Protein AF-A0A6A6TG92-F1 (afdb_monomer_lite)

Secondary structure (DSSP, 8-state):
----EEEEEEPPPBTTTSTTT-TT-S--TTS-TT-PPBPHHHHHHHHHHHHHHHTTSS---EEEE-SSHHHHHHHHHHHHHHHHHHS-PPEEEE-GGGPPP--GGGS-TT-TT---BPPPPPHHHHTTT-TTB-SSPPPSSPPPTT-BPP--HHHHHHHHHHHHHHHHHHHHHH---SEEEEEE-HHHHHHHHHHHH-TTSPPP-S-S--HHHHHHHHHHHHHHHHHTTT-TTS---TT-EEEEEEETTEEEEEEEEE-TT--S---PPP-PPPPTTTSSSS--HHHHHHHHHHHHTTS-S-HHHHHHHHHHHHHHHHHHHHHHHTT-TT-S-HHHHHHHHHHHHHHHHHHHHHHHHHHHHHHHTT-HHHHHHHHHHHHHHHHHHHHHHHHHS---------

pLDDT: mean 74.1, std 18.33, range [34.44, 98.31]

Sequence (402 aa):
MPVEKLIVIRHAETADVAPPFTVGTAESPTGNPADVVLSNNGLAQARDTAVELLHLGRPIDAIYCSPAWQSLETVQAILALQGTQYGKIPKVLVEPGLRDWQDLDDVELLCVGQHHVLKPTRPSELKEHFDFAMRGYKFLLVPPHRGWKLELHRTLLMRAKFTIDAITYQSNAVGDVQTILIVTHAPVVLALSRMMTQRKLPQVQDSYDDEEYWAKIWKHCNKLSEYIIYRDDHNAGFCSITEFDKTGRKWSMTRNGDQSHLTTRRGRPWRFRPTQWQNRHEPNPVLSTVLWFSDGYWGLKSTKDAIVGAWLAFVYDCRAQRDRWRSNPYRLPAWVYLFMTLCLGVSATLLAMVVPRYIRETVHNGDHAAIADLLGKIATALPLFVTFTLFWFPPIQAGGRR

Structure (mmCIF, N/CA/C/O backbone):
data_AF-A0A6A6TG92-F1
#
_entry.id   AF-A0A6A6TG92-F1
#
loop_
_atom_site.group_PDB
_atom_site.id
_atom_site.type_symbol
_atom_site.label_atom_id
_atom_site.label_alt_id
_atom_site.label_comp_id
_atom_site.label_asym_id
_atom_site.label_entity_id
_atom_site.label_seq_id
_atom_site.pdbx_PDB_ins_code
_atom_site.Cartn_x
_atom_site.Cartn_y
_atom_site.Cartn_z
_atom_site.occupancy
_atom_site.B_iso_or_equiv
_atom_site.auth_seq_id
_atom_site.auth_comp_id
_atom_site.auth_asym_id
_atom_site.auth_atom_id
_atom_site.pdbx_PDB_model_num
ATOM 1 N N . MET A 1 1 ? -25.163 2.780 1.134 1.00 74.56 1 MET A N 1
ATOM 2 C CA . MET A 1 1 ? -24.498 4.095 1.015 1.00 74.56 1 MET A CA 1
ATOM 3 C C . MET A 1 1 ? -23.147 3.892 0.347 1.00 74.56 1 MET A C 1
ATOM 5 O O . MET A 1 1 ? -22.556 2.843 0.580 1.00 74.56 1 MET A O 1
ATOM 9 N N . PRO A 1 2 ? -22.702 4.802 -0.535 1.00 89.31 2 PRO A N 1
ATOM 10 C CA . PRO A 1 2 ? -21.426 4.646 -1.221 1.00 89.31 2 PRO A CA 1
ATOM 11 C C . PRO A 1 2 ? -20.243 4.963 -0.297 1.00 89.31 2 PRO A C 1
ATOM 13 O O . PRO A 1 2 ? -20.371 5.741 0.644 1.00 89.31 2 PRO A O 1
ATOM 16 N N . VAL A 1 3 ? -19.076 4.412 -0.619 1.00 93.25 3 VAL A N 1
ATOM 17 C CA . VAL A 1 3 ? -17.798 4.781 -0.010 1.00 93.25 3 VAL A CA 1
ATOM 18 C C . VAL A 1 3 ? -17.519 6.254 -0.304 1.00 93.25 3 VAL A C 1
ATOM 20 O O . VAL A 1 3 ? -17.469 6.664 -1.469 1.00 93.25 3 VAL A O 1
ATOM 23 N N . GLU A 1 4 ? -17.307 7.028 0.754 1.00 93.88 4 GLU A N 1
ATOM 24 C CA . GLU A 1 4 ? -17.079 8.475 0.719 1.00 93.88 4 GLU A CA 1
ATOM 25 C C . GLU A 1 4 ? -15.665 8.849 1.158 1.00 93.88 4 GLU A C 1
ATOM 27 O O . GLU A 1 4 ? -15.128 9.848 0.681 1.00 93.88 4 GLU A O 1
ATOM 32 N N . LYS A 1 5 ? -15.051 8.049 2.038 1.00 95.25 5 LYS A N 1
ATOM 33 C CA . LYS A 1 5 ? -13.725 8.322 2.592 1.00 95.25 5 LYS A CA 1
ATOM 34 C C . LYS A 1 5 ? -12.823 7.093 2.503 1.00 95.25 5 LYS A C 1
ATOM 36 O O . LYS A 1 5 ? -13.206 5.993 2.904 1.00 95.25 5 LYS A O 1
ATOM 41 N N . LEU A 1 6 ? -11.610 7.310 2.003 1.00 96.75 6 LEU A N 1
ATOM 42 C CA . LEU A 1 6 ? -10.519 6.338 2.016 1.00 96.75 6 LEU A CA 1
ATOM 43 C C . LEU A 1 6 ? -9.368 6.902 2.839 1.00 96.75 6 LEU A C 1
ATOM 45 O O . LEU A 1 6 ? -8.897 8.008 2.582 1.00 96.75 6 LEU A O 1
ATOM 49 N N . ILE A 1 7 ? -8.896 6.121 3.799 1.00 97.56 7 ILE A N 1
ATOM 50 C CA . ILE A 1 7 ? -7.734 6.443 4.621 1.00 97.56 7 ILE A CA 1
ATOM 51 C C . ILE A 1 7 ? -6.687 5.384 4.321 1.00 97.56 7 ILE A C 1
ATOM 53 O O . ILE A 1 7 ? -6.971 4.196 4.413 1.00 97.56 7 ILE A O 1
ATOM 57 N N . VAL A 1 8 ? -5.484 5.793 3.943 1.00 98.06 8 VAL A N 1
ATOM 58 C CA . VAL A 1 8 ? -4.382 4.896 3.604 1.00 98.06 8 VAL A CA 1
ATOM 59 C C . VAL A 1 8 ? -3.228 5.177 4.549 1.00 98.06 8 VAL A C 1
ATOM 61 O O . VAL A 1 8 ? -2.768 6.313 4.662 1.00 98.06 8 VAL A O 1
ATOM 64 N N . ILE A 1 9 ? -2.765 4.129 5.221 1.00 97.50 9 ILE A N 1
ATOM 65 C CA . ILE A 1 9 ? -1.716 4.185 6.229 1.00 97.50 9 ILE A CA 1
ATOM 66 C C . ILE A 1 9 ? -0.623 3.187 5.866 1.00 97.50 9 ILE A C 1
ATOM 68 O O . ILE A 1 9 ? -0.889 2.033 5.520 1.00 97.50 9 ILE A O 1
ATOM 72 N N . ARG A 1 10 ? 0.633 3.625 5.960 1.00 97.31 10 ARG A N 1
ATOM 73 C CA . ARG A 1 10 ? 1.771 2.702 5.959 1.00 97.31 10 ARG A CA 1
ATOM 74 C C . ARG A 1 10 ? 1.870 2.018 7.321 1.00 97.31 10 ARG A C 1
ATOM 76 O O . ARG A 1 10 ? 1.759 2.703 8.333 1.00 97.31 10 ARG A O 1
ATOM 83 N N . HIS A 1 11 ? 2.177 0.722 7.351 1.00 96.75 11 HIS A N 1
ATOM 84 C CA . HIS A 1 11 ? 2.539 0.015 8.583 1.00 96.75 11 HIS A CA 1
ATOM 85 C C . HIS A 1 11 ? 3.579 0.784 9.428 1.00 96.75 11 HIS A C 1
ATOM 87 O O . HIS A 1 11 ? 4.335 1.623 8.919 1.00 96.75 11 HIS A O 1
ATOM 93 N N . ALA A 1 12 ? 3.615 0.495 10.726 1.00 96.69 12 ALA A N 1
ATOM 94 C CA . ALA A 1 12 ? 4.546 1.129 11.654 1.00 96.69 12 ALA A CA 1
ATOM 95 C C . ALA A 1 12 ? 5.996 0.629 11.483 1.00 96.69 12 ALA A C 1
ATOM 97 O O . ALA A 1 12 ? 6.269 -0.278 10.694 1.00 96.69 12 ALA A O 1
ATOM 98 N N . GLU A 1 13 ? 6.943 1.242 12.197 1.00 93.75 13 GLU A N 1
ATOM 99 C CA . GLU A 1 13 ? 8.359 0.858 12.157 1.00 93.75 13 GLU A CA 1
ATOM 100 C C . GLU A 1 13 ? 8.565 -0.612 12.556 1.00 93.75 13 GLU A C 1
ATOM 102 O O . GLU A 1 13 ? 8.090 -1.064 13.597 1.00 93.75 13 GLU A O 1
ATOM 107 N N . THR A 1 14 ? 9.296 -1.353 11.729 1.00 90.81 14 THR A N 1
ATOM 108 C CA . THR A 1 14 ? 9.605 -2.769 11.940 1.00 90.81 14 THR A CA 1
ATOM 109 C C . THR A 1 14 ? 10.906 -2.957 12.719 1.00 90.81 14 THR A C 1
ATOM 111 O O . THR A 1 14 ? 11.761 -2.069 12.768 1.00 90.81 14 THR A O 1
ATOM 114 N N . ALA A 1 15 ? 11.055 -4.105 13.378 1.00 87.38 15 ALA A N 1
ATOM 115 C CA . ALA A 1 15 ? 12.224 -4.395 14.207 1.00 87.38 15 ALA A CA 1
ATOM 116 C C . ALA A 1 15 ? 13.531 -4.492 13.399 1.00 87.38 15 ALA A C 1
ATOM 118 O O . ALA A 1 15 ? 14.586 -4.113 13.898 1.00 87.38 15 ALA A O 1
ATOM 119 N N . ASP A 1 16 ? 13.458 -4.929 12.142 1.00 80.94 16 ASP A N 1
ATOM 120 C CA . ASP A 1 16 ? 14.600 -5.052 11.230 1.00 80.94 16 ASP A CA 1
ATOM 121 C C . ASP A 1 16 ? 15.178 -3.702 10.780 1.00 80.94 16 ASP A C 1
ATOM 123 O O . ASP A 1 16 ? 16.344 -3.647 10.416 1.00 80.94 16 ASP A O 1
ATOM 127 N N . VAL A 1 17 ? 14.401 -2.614 10.836 1.00 79.62 17 VAL A N 1
ATOM 128 C CA . VAL A 1 17 ? 14.838 -1.249 10.478 1.00 79.62 17 VAL A CA 1
ATOM 129 C C . VAL A 1 17 ? 15.028 -0.327 11.683 1.00 79.62 17 VAL A C 1
ATOM 131 O O . VAL A 1 17 ? 15.477 0.814 11.527 1.00 79.62 17 VAL A O 1
ATOM 134 N N . ALA A 1 18 ? 14.698 -0.799 12.886 1.00 77.12 18 ALA A N 1
ATOM 135 C CA . ALA A 1 18 ? 14.892 -0.057 14.121 1.00 77.12 18 ALA A CA 1
ATOM 136 C C . ALA A 1 18 ? 16.380 -0.061 14.537 1.00 77.12 18 ALA A C 1
ATOM 138 O O . ALA A 1 18 ? 17.057 -1.073 14.397 1.00 77.12 18 ALA A O 1
ATOM 139 N N . PRO A 1 19 ? 16.927 1.053 15.054 1.00 69.06 19 PRO A N 1
ATOM 140 C CA . PRO A 1 19 ? 18.277 1.097 15.597 1.00 69.06 19 PRO A CA 1
ATOM 141 C C . PRO A 1 19 ? 18.333 0.522 17.030 1.00 69.06 19 PRO A C 1
ATOM 143 O O . PRO A 1 19 ? 17.452 0.848 17.832 1.00 69.06 19 PRO A O 1
ATOM 146 N N . PRO A 1 20 ? 19.393 -0.226 17.396 1.00 64.81 20 PRO A N 1
ATOM 147 C CA . PRO A 1 20 ? 20.477 -0.688 16.524 1.00 64.81 20 PRO A CA 1
ATOM 148 C C . PRO A 1 20 ? 19.954 -1.689 15.484 1.00 64.81 20 PRO A C 1
ATOM 150 O O . PRO A 1 20 ? 19.169 -2.562 15.822 1.00 64.81 20 PRO A O 1
ATOM 153 N N . PHE A 1 21 ? 20.380 -1.531 14.226 1.00 60.38 21 PHE A N 1
ATOM 154 C CA . PHE A 1 21 ? 19.899 -2.328 13.094 1.00 60.38 21 PHE A CA 1
ATOM 155 C C . PHE A 1 21 ? 20.352 -3.779 13.267 1.00 60.38 21 PHE A C 1
ATOM 157 O O . PHE A 1 21 ? 21.484 -4.130 12.935 1.00 60.38 21 PHE A O 1
ATOM 164 N N . THR A 1 22 ? 19.497 -4.614 13.847 1.00 53.84 22 THR A N 1
ATOM 165 C CA . THR A 1 22 ? 19.779 -6.031 14.059 1.00 53.84 22 THR A CA 1
ATOM 166 C C . THR A 1 22 ? 19.116 -6.848 12.960 1.00 53.84 22 THR A C 1
ATOM 168 O O . THR A 1 22 ? 18.014 -7.375 13.124 1.00 53.84 22 THR A O 1
ATOM 171 N N . VAL A 1 23 ? 19.784 -6.945 11.807 1.00 51.09 23 VAL A N 1
ATOM 172 C CA . VAL A 1 23 ? 19.355 -7.861 10.741 1.00 51.09 23 VAL A CA 1
ATOM 173 C C . VAL A 1 23 ? 19.408 -9.286 11.278 1.00 51.09 23 VAL A C 1
ATOM 175 O O . VAL A 1 23 ? 20.461 -9.743 11.717 1.00 51.09 23 VAL A O 1
ATOM 178 N N . GLY A 1 24 ? 18.282 -9.994 11.223 1.00 48.25 24 GLY A N 1
ATOM 179 C CA . GLY A 1 24 ? 18.241 -11.438 11.456 1.00 48.25 24 GLY A CA 1
ATOM 180 C C . GLY A 1 24 ? 18.212 -11.900 12.916 1.00 48.25 24 GLY A C 1
ATOM 181 O O . GLY A 1 24 ? 18.387 -13.092 13.143 1.00 48.25 24 GLY A O 1
ATOM 182 N N . THR A 1 25 ? 17.983 -11.019 13.900 1.00 48.53 25 THR A N 1
ATOM 183 C CA . THR A 1 25 ? 17.837 -11.440 15.314 1.00 48.53 25 THR A CA 1
ATOM 184 C C . THR A 1 25 ? 16.407 -11.391 15.845 1.00 48.53 25 THR A C 1
ATOM 186 O O . THR A 1 25 ? 16.157 -11.908 16.929 1.00 48.53 25 THR A O 1
ATOM 189 N N . ALA A 1 26 ? 15.472 -10.745 15.143 1.00 58.91 26 ALA A N 1
ATOM 190 C CA . ALA A 1 26 ? 14.069 -10.774 15.539 1.00 58.91 26 ALA A CA 1
ATOM 191 C C . ALA A 1 26 ? 13.473 -12.117 15.100 1.00 58.91 26 ALA A C 1
ATOM 193 O O . ALA A 1 26 ? 13.351 -12.378 13.902 1.00 58.91 26 ALA A O 1
ATOM 194 N N . GLU A 1 27 ? 13.151 -12.980 16.063 1.00 68.00 27 GLU A N 1
ATOM 195 C CA . GLU A 1 27 ? 12.441 -14.228 15.789 1.00 68.00 27 GLU A CA 1
ATOM 196 C C . GLU A 1 27 ? 11.098 -13.909 15.125 1.00 68.00 27 GLU A C 1
ATOM 198 O O . GLU A 1 27 ? 10.297 -13.132 15.650 1.00 68.00 27 GLU A O 1
ATOM 203 N N . SER A 1 28 ? 10.865 -14.489 13.946 1.00 79.50 28 SER A N 1
ATOM 204 C CA . SER A 1 28 ? 9.565 -14.393 13.291 1.00 79.50 28 SER A CA 1
ATOM 20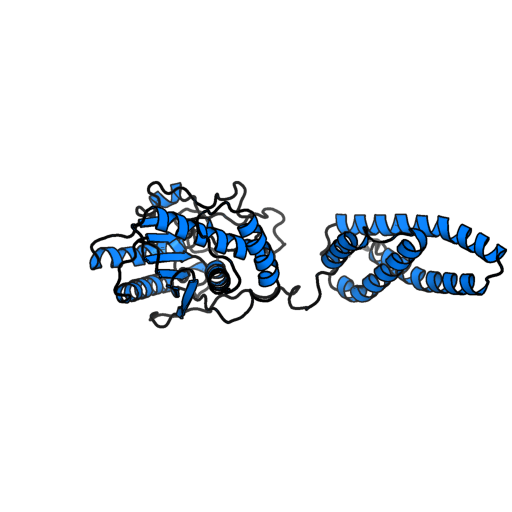5 C C . SER A 1 28 ? 8.548 -15.237 14.067 1.00 79.50 28 SER A C 1
ATOM 207 O O . SER A 1 28 ? 8.803 -16.429 14.268 1.00 79.50 28 SER A O 1
ATOM 209 N N . PRO A 1 29 ? 7.381 -14.688 14.448 1.00 82.75 29 PRO A N 1
ATOM 210 C CA . PRO A 1 29 ? 6.351 -15.418 15.190 1.00 82.75 29 PRO A CA 1
ATOM 211 C C . PRO A 1 29 ? 5.817 -16.665 14.476 1.00 82.75 29 PRO A C 1
ATOM 213 O O . PRO A 1 29 ? 5.292 -17.570 15.120 1.00 82.75 29 PRO A O 1
ATOM 216 N N . THR A 1 30 ? 5.956 -16.719 13.152 1.00 84.06 30 THR A N 1
ATOM 217 C CA . THR A 1 30 ? 5.540 -17.844 12.301 1.00 84.06 30 THR A CA 1
ATOM 218 C C . THR A 1 30 ? 6.719 -18.735 11.892 1.00 84.06 30 THR A C 1
ATOM 220 O O . THR A 1 30 ? 6.545 -19.703 11.155 1.00 84.06 30 THR A O 1
ATOM 223 N N . GLY A 1 31 ? 7.947 -18.382 12.290 1.00 81.94 31 GLY A N 1
ATOM 224 C CA . GLY A 1 31 ? 9.182 -18.960 11.756 1.00 81.94 31 GLY A CA 1
ATOM 225 C C . GLY A 1 31 ? 9.489 -18.546 10.308 1.00 81.94 31 GLY A C 1
ATOM 226 O O . GLY A 1 31 ? 10.523 -18.939 9.767 1.00 81.94 31 GLY A O 1
ATOM 227 N N . ASN A 1 32 ? 8.629 -17.745 9.668 1.00 78.81 32 ASN A N 1
ATOM 228 C CA . ASN A 1 32 ? 8.825 -17.259 8.308 1.00 78.81 32 ASN A CA 1
ATOM 229 C C . ASN A 1 32 ? 9.567 -15.910 8.312 1.00 78.81 32 ASN A C 1
ATOM 231 O O . ASN A 1 32 ? 9.013 -14.920 8.789 1.00 78.81 32 ASN A O 1
ATOM 235 N N . PRO A 1 33 ? 10.773 -15.809 7.733 1.00 75.69 33 PRO A N 1
ATOM 236 C CA . PRO A 1 33 ? 11.552 -14.569 7.738 1.00 75.69 33 PRO A CA 1
ATOM 237 C C . PRO A 1 33 ? 10.895 -13.379 7.012 1.00 75.69 33 PRO A C 1
ATOM 239 O O . PRO A 1 33 ? 11.340 -12.251 7.196 1.00 75.69 33 PRO A O 1
ATOM 242 N N . ALA A 1 34 ? 9.845 -13.591 6.206 1.00 77.19 34 ALA A N 1
ATOM 243 C CA . ALA A 1 34 ? 9.052 -12.495 5.632 1.00 77.19 34 ALA A CA 1
ATOM 244 C C . ALA A 1 34 ? 8.112 -11.803 6.637 1.00 77.19 34 ALA A C 1
ATOM 246 O O . ALA A 1 34 ? 7.648 -10.694 6.369 1.00 77.19 34 ALA A O 1
ATOM 247 N N . ASP A 1 35 ? 7.800 -12.451 7.760 1.00 84.69 35 ASP A N 1
ATOM 248 C CA . ASP A 1 35 ? 6.844 -11.956 8.751 1.00 84.69 35 ASP A CA 1
ATOM 249 C C . ASP A 1 35 ? 7.564 -11.146 9.829 1.00 84.69 35 ASP A C 1
ATOM 251 O O . ASP A 1 35 ? 7.758 -11.576 10.965 1.00 84.69 35 ASP A O 1
ATOM 255 N N . VAL A 1 36 ? 8.005 -9.955 9.432 1.00 86.50 36 VAL A N 1
ATOM 256 C CA . VAL A 1 36 ? 8.733 -9.047 10.316 1.00 86.50 36 VAL A CA 1
ATOM 257 C C . VAL A 1 36 ? 7.772 -8.383 11.306 1.00 86.50 36 VAL A C 1
ATOM 259 O O . VAL A 1 36 ? 6.744 -7.825 10.919 1.00 86.50 36 VAL A O 1
ATOM 262 N N . VAL A 1 37 ? 8.138 -8.407 12.587 1.00 91.06 37 VAL A N 1
ATOM 263 C CA . VAL A 1 37 ? 7.397 -7.770 13.689 1.00 91.06 37 VAL A CA 1
ATOM 264 C C . VAL A 1 37 ? 7.643 -6.262 13.768 1.00 91.06 37 VAL A C 1
ATOM 266 O O . VAL A 1 37 ? 8.667 -5.746 13.302 1.00 91.06 37 VAL A O 1
ATOM 269 N N . LEU A 1 38 ? 6.719 -5.536 14.396 1.00 93.00 38 LEU A N 1
ATOM 270 C CA . LEU A 1 38 ? 6.915 -4.134 14.751 1.00 93.00 38 LEU A CA 1
ATOM 271 C C . LEU A 1 38 ? 7.996 -3.971 15.829 1.00 93.00 38 LEU A C 1
ATOM 273 O O . LEU A 1 38 ? 8.159 -4.799 16.722 1.00 93.00 38 LEU A O 1
ATOM 277 N N . SER A 1 39 ? 8.731 -2.859 15.771 1.00 91.94 39 SER A N 1
ATOM 278 C CA . SER A 1 39 ? 9.621 -2.449 16.861 1.00 91.94 39 SER A CA 1
ATOM 279 C C . SER A 1 39 ? 8.809 -1.892 18.041 1.00 91.94 39 SER A C 1
ATOM 281 O O . SER A 1 39 ? 7.639 -1.537 17.894 1.00 91.94 39 SER A O 1
ATOM 283 N N . ASN A 1 40 ? 9.433 -1.696 19.209 1.00 92.44 40 ASN A N 1
ATOM 284 C CA . ASN A 1 40 ? 8.784 -0.992 20.330 1.00 92.44 40 ASN A CA 1
ATOM 285 C C . ASN A 1 40 ? 8.302 0.417 19.939 1.00 92.44 40 ASN A C 1
ATOM 287 O O . ASN A 1 40 ? 7.229 0.857 20.353 1.00 92.44 40 ASN A O 1
ATOM 291 N N . ASN A 1 41 ? 9.087 1.116 19.115 1.00 94.31 41 ASN A N 1
ATOM 292 C CA . ASN A 1 41 ? 8.713 2.414 18.565 1.00 94.31 41 ASN A CA 1
ATOM 293 C C . ASN A 1 41 ? 7.565 2.268 17.548 1.00 94.31 41 ASN A C 1
ATOM 295 O O . ASN A 1 41 ? 6.630 3.061 17.584 1.00 94.31 41 ASN A O 1
ATOM 299 N N . GLY A 1 42 ? 7.564 1.220 16.719 1.00 95.69 42 GLY A N 1
ATOM 300 C CA . GLY A 1 42 ? 6.453 0.888 15.823 1.00 95.69 42 GLY A CA 1
ATOM 301 C C . GLY A 1 42 ? 5.138 0.615 16.558 1.00 95.69 42 GLY A C 1
ATOM 302 O O . GLY A 1 42 ? 4.097 1.153 16.186 1.00 95.69 42 GLY A O 1
ATOM 303 N N . LEU A 1 43 ? 5.174 -0.135 17.661 1.00 95.38 43 LEU A N 1
ATOM 304 C CA . LEU A 1 43 ? 3.999 -0.366 18.508 1.00 95.38 43 LEU A CA 1
ATOM 305 C C . LEU A 1 43 ? 3.441 0.945 19.084 1.00 95.38 43 LEU A C 1
ATOM 307 O O . LEU A 1 43 ? 2.225 1.134 19.123 1.00 95.38 43 LEU A O 1
ATOM 311 N N . ALA A 1 44 ? 4.310 1.870 19.503 1.00 96.06 44 ALA A N 1
ATOM 312 C CA . ALA A 1 44 ? 3.890 3.195 19.956 1.00 96.06 44 ALA A CA 1
ATOM 313 C C . ALA A 1 44 ? 3.281 4.028 18.812 1.00 96.06 44 ALA A C 1
ATOM 315 O O . ALA A 1 44 ? 2.195 4.575 18.972 1.00 96.06 44 ALA A O 1
ATOM 316 N N . GLN A 1 45 ? 3.908 4.047 17.629 1.00 97.38 45 GLN A N 1
ATOM 317 C CA . GLN A 1 45 ? 3.364 4.721 16.444 1.00 97.38 45 GLN A CA 1
ATOM 318 C C . GLN A 1 45 ? 1.978 4.188 16.050 1.00 97.38 45 GLN A C 1
ATOM 320 O O . GLN A 1 45 ? 1.103 4.964 15.663 1.00 97.38 45 GLN A O 1
ATOM 325 N N . ALA A 1 46 ? 1.768 2.871 16.119 1.00 97.12 46 ALA A N 1
ATOM 326 C CA . ALA A 1 46 ? 0.484 2.252 15.805 1.00 97.12 46 ALA A CA 1
ATOM 327 C C . ALA A 1 46 ? -0.609 2.681 16.801 1.00 97.12 46 ALA A C 1
ATOM 329 O O . ALA A 1 46 ? -1.728 2.974 16.385 1.00 97.12 46 ALA A O 1
ATOM 330 N N . ARG A 1 47 ? -0.275 2.804 18.095 1.00 95.94 47 ARG A N 1
ATOM 331 C CA . ARG A 1 47 ? -1.187 3.324 19.131 1.00 95.94 47 ARG A CA 1
ATOM 332 C C . ARG A 1 47 ? -1.516 4.803 18.934 1.00 95.94 47 ARG A C 1
ATOM 334 O O . ARG A 1 47 ? -2.690 5.152 18.959 1.00 95.94 47 ARG A O 1
ATOM 341 N N . ASP A 1 48 ? -0.519 5.649 18.673 1.00 96.62 48 ASP A N 1
ATOM 342 C CA . ASP A 1 48 ? -0.736 7.078 18.389 1.00 96.62 48 ASP A CA 1
ATOM 343 C C . ASP A 1 48 ? -1.662 7.262 17.179 1.00 96.62 48 ASP A C 1
ATOM 345 O O . ASP A 1 48 ? -2.580 8.079 17.180 1.00 96.62 48 ASP A O 1
ATOM 349 N N . THR A 1 49 ? -1.456 6.446 16.146 1.00 96.56 49 THR A N 1
ATOM 350 C CA . THR A 1 49 ? -2.292 6.442 14.938 1.00 96.56 49 THR A CA 1
ATOM 351 C C . THR A 1 49 ? -3.706 5.975 15.231 1.00 96.56 49 THR A C 1
ATOM 353 O O . THR A 1 49 ? -4.663 6.553 14.730 1.00 96.56 49 THR A O 1
ATOM 356 N N . ALA A 1 50 ? -3.856 4.950 16.065 1.00 94.38 50 ALA A N 1
ATOM 357 C CA . ALA A 1 50 ? -5.157 4.480 16.496 1.00 94.38 50 ALA A CA 1
ATOM 358 C C . ALA A 1 50 ? -5.938 5.575 17.242 1.00 94.38 50 ALA A C 1
ATOM 360 O O . ALA A 1 50 ? -7.113 5.755 16.944 1.00 94.38 50 ALA A O 1
ATOM 361 N N . VAL A 1 51 ? -5.286 6.345 18.125 1.00 93.56 51 VAL A N 1
ATOM 362 C CA . VAL A 1 51 ? -5.883 7.514 18.802 1.00 93.56 51 VAL A CA 1
ATOM 363 C C . VAL A 1 51 ? -6.291 8.589 17.796 1.00 93.56 51 VAL A C 1
ATOM 365 O O . VAL A 1 51 ? -7.420 9.069 17.835 1.00 93.56 51 VAL A O 1
ATOM 368 N N . GLU A 1 52 ? -5.413 8.934 16.856 1.00 94.88 52 GLU A N 1
ATOM 369 C CA . GLU A 1 52 ? -5.705 9.933 15.823 1.00 94.88 52 GLU A CA 1
ATOM 370 C C . GLU A 1 52 ? -6.922 9.553 14.966 1.00 94.88 52 GLU A C 1
ATOM 372 O O . GLU A 1 52 ? -7.768 10.392 14.660 1.00 94.88 52 GLU A O 1
ATOM 377 N N . LEU A 1 53 ? -7.068 8.269 14.629 1.00 93.00 53 LEU A N 1
ATOM 378 C CA . LEU A 1 53 ? -8.215 7.777 13.866 1.00 93.00 53 LEU A CA 1
ATOM 379 C C . LEU A 1 53 ? -9.548 7.905 14.621 1.00 93.00 53 LEU A C 1
ATOM 381 O O . LEU A 1 53 ? -10.595 7.978 13.979 1.00 93.00 53 LEU A O 1
ATOM 385 N N . LEU A 1 54 ? -9.543 7.964 15.955 1.00 88.12 54 LEU A N 1
ATOM 386 C CA . LEU A 1 54 ? -10.753 8.220 16.749 1.00 88.12 54 LEU A CA 1
ATOM 387 C C . LEU A 1 54 ? -11.217 9.679 16.630 1.00 88.12 54 LEU A C 1
ATOM 389 O O . LEU A 1 54 ? -12.409 9.967 16.747 1.00 88.12 54 LEU A O 1
ATOM 393 N N . HIS A 1 55 ? -10.297 10.607 16.359 1.00 87.00 55 HIS A N 1
ATOM 394 C CA . HIS A 1 55 ? -10.612 12.026 16.189 1.00 87.00 55 HIS A CA 1
ATOM 395 C C . HIS A 1 55 ? -11.234 12.357 14.826 1.00 87.00 55 HIS A C 1
ATOM 397 O O . HIS A 1 55 ? -11.708 13.474 14.628 1.00 87.00 55 HIS A O 1
ATOM 403 N N . LEU A 1 56 ? -11.323 11.391 13.905 1.00 78.31 56 LEU A N 1
ATOM 404 C CA . LEU A 1 56 ? -11.968 11.576 12.599 1.00 78.31 56 LEU A CA 1
ATOM 405 C C . LEU A 1 56 ? -13.476 11.867 12.687 1.00 78.31 56 LEU A C 1
ATOM 407 O O . LEU A 1 56 ? -14.095 12.210 11.676 1.00 78.31 56 LEU A O 1
ATOM 411 N N . GLY A 1 57 ? -14.087 11.705 13.867 1.00 73.00 57 GLY A N 1
ATOM 412 C CA . GLY A 1 57 ? -15.497 12.017 14.107 1.00 73.00 57 GLY A CA 1
ATOM 413 C C . GLY A 1 57 ? -16.476 11.079 13.392 1.00 73.00 57 GLY A C 1
ATOM 414 O O . GLY A 1 57 ? -17.673 11.354 13.363 1.00 73.00 57 GLY A O 1
ATOM 415 N N . ARG A 1 58 ? -15.986 9.975 12.812 1.00 81.44 58 ARG A N 1
ATOM 416 C CA . ARG A 1 58 ? -16.787 8.925 12.173 1.00 81.44 58 ARG A CA 1
ATOM 417 C C . ARG A 1 58 ? -16.143 7.549 12.375 1.00 81.44 58 ARG A C 1
ATOM 419 O O . ARG A 1 58 ? -14.915 7.472 12.407 1.00 81.44 58 ARG A O 1
ATOM 426 N N . PRO A 1 59 ? -16.941 6.475 12.489 1.00 86.31 59 PRO A N 1
ATOM 427 C CA . PRO A 1 59 ? -16.409 5.126 12.620 1.00 86.31 59 PRO A CA 1
ATOM 428 C C . PRO A 1 59 ? -15.754 4.655 11.315 1.00 86.31 59 PRO A C 1
ATOM 430 O O . PRO A 1 59 ? -16.148 5.051 10.216 1.00 86.31 59 PRO A O 1
ATOM 433 N N . ILE A 1 60 ? -14.764 3.773 11.445 1.00 92.56 60 ILE A N 1
ATOM 434 C CA . ILE A 1 60 ? -14.213 3.011 10.321 1.00 92.56 60 ILE A CA 1
ATOM 435 C C . ILE A 1 60 ? -15.134 1.812 10.080 1.00 92.56 60 ILE A C 1
ATOM 437 O O . ILE A 1 60 ? -15.362 1.014 10.985 1.00 92.56 60 ILE A O 1
ATOM 441 N N . ASP A 1 61 ? -15.657 1.652 8.866 1.00 91.88 61 ASP A N 1
ATOM 442 C CA . ASP A 1 61 ? -16.606 0.571 8.569 1.00 91.88 61 ASP A CA 1
ATOM 443 C C . ASP A 1 61 ? -15.892 -0.733 8.189 1.00 91.88 61 ASP A C 1
ATOM 445 O O . ASP A 1 61 ? -16.310 -1.830 8.577 1.00 91.88 61 ASP A O 1
ATOM 449 N N . ALA A 1 62 ? -14.792 -0.612 7.442 1.00 93.31 62 ALA A N 1
ATOM 450 C CA . ALA A 1 62 ? -13.979 -1.733 6.990 1.00 93.31 62 ALA A CA 1
ATOM 451 C C . ALA A 1 62 ? -12.490 -1.371 6.965 1.00 93.31 62 ALA A C 1
ATOM 453 O O . ALA A 1 62 ? -12.109 -0.254 6.610 1.00 93.31 62 ALA A O 1
ATOM 454 N N . ILE A 1 63 ? -11.648 -2.346 7.302 1.00 95.19 63 ILE A N 1
ATOM 455 C CA . ILE A 1 63 ? -10.193 -2.257 7.208 1.00 95.19 63 ILE A CA 1
ATOM 456 C C . ILE A 1 63 ? -9.723 -3.266 6.164 1.00 95.19 63 ILE A C 1
ATOM 458 O O . ILE A 1 63 ? -9.901 -4.467 6.354 1.00 95.19 63 ILE A O 1
ATOM 462 N N . TYR A 1 64 ? -9.088 -2.801 5.092 1.00 95.75 64 TYR A N 1
ATOM 463 C CA . TYR A 1 64 ? -8.356 -3.665 4.169 1.00 95.75 64 TYR A CA 1
ATOM 464 C C . TYR A 1 64 ? -6.870 -3.630 4.513 1.00 95.75 64 TYR A C 1
ATOM 466 O O . TYR A 1 64 ? -6.272 -2.563 4.645 1.00 95.75 64 TYR A O 1
ATOM 474 N N . CYS A 1 65 ? -6.259 -4.795 4.679 1.00 95.12 65 CYS A N 1
ATOM 475 C CA . CYS A 1 65 ? -4.890 -4.898 5.166 1.00 95.12 65 CYS A CA 1
ATOM 476 C C . CYS A 1 65 ? -4.028 -5.733 4.223 1.00 95.12 65 CYS A C 1
ATOM 478 O O . CYS A 1 65 ? -4.462 -6.765 3.711 1.00 95.12 65 CYS A O 1
ATOM 480 N N . SER A 1 66 ? -2.786 -5.302 4.019 1.00 93.69 66 SER A N 1
ATOM 481 C CA . SER A 1 66 ? -1.734 -6.152 3.469 1.00 93.69 66 SER A CA 1
ATOM 482 C C . SER A 1 66 ? -1.596 -7.453 4.284 1.00 93.69 66 SER A C 1
ATOM 484 O O . SER A 1 66 ? -1.701 -7.412 5.508 1.00 93.69 66 SER A O 1
ATOM 486 N N . PRO A 1 67 ? -1.274 -8.597 3.651 1.00 89.25 67 PRO A N 1
ATOM 487 C CA . PRO A 1 67 ? -1.057 -9.862 4.360 1.00 89.25 67 PRO A CA 1
ATOM 488 C C . PRO A 1 67 ? 0.235 -9.907 5.192 1.00 89.25 67 PRO A C 1
ATOM 490 O O . PRO A 1 67 ? 0.506 -10.919 5.822 1.00 89.25 67 PRO A O 1
ATOM 493 N N . ALA A 1 68 ? 1.061 -8.862 5.162 1.00 89.12 68 ALA A N 1
ATOM 494 C CA . ALA A 1 68 ? 2.313 -8.824 5.909 1.00 89.12 68 ALA A CA 1
ATOM 495 C C . ALA A 1 68 ? 2.072 -8.648 7.418 1.00 89.12 68 ALA A C 1
ATOM 497 O O . ALA A 1 68 ? 1.234 -7.83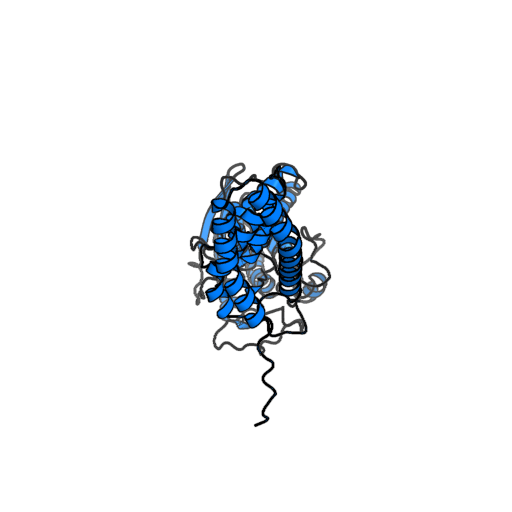6 7.823 1.00 89.12 68 ALA A O 1
ATOM 498 N N . TRP A 1 69 ? 2.849 -9.358 8.236 1.00 92.12 69 TRP A N 1
ATOM 499 C CA . TRP A 1 69 ? 2.721 -9.380 9.695 1.00 92.12 69 TRP A CA 1
ATOM 500 C C . TRP A 1 69 ? 2.689 -7.980 10.326 1.00 92.12 69 TRP A C 1
ATOM 502 O O . TRP A 1 69 ? 1.740 -7.632 11.025 1.00 92.12 69 TRP A O 1
ATOM 512 N N . GLN A 1 70 ? 3.647 -7.118 9.984 1.00 93.19 70 GLN A N 1
ATOM 513 C CA . GLN A 1 70 ? 3.725 -5.737 10.465 1.00 93.19 70 GLN A CA 1
ATOM 514 C C . GLN A 1 70 ? 2.480 -4.898 10.142 1.00 93.19 70 GLN A C 1
ATOM 516 O O . GLN A 1 70 ? 2.121 -3.980 10.884 1.00 93.19 70 GLN A O 1
ATOM 521 N N . SER A 1 71 ? 1.801 -5.195 9.028 1.00 95.56 71 SER A N 1
ATOM 522 C CA . SER A 1 71 ? 0.548 -4.521 8.672 1.00 95.56 71 SER A CA 1
ATOM 523 C C . SER A 1 71 ? -0.589 -4.987 9.587 1.00 95.56 71 SER A C 1
ATOM 525 O O . SER A 1 71 ? -1.370 -4.161 10.056 1.00 95.56 71 SER A O 1
ATOM 527 N N . LEU A 1 72 ? -0.648 -6.285 9.898 1.00 94.69 72 LEU A N 1
ATOM 528 C CA . LEU A 1 72 ? -1.645 -6.867 10.801 1.00 94.69 72 LEU A CA 1
ATOM 529 C C . LEU A 1 72 ? -1.452 -6.427 12.256 1.00 94.69 72 LEU A C 1
ATOM 531 O O . LEU A 1 72 ? -2.434 -6.051 12.890 1.00 94.69 72 LEU A O 1
ATOM 535 N N . GLU A 1 73 ? -0.218 -6.366 12.762 1.00 94.81 73 GLU A N 1
ATOM 536 C CA . GLU A 1 73 ? 0.061 -5.809 14.097 1.00 94.81 73 GLU A CA 1
ATOM 537 C C . GLU A 1 73 ? -0.326 -4.328 14.195 1.00 94.81 73 GLU A C 1
ATOM 539 O O . GLU A 1 73 ? -0.895 -3.890 15.197 1.00 94.81 73 GLU A O 1
ATOM 544 N N . THR A 1 74 ? -0.092 -3.553 13.128 1.00 97.00 74 THR A N 1
ATOM 545 C CA . THR A 1 74 ? -0.548 -2.156 13.071 1.00 97.00 74 THR A CA 1
ATOM 546 C C . THR A 1 74 ? -2.079 -2.087 13.185 1.00 97.00 74 THR A C 1
ATOM 548 O O . THR A 1 74 ? -2.606 -1.280 13.950 1.00 97.00 74 THR A O 1
ATOM 551 N N . VAL A 1 75 ? -2.808 -2.961 12.478 1.00 95.94 75 VAL A N 1
ATOM 552 C CA . VAL A 1 75 ? -4.277 -3.054 12.574 1.00 95.94 75 VAL A CA 1
ATOM 553 C C . VAL A 1 75 ? -4.730 -3.491 13.965 1.00 95.94 75 VAL A C 1
ATOM 555 O O . VAL A 1 75 ? -5.696 -2.932 14.478 1.00 95.94 75 VAL A O 1
ATOM 558 N N . GLN A 1 76 ? -4.041 -4.437 14.603 1.00 94.06 76 GLN A N 1
ATOM 559 C CA . GLN A 1 76 ? -4.384 -4.915 15.943 1.00 94.06 76 GLN A CA 1
ATOM 560 C C . GLN A 1 76 ? -4.414 -3.768 16.965 1.00 94.06 76 GLN A C 1
ATOM 562 O O . GLN A 1 76 ? -5.366 -3.658 17.739 1.00 94.06 76 GLN A O 1
ATOM 567 N N . ALA A 1 77 ? -3.426 -2.866 16.919 1.00 92.44 77 ALA A N 1
ATOM 568 C CA . ALA A 1 77 ? -3.407 -1.672 17.766 1.00 92.44 77 ALA A CA 1
ATOM 569 C C . ALA A 1 77 ? -4.597 -0.731 17.488 1.00 92.44 77 ALA A C 1
ATOM 571 O O . ALA A 1 77 ? -5.163 -0.159 18.418 1.00 92.44 77 ALA A O 1
ATOM 572 N N . ILE A 1 78 ? -5.008 -0.606 16.221 1.00 91.50 78 ILE A N 1
ATOM 573 C CA . ILE A 1 78 ? -6.152 0.219 15.800 1.00 91.50 78 ILE A CA 1
ATOM 574 C C . ILE A 1 78 ? -7.481 -0.375 16.282 1.00 91.50 78 ILE A C 1
ATOM 576 O O . ILE A 1 78 ? -8.325 0.348 16.816 1.00 91.50 78 ILE A O 1
ATOM 580 N N . LEU A 1 79 ? -7.666 -1.690 16.152 1.00 90.75 79 LEU A N 1
ATOM 581 C CA . LEU A 1 79 ? -8.882 -2.375 16.596 1.00 90.75 79 LEU A CA 1
ATOM 582 C C . LEU A 1 79 ? -9.099 -2.270 18.107 1.00 90.75 79 LEU A C 1
ATOM 584 O O . LEU A 1 79 ? -10.236 -2.071 18.538 1.00 90.75 79 LEU A O 1
ATOM 588 N N . ALA A 1 80 ? -8.022 -2.372 18.893 1.00 85.81 80 ALA A N 1
ATOM 589 C CA . ALA A 1 80 ? -8.084 -2.307 20.351 1.00 85.81 80 ALA A CA 1
ATOM 590 C C . ALA A 1 80 ? -8.724 -1.002 20.864 1.00 85.81 80 ALA A C 1
ATOM 592 O O . ALA A 1 80 ? -9.381 -1.015 21.902 1.00 85.81 80 ALA A O 1
ATOM 593 N N . LEU A 1 81 ? -8.577 0.107 20.126 1.00 81.25 81 LEU A N 1
ATOM 594 C CA . LEU A 1 81 ? -9.178 1.399 20.471 1.00 81.25 81 LEU A CA 1
ATOM 595 C C . LEU A 1 81 ? -10.518 1.670 19.767 1.00 81.25 81 LEU A C 1
ATOM 597 O O . LEU A 1 81 ? -11.405 2.291 20.344 1.00 81.25 81 LEU A O 1
ATOM 601 N N . GLN A 1 82 ? -10.718 1.184 18.540 1.00 76.81 82 GLN A N 1
ATOM 602 C CA . GLN A 1 82 ? -12.001 1.351 17.839 1.00 76.81 82 GLN A CA 1
ATOM 603 C C . GLN A 1 82 ? -13.142 0.591 18.539 1.00 76.81 82 GLN A C 1
ATOM 605 O O . GLN A 1 82 ? -14.247 1.119 18.681 1.00 76.81 82 GLN A O 1
ATOM 610 N N . GLY A 1 83 ? -12.869 -0.630 19.018 1.00 70.56 83 GLY A N 1
ATOM 611 C CA . GLY A 1 83 ? -13.865 -1.464 19.696 1.00 70.56 83 GLY A CA 1
ATOM 612 C C . GLY A 1 83 ? -14.366 -0.874 21.017 1.00 70.56 83 GLY A C 1
ATOM 613 O O . GLY A 1 83 ? -15.541 -1.035 21.345 1.00 70.56 83 GLY A O 1
ATOM 614 N N . THR A 1 84 ? -13.511 -0.153 21.746 1.00 71.44 84 THR A N 1
ATOM 615 C CA . THR A 1 84 ? -13.867 0.470 23.030 1.00 71.44 84 THR A CA 1
ATOM 616 C C . THR A 1 84 ? -14.687 1.746 22.854 1.00 71.44 84 THR A C 1
ATOM 618 O O . THR A 1 84 ? -15.593 1.985 23.647 1.00 71.44 84 THR A O 1
ATOM 621 N N . GLN A 1 85 ? -14.420 2.546 21.815 1.00 72.38 85 GLN A N 1
ATOM 622 C CA . GLN A 1 85 ? -15.087 3.837 21.620 1.00 72.38 85 GLN A CA 1
ATOM 623 C C . GLN A 1 85 ? -16.418 3.746 20.863 1.00 72.38 85 GLN A C 1
ATOM 625 O O . GLN A 1 85 ? -17.373 4.427 21.230 1.00 72.38 85 GLN A O 1
ATOM 630 N N . TYR A 1 86 ? -16.499 2.931 19.806 1.00 75.00 86 TYR A N 1
ATOM 631 C CA . TYR A 1 86 ? -17.681 2.893 18.931 1.00 75.00 86 TYR A CA 1
ATOM 632 C C . TYR A 1 86 ? -18.588 1.679 19.164 1.00 75.00 86 TYR A C 1
ATOM 634 O O . TYR A 1 86 ? -19.631 1.567 18.521 1.00 75.00 86 TYR A O 1
ATOM 642 N N . GLY A 1 87 ? -18.199 0.743 20.038 1.00 72.31 87 GLY A N 1
ATOM 643 C CA . GLY A 1 87 ? -18.968 -0.477 20.322 1.00 72.31 87 GLY A CA 1
ATOM 644 C C . GLY A 1 87 ? -19.124 -1.426 19.123 1.00 72.31 87 GLY A C 1
ATOM 645 O O . GLY A 1 87 ? -19.851 -2.415 19.206 1.00 72.31 87 GLY A O 1
ATOM 646 N N . LYS A 1 88 ? -18.448 -1.140 18.002 1.00 74.56 88 LYS A N 1
ATOM 647 C CA . LYS A 1 88 ? -18.441 -1.936 16.773 1.00 74.56 88 LYS A CA 1
ATOM 648 C C . LYS A 1 88 ? -17.003 -2.087 16.295 1.00 74.56 88 LYS A C 1
ATOM 650 O O . LYS A 1 88 ? -16.319 -1.103 16.034 1.00 74.56 88 LYS A O 1
ATOM 655 N N . ILE A 1 89 ? -16.565 -3.333 16.158 1.00 81.88 89 ILE A N 1
ATOM 656 C CA . ILE A 1 89 ? -15.252 -3.663 15.605 1.00 81.88 89 ILE A CA 1
ATOM 657 C C . ILE A 1 89 ? -15.383 -3.683 14.072 1.00 81.88 89 ILE A C 1
ATOM 659 O O . ILE A 1 89 ? -16.248 -4.401 13.556 1.00 81.88 89 ILE A O 1
ATOM 663 N N . PRO A 1 90 ? -14.574 -2.904 13.330 1.00 86.69 90 PRO A N 1
ATOM 664 C CA . PRO A 1 90 ? -14.587 -2.922 11.871 1.00 86.69 90 PRO A CA 1
ATOM 665 C C . PRO A 1 90 ? -14.270 -4.318 11.320 1.00 86.69 90 PRO A C 1
ATOM 667 O O . PRO A 1 90 ? -13.478 -5.065 11.898 1.00 86.69 90 PRO A O 1
ATOM 670 N N . LYS A 1 91 ? -14.838 -4.665 10.160 1.00 88.44 91 LYS A N 1
ATOM 671 C CA . LYS A 1 91 ? -14.458 -5.901 9.453 1.00 88.44 91 LYS A CA 1
ATOM 672 C C . LYS A 1 91 ? -13.018 -5.758 8.948 1.00 88.44 91 LYS A C 1
ATOM 674 O O . LYS A 1 91 ? -12.728 -4.787 8.252 1.00 88.44 91 LYS A O 1
ATOM 679 N N . VAL A 1 92 ? -12.143 -6.724 9.243 1.00 91.69 92 VAL A N 1
ATOM 680 C CA . VAL A 1 92 ? -10.771 -6.755 8.708 1.00 91.69 92 VAL A CA 1
ATOM 681 C C . VAL A 1 92 ? -10.659 -7.749 7.558 1.00 91.69 92 VAL A C 1
ATOM 683 O O . VAL A 1 92 ? -10.921 -8.944 7.705 1.00 91.69 92 VAL A O 1
ATOM 686 N N . LEU A 1 93 ? -10.252 -7.238 6.401 1.00 91.88 93 LEU A N 1
ATOM 687 C CA . LEU A 1 93 ? -10.186 -7.944 5.130 1.00 91.88 93 LEU A CA 1
ATOM 688 C C . LEU A 1 93 ? -8.732 -7.954 4.656 1.00 91.88 93 LEU A C 1
ATOM 690 O O . LEU A 1 93 ? -8.172 -6.926 4.279 1.00 91.88 93 LEU A O 1
ATOM 694 N N . VAL A 1 94 ? -8.090 -9.118 4.709 1.00 90.88 94 VAL A N 1
ATOM 695 C CA . VAL A 1 94 ? -6.702 -9.260 4.257 1.00 90.88 94 VAL A CA 1
ATOM 696 C C . VAL A 1 94 ? -6.692 -9.372 2.736 1.00 90.88 94 VAL A C 1
ATOM 698 O O . VAL A 1 94 ? -7.229 -10.331 2.185 1.00 90.88 94 VAL A O 1
ATOM 701 N N . GLU A 1 95 ? -6.084 -8.400 2.059 1.00 91.94 95 GLU A N 1
ATOM 702 C CA . GLU A 1 95 ? -6.098 -8.280 0.601 1.00 91.94 95 GLU A CA 1
ATOM 703 C C . GLU A 1 95 ? -4.677 -8.406 0.023 1.00 91.94 95 GLU A C 1
ATOM 705 O O . GLU A 1 95 ? -3.859 -7.490 0.160 1.00 91.94 95 GLU A O 1
ATOM 710 N N . PRO A 1 96 ? -4.361 -9.516 -0.670 1.00 87.88 96 PRO A N 1
ATOM 711 C CA . PRO A 1 96 ? -3.057 -9.719 -1.298 1.00 87.88 96 PRO A CA 1
ATOM 712 C C . PRO A 1 96 ? -2.689 -8.655 -2.345 1.00 87.88 96 PRO A C 1
ATOM 714 O O . PRO A 1 96 ? -1.503 -8.406 -2.566 1.00 87.88 96 PRO A O 1
ATOM 717 N N . GLY A 1 97 ? -3.668 -7.982 -2.957 1.00 89.38 97 GLY A N 1
ATOM 718 C CA . GLY A 1 97 ? -3.460 -6.818 -3.820 1.00 89.38 97 GLY A CA 1
ATOM 719 C C . GLY A 1 97 ? -2.766 -5.638 -3.126 1.00 89.38 97 GLY A C 1
ATOM 720 O O . GLY A 1 97 ? -2.123 -4.838 -3.806 1.00 89.38 97 GLY A O 1
ATOM 721 N N . LEU A 1 98 ? -2.796 -5.571 -1.788 1.00 93.38 98 LEU A N 1
ATOM 722 C CA . LEU A 1 98 ? -2.137 -4.550 -0.960 1.00 93.38 98 LEU A CA 1
ATOM 723 C C . LEU A 1 98 ? -0.741 -4.950 -0.463 1.00 93.38 98 LEU A C 1
ATOM 725 O O . LEU A 1 98 ? -0.150 -4.228 0.338 1.00 93.38 98 LEU A O 1
ATOM 729 N N . ARG A 1 99 ? -0.200 -6.089 -0.902 1.00 90.00 99 ARG A N 1
ATOM 730 C CA . ARG A 1 99 ? 1.162 -6.518 -0.551 1.00 90.00 99 ARG A CA 1
ATOM 731 C C . ARG A 1 99 ? 2.229 -5.494 -0.940 1.00 90.00 99 ARG A C 1
ATOM 733 O O . ARG A 1 99 ? 2.024 -4.698 -1.866 1.00 90.00 99 ARG A O 1
ATOM 740 N N . ASP A 1 100 ? 3.404 -5.635 -0.334 1.00 86.94 100 ASP A N 1
ATOM 741 C CA . ASP A 1 100 ? 4.556 -4.806 -0.665 1.00 86.94 100 ASP A CA 1
ATOM 742 C C . ASP A 1 100 ? 4.997 -4.969 -2.126 1.00 86.94 100 ASP A C 1
ATOM 744 O O . ASP A 1 100 ? 4.714 -5.972 -2.802 1.00 86.94 100 ASP A O 1
ATOM 748 N N . TRP A 1 101 ? 5.666 -3.937 -2.619 1.00 80.06 101 TRP A N 1
ATOM 749 C CA . TRP A 1 101 ? 6.333 -3.945 -3.906 1.00 80.06 101 TRP A CA 1
ATOM 750 C C . TRP A 1 101 ? 7.661 -4.699 -3.819 1.00 80.06 101 TRP A C 1
ATOM 752 O O . TRP A 1 101 ? 8.272 -4.796 -2.762 1.00 80.06 101 TRP A O 1
ATOM 762 N N . GLN A 1 102 ? 8.075 -5.288 -4.935 1.00 69.81 102 GLN A N 1
ATOM 763 C CA . GLN A 1 102 ? 9.304 -6.068 -5.025 1.00 69.81 102 GLN A CA 1
ATOM 764 C C . GLN A 1 102 ? 9.994 -5.680 -6.326 1.00 69.81 102 GLN A C 1
ATOM 766 O O . GLN A 1 102 ? 9.578 -6.155 -7.386 1.00 69.81 102 GLN A O 1
ATOM 771 N N . ASP A 1 103 ? 10.974 -4.779 -6.268 1.00 58.38 103 ASP A N 1
ATOM 772 C CA . ASP A 1 103 ? 11.692 -4.334 -7.464 1.00 58.38 103 ASP A CA 1
ATOM 773 C C . ASP A 1 103 ? 12.803 -5.311 -7.865 1.00 58.38 103 ASP A C 1
ATOM 775 O O . ASP A 1 103 ? 13.383 -6.006 -7.034 1.00 58.38 103 ASP A O 1
ATOM 779 N N . LEU A 1 104 ? 13.133 -5.322 -9.156 1.00 46.19 10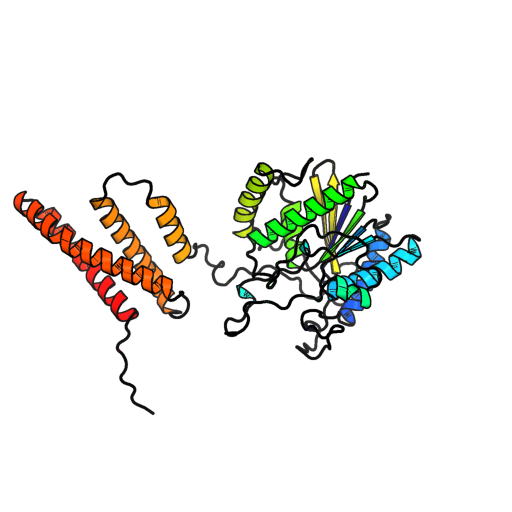4 LEU A N 1
ATOM 780 C CA . LEU A 1 104 ? 14.291 -6.020 -9.715 1.00 46.19 104 LEU A CA 1
ATOM 781 C C . LEU A 1 104 ? 15.619 -5.527 -9.132 1.00 46.19 104 LEU A C 1
ATOM 783 O O . LEU A 1 104 ? 16.538 -6.330 -8.994 1.00 46.19 104 LEU A O 1
ATOM 787 N N . ASP A 1 105 ? 15.715 -4.240 -8.796 1.00 43.00 105 ASP A N 1
ATOM 788 C CA . ASP A 1 105 ? 16.945 -3.628 -8.283 1.00 43.00 105 ASP A CA 1
ATOM 789 C C . ASP A 1 105 ? 17.126 -3.783 -6.757 1.00 43.00 105 ASP A C 1
ATOM 791 O O . ASP A 1 105 ? 18.210 -3.500 -6.248 1.00 43.00 105 ASP A O 1
ATOM 795 N N . ASP A 1 106 ? 16.113 -4.292 -6.041 1.00 39.22 106 ASP A N 1
ATOM 796 C CA . ASP A 1 106 ? 16.199 -4.637 -4.610 1.00 39.22 106 ASP A CA 1
ATOM 797 C C . ASP A 1 106 ? 16.798 -6.040 -4.372 1.00 39.22 106 ASP A C 1
ATOM 799 O O . ASP A 1 106 ? 17.070 -6.426 -3.234 1.00 39.22 106 ASP A O 1
ATOM 803 N N . VAL A 1 107 ? 17.023 -6.821 -5.436 1.00 40.50 107 VAL A N 1
ATOM 804 C CA . VAL A 1 107 ? 17.657 -8.142 -5.351 1.00 40.50 107 VAL A CA 1
ATOM 805 C C . VAL A 1 107 ? 19.155 -7.992 -5.607 1.00 40.50 107 VAL A C 1
ATOM 807 O O . VAL A 1 107 ? 19.580 -7.752 -6.739 1.00 40.50 107 VAL A O 1
ATOM 810 N N . GLU A 1 108 ? 19.986 -8.183 -4.578 1.00 38.62 108 GLU A N 1
ATOM 811 C CA . GLU A 1 108 ? 21.420 -8.397 -4.795 1.00 38.62 108 GLU A CA 1
ATOM 812 C C . GLU A 1 108 ? 21.609 -9.614 -5.719 1.00 38.62 108 GLU A C 1
ATOM 814 O O . GLU A 1 108 ? 21.333 -10.760 -5.360 1.00 38.62 108 GLU A O 1
ATOM 819 N N . LEU A 1 109 ? 22.102 -9.351 -6.932 1.00 37.25 109 LEU A N 1
ATOM 820 C CA . LEU A 1 109 ? 22.348 -10.297 -8.033 1.00 37.25 109 LEU A CA 1
ATOM 821 C C . LEU A 1 109 ? 23.392 -11.399 -7.730 1.00 37.25 109 LEU A C 1
ATOM 823 O O . LEU A 1 109 ? 23.905 -12.032 -8.650 1.00 37.25 109 LEU A O 1
ATOM 827 N N . LEU A 1 110 ? 23.721 -11.651 -6.462 1.00 34.59 110 LEU A N 1
ATOM 828 C CA . LEU A 1 110 ? 24.656 -12.697 -6.042 1.00 34.59 110 LEU A CA 1
ATOM 829 C C . LEU A 1 110 ? 23.968 -14.027 -5.695 1.00 34.59 110 LEU A C 1
ATOM 831 O O . LEU A 1 110 ? 24.648 -15.035 -5.510 1.00 34.59 110 LEU A O 1
ATOM 835 N N . CYS A 1 111 ? 22.635 -14.078 -5.640 1.00 34.44 111 CYS A N 1
ATOM 836 C CA . CYS A 1 111 ? 21.928 -15.297 -5.261 1.00 34.44 111 CYS A CA 1
ATOM 837 C C . CYS A 1 111 ? 21.590 -16.172 -6.482 1.00 34.44 111 CYS A C 1
ATOM 839 O O . CYS A 1 111 ? 20.499 -16.113 -7.042 1.00 34.44 111 CYS A O 1
ATOM 841 N N . VAL A 1 112 ? 22.517 -17.054 -6.859 1.00 35.09 112 VAL A N 1
ATOM 842 C CA . VAL A 1 112 ? 22.368 -18.084 -7.915 1.00 35.09 112 VAL A CA 1
ATOM 843 C C . VAL A 1 112 ? 21.351 -19.198 -7.571 1.00 35.09 112 VAL A C 1
ATOM 845 O O . VAL A 1 112 ? 21.326 -20.237 -8.227 1.00 35.09 112 VAL A O 1
ATOM 848 N N . GLY A 1 113 ? 20.499 -19.003 -6.555 1.00 39.00 113 GLY A N 1
ATOM 849 C CA . GLY A 1 113 ? 19.650 -20.055 -5.983 1.00 39.00 113 GLY A CA 1
ATOM 850 C C . GLY A 1 113 ? 18.156 -19.754 -5.820 1.00 39.00 113 GLY A C 1
ATOM 851 O O . GLY A 1 113 ? 17.373 -20.697 -5.877 1.00 39.00 113 GLY A O 1
ATOM 852 N N . GLN A 1 114 ? 17.705 -18.504 -5.645 1.00 41.22 114 GLN A N 1
ATOM 853 C CA . GLN A 1 114 ? 16.279 -18.205 -5.416 1.00 41.22 114 GLN A CA 1
ATOM 854 C C . GLN A 1 114 ? 15.902 -16.796 -5.910 1.00 41.22 114 GLN A C 1
ATOM 856 O O . GLN A 1 114 ? 15.981 -15.822 -5.173 1.00 41.22 114 GLN A O 1
ATOM 861 N N . HIS A 1 115 ? 15.394 -16.678 -7.142 1.00 44.19 115 HIS A N 1
ATOM 862 C CA . HIS A 1 115 ? 14.743 -15.451 -7.649 1.00 44.19 115 HIS A CA 1
ATOM 863 C C . HIS A 1 115 ? 13.311 -15.261 -7.096 1.00 44.19 115 HIS A C 1
ATOM 865 O O . HIS A 1 115 ? 12.427 -14.734 -7.776 1.00 44.19 115 HIS A O 1
ATOM 871 N N . HIS A 1 116 ? 13.046 -15.754 -5.886 1.00 48.62 116 HIS A N 1
ATOM 872 C CA . HIS A 1 116 ? 11.750 -15.678 -5.227 1.00 48.62 116 HIS A CA 1
ATOM 873 C C . HIS A 1 116 ? 11.927 -14.941 -3.908 1.00 48.62 116 HIS A C 1
ATOM 875 O O . HIS A 1 116 ? 12.606 -15.431 -3.012 1.00 48.62 116 HIS A O 1
ATOM 881 N N . VAL A 1 117 ? 11.299 -13.772 -3.792 1.00 55.31 117 VAL A N 1
ATOM 882 C CA . VAL A 1 117 ? 11.184 -13.090 -2.504 1.00 55.31 117 VAL A CA 1
ATOM 883 C C . VAL A 1 117 ? 10.292 -13.940 -1.604 1.00 55.31 117 VAL A C 1
ATOM 885 O O . VAL A 1 117 ? 9.274 -14.485 -2.055 1.00 55.31 117 VAL A O 1
ATOM 888 N N . LEU A 1 118 ? 10.688 -14.058 -0.339 1.00 62.75 118 LEU A N 1
ATOM 889 C CA . LEU A 1 118 ? 9.927 -14.767 0.680 1.00 62.75 118 LEU A CA 1
ATOM 890 C C . LEU A 1 118 ? 8.485 -14.242 0.698 1.00 62.75 118 LEU A C 1
ATOM 892 O O . LEU A 1 118 ? 8.227 -13.036 0.651 1.00 62.75 118 LEU A O 1
ATOM 896 N N . LYS A 1 119 ? 7.521 -15.161 0.695 1.00 70.31 119 LYS A N 1
ATOM 897 C CA . LYS A 1 119 ? 6.107 -14.802 0.814 1.00 70.31 119 LYS A CA 1
ATOM 898 C C . LYS A 1 119 ? 5.767 -14.644 2.291 1.00 70.31 119 LYS A C 1
ATOM 900 O O . LYS A 1 119 ? 6.192 -15.511 3.051 1.00 70.31 119 LYS A O 1
ATOM 905 N N . PRO A 1 120 ? 4.940 -13.656 2.674 1.00 76.62 120 PRO A N 1
ATOM 906 C CA . PRO A 1 120 ? 4.301 -13.674 3.982 1.00 76.62 120 PRO A CA 1
ATOM 907 C C . PRO A 1 120 ? 3.548 -14.985 4.200 1.00 76.62 120 PRO A C 1
ATOM 909 O O . PRO A 1 120 ? 3.118 -15.632 3.229 1.00 76.62 120 PRO A O 1
ATOM 912 N N . THR A 1 121 ? 3.375 -15.355 5.464 1.00 82.31 121 THR A N 1
ATOM 913 C CA . THR A 1 121 ? 2.575 -16.524 5.845 1.00 82.31 121 THR A CA 1
ATOM 914 C C . THR A 1 121 ? 1.169 -16.428 5.264 1.00 82.31 121 THR A C 1
ATOM 916 O O . THR A 1 121 ? 0.620 -15.342 5.046 1.00 82.31 121 THR A O 1
ATOM 919 N N . ARG A 1 122 ? 0.591 -17.577 4.898 1.00 79.94 122 ARG A N 1
ATOM 920 C CA . ARG A 1 122 ? -0.689 -17.567 4.185 1.00 79.94 122 ARG A CA 1
ATOM 921 C C . ARG A 1 122 ? -1.766 -16.982 5.096 1.00 79.94 122 ARG A C 1
ATOM 923 O O . ARG A 1 122 ? -1.798 -17.316 6.277 1.00 79.94 122 ARG A O 1
ATOM 930 N N . PRO A 1 123 ? -2.726 -16.206 4.566 1.00 76.00 123 PRO A N 1
ATOM 931 C CA . PRO A 1 123 ? -3.794 -15.655 5.397 1.00 76.00 123 PRO A CA 1
ATOM 932 C C . PRO A 1 123 ? -4.588 -16.706 6.193 1.00 76.00 123 PRO A C 1
ATOM 934 O O . PRO A 1 123 ? -5.101 -16.397 7.262 1.00 76.00 123 PRO A O 1
ATOM 937 N N . SER A 1 124 ? -4.680 -17.950 5.702 1.00 76.25 124 SER A N 1
ATOM 938 C CA . SER A 1 124 ? -5.300 -19.066 6.431 1.00 76.25 124 SER A CA 1
ATOM 939 C C . SER A 1 124 ? -4.539 -19.473 7.696 1.00 76.25 124 SER A C 1
ATOM 941 O O . SER A 1 124 ? -5.173 -19.870 8.664 1.00 76.25 124 SER A O 1
ATOM 943 N N . GLU A 1 125 ? -3.210 -19.370 7.677 1.00 81.12 125 GLU A N 1
ATOM 944 C CA . GLU A 1 125 ? -2.303 -19.697 8.788 1.00 81.12 125 GLU A CA 1
ATOM 945 C C . GLU A 1 125 ? -2.186 -18.500 9.753 1.00 81.12 125 GLU A C 1
ATOM 947 O O . GLU A 1 125 ? -2.171 -18.667 10.966 1.00 81.12 125 GLU A O 1
ATOM 952 N N . LEU A 1 126 ? -2.245 -17.266 9.235 1.00 80.31 126 LEU A N 1
ATOM 953 C CA . LEU A 1 126 ? -2.230 -16.037 10.045 1.00 80.31 126 LEU A CA 1
ATOM 954 C C . LEU A 1 126 ? -3.413 -15.916 11.020 1.00 80.31 126 LEU A C 1
ATOM 956 O O . LEU A 1 126 ? -3.313 -15.199 12.014 1.00 80.31 126 LEU A O 1
ATOM 960 N N . LYS A 1 127 ? -4.524 -16.617 10.766 1.00 78.12 127 LYS A N 1
ATOM 961 C CA . LYS A 1 127 ? -5.705 -16.623 11.644 1.00 78.12 127 LYS A CA 1
ATOM 962 C C . LYS A 1 127 ? -5.402 -17.166 13.047 1.00 78.12 127 LYS A C 1
ATOM 964 O O . LYS A 1 127 ? -6.087 -16.793 13.994 1.00 78.12 127 LYS A O 1
ATOM 969 N N . GLU A 1 128 ? -4.391 -18.023 13.187 1.00 83.19 128 GLU A N 1
ATOM 970 C CA . GLU A 1 128 ? -3.952 -18.545 14.490 1.00 83.19 128 GLU A CA 1
ATOM 971 C C . GLU A 1 128 ? -3.323 -17.453 15.370 1.00 83.19 128 GLU A C 1
ATOM 973 O O . GLU A 1 128 ? -3.367 -17.543 16.594 1.00 83.19 128 GLU A O 1
ATOM 978 N N . HIS A 1 129 ? -2.804 -16.392 14.747 1.00 87.19 129 HIS A N 1
ATOM 979 C CA . HIS A 1 129 ? -2.159 -15.264 15.420 1.00 87.19 129 HIS A CA 1
ATOM 980 C C . HIS A 1 129 ? -3.042 -14.008 15.476 1.00 87.19 129 HIS A C 1
ATOM 982 O O . HIS A 1 129 ? -2.929 -13.207 16.403 1.00 87.19 129 HIS A O 1
ATOM 988 N N . PHE A 1 130 ? -3.939 -13.839 14.500 1.00 88.75 130 PHE A N 1
ATOM 989 C CA . PHE A 1 130 ? -4.843 -12.697 14.380 1.00 88.75 130 PHE A CA 1
ATOM 990 C C . PHE A 1 130 ? -6.283 -13.190 14.187 1.00 88.75 130 PHE A C 1
ATOM 992 O O . PHE A 1 130 ? -6.753 -13.374 13.064 1.00 88.75 130 PHE A O 1
ATOM 999 N N . ASP A 1 131 ? -7.006 -13.384 15.288 1.00 84.12 131 ASP A N 1
ATOM 1000 C CA . ASP A 1 131 ? -8.379 -13.914 15.313 1.00 84.12 131 ASP A CA 1
ATOM 1001 C C . ASP A 1 131 ? -9.409 -13.044 14.560 1.00 84.12 131 ASP A C 1
ATOM 1003 O O . ASP A 1 131 ? -10.432 -13.545 14.071 1.00 84.12 131 ASP A O 1
ATOM 1007 N N . PHE A 1 132 ? -9.119 -11.747 14.440 1.00 84.00 132 PHE A N 1
ATOM 1008 C CA . PHE A 1 132 ? -9.886 -10.767 13.676 1.00 84.00 132 PHE A CA 1
ATOM 1009 C C . PHE A 1 132 ? -9.663 -10.866 12.163 1.00 84.00 132 PHE A C 1
ATOM 1011 O O . PHE A 1 132 ? -10.490 -10.378 11.388 1.00 84.00 132 PHE A O 1
ATOM 1018 N N . ALA A 1 133 ? -8.562 -11.476 11.717 1.00 71.25 133 ALA A N 1
ATOM 1019 C CA . ALA A 1 133 ? -8.291 -11.652 10.302 1.00 71.25 133 ALA A CA 1
ATOM 1020 C C . ALA A 1 133 ? -9.162 -12.791 9.739 1.00 71.25 133 ALA A C 1
ATOM 1022 O O . ALA A 1 133 ? -9.305 -13.855 10.338 1.00 71.25 133 ALA A O 1
ATOM 1023 N N . MET A 1 134 ? -9.702 -12.602 8.529 1.00 64.25 134 MET A N 1
ATOM 1024 C CA . MET A 1 134 ? -10.159 -13.704 7.662 1.00 64.25 134 MET A CA 1
ATOM 1025 C C . MET A 1 134 ? -11.424 -14.489 8.082 1.00 64.25 134 MET A C 1
ATOM 1027 O O . MET A 1 134 ? -11.402 -15.717 8.204 1.00 64.25 134 MET A O 1
ATOM 1031 N N . ARG A 1 135 ? -12.600 -13.849 8.135 1.00 61.88 135 ARG A N 1
ATOM 1032 C CA . ARG A 1 135 ? -13.877 -14.597 8.047 1.00 61.88 135 ARG A CA 1
ATOM 1033 C C . ARG A 1 135 ? -14.545 -14.417 6.683 1.00 61.88 135 ARG A C 1
ATOM 1035 O O . ARG A 1 135 ? -15.187 -13.406 6.432 1.00 61.88 135 ARG A O 1
ATOM 1042 N N . GLY A 1 136 ? -14.389 -15.418 5.809 1.00 66.56 136 GLY A N 1
ATOM 1043 C CA . GLY A 1 136 ? -15.174 -15.569 4.572 1.00 66.56 136 GLY A CA 1
ATOM 1044 C C . GLY A 1 136 ? -14.836 -14.612 3.422 1.00 66.56 136 GLY A C 1
ATOM 1045 O O . GLY A 1 136 ? -15.576 -14.566 2.443 1.00 66.56 136 GLY A O 1
ATOM 1046 N N . TYR A 1 137 ? -13.742 -13.851 3.514 1.00 80.88 137 TYR A N 1
ATOM 1047 C CA . TYR A 1 137 ? -13.331 -12.935 2.451 1.00 80.88 137 TYR A CA 1
ATOM 1048 C C . TYR A 1 137 ? -12.701 -13.691 1.275 1.00 80.88 137 TYR A C 1
ATOM 1050 O O . TYR A 1 137 ? -11.763 -14.470 1.44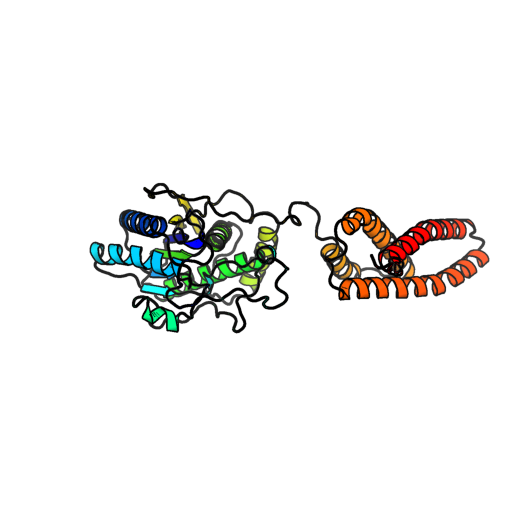9 1.00 80.88 137 TYR A O 1
ATOM 1058 N N . LYS A 1 138 ? -13.210 -13.439 0.067 1.00 82.75 138 LYS A N 1
ATOM 1059 C CA . LYS A 1 138 ? -12.610 -13.904 -1.185 1.00 82.75 138 LYS A CA 1
ATOM 1060 C C . LYS A 1 138 ? -11.661 -12.821 -1.686 1.00 82.75 138 LYS A C 1
ATOM 1062 O O . LYS A 1 138 ? -12.110 -11.708 -1.937 1.00 82.75 138 LYS A O 1
ATOM 1067 N N . PHE A 1 139 ? -10.383 -13.160 -1.851 1.00 84.06 139 PHE A N 1
ATOM 1068 C CA . PHE A 1 139 ? -9.384 -12.219 -2.363 1.00 84.06 139 PHE A CA 1
ATOM 1069 C C . PHE A 1 139 ? -9.801 -11.652 -3.718 1.00 84.06 139 PHE A C 1
ATOM 1071 O O . PHE A 1 139 ? -10.217 -12.404 -4.606 1.00 84.06 139 PHE A O 1
ATOM 1078 N N . LEU A 1 140 ? -9.639 -10.339 -3.874 1.00 82.12 140 LEU A N 1
ATOM 1079 C CA . LEU A 1 140 ? -9.882 -9.654 -5.140 1.00 82.12 140 LEU A CA 1
ATOM 1080 C C . LEU A 1 140 ? -8.743 -9.921 -6.121 1.00 82.12 140 LEU A C 1
ATOM 1082 O O . LEU A 1 140 ? -8.978 -10.100 -7.314 1.00 82.12 140 LEU A O 1
ATOM 1086 N N . LEU A 1 141 ? -7.511 -10.010 -5.610 1.00 77.88 141 LEU A N 1
ATOM 1087 C CA . LEU A 1 141 ? -6.342 -10.381 -6.392 1.00 77.88 141 LEU A CA 1
ATOM 1088 C C . LEU A 1 141 ? -5.766 -11.711 -5.903 1.00 77.88 141 LEU A C 1
ATOM 1090 O O . LEU A 1 141 ? -5.329 -11.853 -4.759 1.00 77.88 141 LEU A O 1
ATOM 1094 N N . VAL A 1 142 ? -5.732 -12.702 -6.797 1.00 70.12 142 VAL A N 1
ATOM 1095 C CA . VAL A 1 142 ? -5.188 -14.026 -6.478 1.00 70.12 142 VAL A CA 1
ATOM 1096 C C . VAL A 1 142 ? -3.658 -13.953 -6.402 1.00 70.12 142 VAL A C 1
ATOM 1098 O O . VAL A 1 142 ? -3.013 -13.559 -7.380 1.00 70.12 142 VAL A O 1
ATOM 1101 N N . PRO A 1 143 ? -3.040 -14.354 -5.277 1.00 60.25 143 PRO A N 1
ATOM 1102 C CA . PRO A 1 143 ? -1.592 -14.401 -5.171 1.00 60.25 143 PRO A CA 1
ATOM 1103 C C . PRO A 1 143 ? -1.008 -15.448 -6.144 1.00 60.25 143 PRO A C 1
ATOM 1105 O O . PRO A 1 143 ? -1.509 -16.571 -6.222 1.00 60.25 143 PRO A O 1
ATOM 1108 N N . PRO A 1 144 ? 0.087 -15.149 -6.862 1.00 59.19 144 PRO A N 1
ATOM 1109 C CA . PRO A 1 144 ? 0.764 -16.100 -7.732 1.00 59.19 144 PRO A CA 1
ATOM 1110 C C . PRO A 1 144 ? 1.295 -17.306 -6.942 1.00 59.19 144 PRO A C 1
ATOM 1112 O O . PRO A 1 144 ? 1.933 -17.170 -5.893 1.00 59.19 144 PRO A O 1
ATOM 1115 N N . HIS A 1 145 ? 1.100 -18.513 -7.482 1.00 51.44 145 HIS A N 1
ATOM 1116 C CA . HIS A 1 145 ? 1.447 -19.769 -6.804 1.00 51.44 145 HIS A CA 1
ATOM 1117 C C . HIS A 1 145 ? 2.946 -19.913 -6.473 1.00 51.44 145 HIS A C 1
ATOM 1119 O O . HIS A 1 145 ? 3.282 -20.378 -5.386 1.00 51.44 145 HIS A O 1
ATOM 1125 N N . ARG A 1 146 ? 3.861 -19.454 -7.341 1.00 53.50 146 ARG A N 1
ATOM 1126 C CA . ARG A 1 146 ? 5.318 -19.724 -7.238 1.00 53.50 146 ARG A CA 1
ATOM 1127 C C . ARG A 1 146 ? 6.166 -18.698 -6.480 1.00 53.50 146 ARG A C 1
ATOM 1129 O O . ARG A 1 146 ? 7.375 -18.831 -6.444 1.00 53.50 146 ARG A O 1
ATOM 1136 N N . GLY A 1 147 ? 5.570 -17.666 -5.907 1.00 54.34 147 GLY A N 1
ATOM 1137 C CA . GLY A 1 147 ? 6.347 -16.519 -5.422 1.00 54.34 147 GLY A CA 1
ATOM 1138 C C . GLY A 1 147 ? 5.677 -15.253 -5.888 1.00 54.34 147 GLY A C 1
ATOM 1139 O O . GLY A 1 147 ? 5.058 -15.258 -6.954 1.00 54.34 147 GLY A O 1
ATOM 1140 N N . TRP A 1 148 ? 5.804 -14.181 -5.120 1.00 60.41 148 TRP A N 1
ATOM 1141 C CA . TRP A 1 148 ? 5.597 -12.863 -5.695 1.00 60.41 148 TRP A CA 1
ATOM 1142 C C . TRP A 1 148 ? 6.686 -12.653 -6.757 1.00 60.41 148 TRP A C 1
ATOM 1144 O O . TRP A 1 148 ? 7.851 -12.981 -6.538 1.00 60.41 148 TRP A O 1
ATOM 1154 N N . LYS A 1 149 ? 6.280 -12.258 -7.967 1.00 56.75 149 LYS A N 1
ATOM 1155 C CA . LYS A 1 149 ? 7.231 -11.933 -9.033 1.00 56.75 149 LYS A CA 1
ATOM 1156 C C . LYS A 1 149 ? 7.730 -10.515 -8.803 1.00 56.75 149 LYS A C 1
ATOM 1158 O O . LYS A 1 149 ? 6.946 -9.669 -8.366 1.00 56.75 149 LYS A O 1
ATOM 1163 N N . LEU A 1 150 ? 8.980 -10.271 -9.188 1.00 63.53 150 LEU A N 1
ATOM 1164 C CA . LEU A 1 150 ? 9.505 -8.918 -9.303 1.00 63.53 150 LEU A CA 1
ATOM 1165 C C . LEU A 1 150 ? 8.567 -8.097 -10.192 1.00 63.53 150 LEU A C 1
ATOM 1167 O O . LEU A 1 150 ? 8.094 -8.561 -11.236 1.00 63.53 150 LEU A O 1
ATOM 1171 N N . GLU A 1 151 ? 8.236 -6.907 -9.725 1.00 70.69 151 GLU A N 1
ATOM 1172 C CA . GLU A 1 151 ? 7.152 -6.092 -10.236 1.00 70.69 151 GLU A CA 1
ATOM 1173 C C . GLU A 1 151 ? 7.726 -4.776 -10.746 1.00 70.69 151 GLU A C 1
ATOM 1175 O O . GLU A 1 151 ? 8.360 -4.038 -10.010 1.00 70.69 151 GLU A O 1
ATOM 1180 N N . LEU A 1 152 ? 7.493 -4.443 -12.012 1.00 75.06 152 LEU A N 1
ATOM 1181 C CA . LEU A 1 152 ? 7.883 -3.134 -12.539 1.00 75.06 152 LEU A CA 1
ATOM 1182 C C . LEU A 1 152 ? 6.962 -2.042 -11.974 1.00 75.06 152 LEU A C 1
ATOM 1184 O O . LEU A 1 152 ? 5.791 -2.305 -11.700 1.00 75.06 152 LEU A O 1
ATOM 1188 N N . HIS A 1 153 ? 7.431 -0.793 -11.918 1.00 82.19 153 HIS A N 1
ATOM 1189 C CA . HIS A 1 153 ? 6.631 0.364 -11.483 1.00 82.19 153 HIS A CA 1
ATOM 1190 C C . HIS A 1 153 ? 5.243 0.448 -12.133 1.00 82.19 153 HIS A C 1
ATOM 1192 O O . HIS A 1 153 ? 4.245 0.668 -11.449 1.00 82.19 153 HIS A O 1
ATOM 1198 N N . ARG A 1 154 ? 5.148 0.232 -13.454 1.00 82.00 154 ARG A N 1
ATOM 1199 C CA . ARG A 1 154 ? 3.854 0.214 -14.161 1.00 82.00 154 ARG A CA 1
ATOM 1200 C C . ARG A 1 154 ? 2.908 -0.856 -13.618 1.00 82.00 154 ARG A C 1
ATOM 1202 O O . ARG A 1 154 ? 1.715 -0.608 -13.505 1.00 82.00 154 ARG A O 1
ATOM 1209 N N . THR A 1 155 ? 3.440 -2.022 -13.266 1.00 82.81 155 THR A N 1
ATOM 1210 C CA . THR A 1 155 ? 2.664 -3.152 -12.757 1.00 82.81 155 THR A CA 1
ATOM 1211 C C . THR A 1 155 ? 2.198 -2.871 -11.333 1.00 82.81 155 THR A C 1
ATOM 1213 O O . THR A 1 155 ? 1.034 -3.120 -11.039 1.00 82.81 155 THR A O 1
ATOM 1216 N N . LEU A 1 156 ? 3.036 -2.236 -10.502 1.00 87.56 156 LEU A N 1
ATOM 1217 C CA . LEU A 1 156 ? 2.634 -1.740 -9.184 1.00 87.56 156 LEU A CA 1
ATOM 1218 C C . LEU A 1 156 ? 1.491 -0.721 -9.288 1.00 87.56 156 LEU A C 1
ATOM 1220 O O . LEU A 1 156 ? 0.497 -0.841 -8.576 1.00 87.56 156 LEU A O 1
ATOM 1224 N N . LEU A 1 157 ? 1.600 0.261 -10.189 1.00 89.88 157 LEU A N 1
ATOM 1225 C CA . LEU A 1 157 ? 0.547 1.259 -10.414 1.00 89.88 157 LEU A CA 1
ATOM 1226 C C . LEU A 1 157 ? -0.759 0.605 -10.888 1.00 89.88 157 LEU A C 1
ATOM 1228 O O . LEU A 1 157 ? -1.831 0.935 -10.379 1.00 89.88 157 LEU A O 1
ATOM 1232 N N . MET A 1 158 ? -0.667 -0.347 -11.823 1.00 87.81 158 MET A N 1
ATOM 1233 C CA . MET A 1 158 ? -1.810 -1.135 -12.291 1.00 87.81 158 MET A CA 1
ATOM 1234 C C . MET A 1 158 ? -2.450 -1.910 -11.143 1.00 87.81 158 MET A C 1
ATOM 1236 O O . MET A 1 158 ? -3.656 -1.818 -10.959 1.00 87.81 158 MET A O 1
ATOM 1240 N N . ARG A 1 159 ? -1.656 -2.631 -10.343 1.00 90.56 159 ARG A N 1
ATOM 1241 C CA . ARG A 1 159 ? -2.138 -3.408 -9.197 1.00 90.56 159 ARG A CA 1
ATOM 1242 C C . ARG A 1 159 ? -2.789 -2.522 -8.141 1.00 90.56 159 ARG A C 1
ATOM 1244 O O . ARG A 1 159 ? -3.851 -2.873 -7.634 1.00 90.56 159 ARG A O 1
ATOM 1251 N N . ALA A 1 160 ? -2.185 -1.383 -7.815 1.00 92.56 160 ALA A N 1
ATOM 1252 C CA . ALA A 1 160 ? -2.737 -0.440 -6.850 1.00 92.56 160 ALA A CA 1
ATOM 1253 C C . ALA A 1 160 ? -4.100 0.086 -7.322 1.00 92.56 160 ALA A C 1
ATOM 1255 O O . ALA A 1 160 ? -5.065 0.055 -6.559 1.00 92.56 160 ALA A O 1
ATOM 1256 N N . LYS A 1 161 ? -4.205 0.489 -8.598 1.00 91.62 161 LYS A N 1
ATOM 1257 C CA . LYS A 1 161 ? -5.473 0.942 -9.184 1.00 91.62 161 LYS A CA 1
ATOM 1258 C C . LYS A 1 161 ? -6.516 -0.166 -9.236 1.00 91.62 161 LYS A C 1
ATOM 1260 O O . LYS A 1 161 ? -7.650 0.059 -8.830 1.00 91.62 161 LYS A O 1
ATOM 1265 N N . PHE A 1 162 ? -6.097 -1.352 -9.668 1.00 89.94 162 PHE A N 1
ATOM 1266 C CA . PHE A 1 162 ? -6.918 -2.554 -9.708 1.00 89.94 162 PHE A CA 1
ATOM 1267 C C . PHE A 1 162 ? -7.562 -2.801 -8.340 1.00 89.94 162 PHE A C 1
ATOM 1269 O O . PHE A 1 162 ? -8.779 -2.859 -8.185 1.00 89.94 162 PHE A O 1
ATOM 1276 N N . THR A 1 163 ? -6.713 -2.867 -7.318 1.00 92.81 163 THR A N 1
ATOM 1277 C CA . THR A 1 163 ? -7.114 -3.228 -5.960 1.00 92.81 163 THR A CA 1
ATOM 1278 C C . THR A 1 163 ? -8.069 -2.196 -5.367 1.00 92.81 163 THR A C 1
ATOM 1280 O O . THR A 1 163 ? -9.097 -2.577 -4.817 1.00 92.81 163 THR A O 1
ATOM 1283 N N . ILE A 1 164 ? -7.783 -0.893 -5.496 1.00 93.06 164 ILE A N 1
ATOM 1284 C CA . ILE A 1 164 ? -8.634 0.137 -4.880 1.00 93.06 164 ILE A CA 1
ATOM 1285 C C . ILE A 1 164 ? -10.006 0.260 -5.545 1.00 93.06 164 ILE A C 1
ATOM 1287 O O . ILE A 1 164 ? -11.007 0.487 -4.862 1.00 93.06 164 ILE A O 1
ATOM 1291 N N . ASP A 1 165 ? -10.068 0.081 -6.863 1.00 90.94 165 ASP A N 1
ATOM 1292 C CA . ASP A 1 165 ? -11.325 0.077 -7.602 1.00 90.94 165 ASP A CA 1
ATOM 1293 C C . ASP A 1 165 ? -12.175 -1.133 -7.228 1.00 90.94 165 ASP A C 1
ATOM 1295 O O . ASP A 1 165 ? -13.363 -0.973 -6.958 1.00 90.94 165 ASP A O 1
ATOM 1299 N N . ALA A 1 166 ? -11.565 -2.318 -7.146 1.00 91.12 166 ALA A N 1
ATOM 1300 C CA . ALA A 1 166 ? -12.256 -3.539 -6.757 1.00 91.12 166 ALA A CA 1
ATOM 1301 C C . ALA A 1 166 ? -12.781 -3.458 -5.309 1.00 91.12 166 ALA A C 1
ATOM 1303 O O . ALA A 1 166 ? -13.948 -3.767 -5.064 1.00 91.12 166 ALA A O 1
ATOM 1304 N N . ILE A 1 167 ? -11.967 -2.946 -4.374 1.00 92.75 167 ILE A N 1
ATOM 1305 C CA . ILE A 1 167 ? -12.374 -2.670 -2.985 1.00 92.75 167 ILE A CA 1
ATOM 1306 C C . ILE A 1 167 ? -13.575 -1.721 -2.959 1.00 92.75 167 ILE A C 1
ATOM 1308 O O . ILE A 1 167 ? -14.594 -2.008 -2.333 1.00 92.75 167 ILE A O 1
ATOM 1312 N N . THR A 1 168 ? -13.473 -0.595 -3.667 1.00 91.62 168 THR A N 1
ATOM 1313 C CA . THR A 1 168 ? -14.529 0.424 -3.693 1.00 91.62 168 THR A CA 1
ATOM 1314 C C . THR A 1 168 ? -15.812 -0.131 -4.306 1.00 91.62 168 THR A C 1
ATOM 1316 O O . THR A 1 168 ? -16.898 0.116 -3.784 1.00 91.62 168 THR A O 1
ATOM 1319 N N . TYR A 1 169 ? -15.702 -0.887 -5.399 1.00 90.06 169 TYR A N 1
ATOM 1320 C CA . TYR A 1 169 ? -16.826 -1.516 -6.081 1.00 90.06 169 TYR A CA 1
ATOM 1321 C C . TYR A 1 169 ? -17.552 -2.508 -5.167 1.00 90.06 169 TYR A C 1
ATOM 1323 O O . TYR A 1 169 ? -18.759 -2.382 -4.962 1.00 90.06 169 TYR A O 1
ATOM 1331 N N . GLN A 1 170 ? -16.815 -3.435 -4.549 1.00 89.25 170 GLN A N 1
ATOM 1332 C CA . GLN A 1 170 ? -17.391 -4.429 -3.647 1.00 89.25 170 GLN A CA 1
ATOM 1333 C C . GLN A 1 170 ? -18.032 -3.775 -2.417 1.00 89.25 170 GLN A C 1
ATOM 1335 O O . GLN A 1 170 ? -19.155 -4.117 -2.056 1.00 89.25 170 GLN A O 1
ATOM 1340 N N . SER A 1 171 ? -17.364 -2.797 -1.801 1.00 91.19 171 SER A N 1
ATOM 1341 C CA . SER A 1 171 ? -17.906 -2.069 -0.650 1.00 91.19 171 SER A CA 1
ATOM 1342 C C . SER A 1 171 ? -19.180 -1.285 -0.995 1.00 91.19 171 SER A C 1
ATOM 1344 O O . SER A 1 171 ? -20.136 -1.310 -0.220 1.00 91.19 171 SER A O 1
ATOM 1346 N N . ASN A 1 172 ? -19.251 -0.662 -2.178 1.00 90.81 172 ASN A N 1
ATOM 1347 C CA . ASN A 1 172 ? -20.478 -0.008 -2.651 1.00 90.81 172 ASN A CA 1
ATOM 1348 C C . ASN A 1 172 ? -21.615 -1.005 -2.902 1.00 90.81 172 ASN A C 1
ATOM 1350 O O . ASN A 1 172 ? -22.766 -0.680 -2.617 1.00 90.81 172 ASN A O 1
ATOM 1354 N N . ALA A 1 173 ? -21.302 -2.195 -3.426 1.00 88.81 173 ALA A N 1
ATOM 1355 C CA . ALA A 1 173 ? -22.291 -3.231 -3.714 1.00 88.81 173 ALA A CA 1
ATOM 1356 C C . ALA A 1 173 ? -22.942 -3.792 -2.438 1.00 88.81 173 ALA A C 1
ATOM 1358 O O . ALA A 1 173 ? -24.136 -4.077 -2.441 1.00 88.81 173 ALA A O 1
ATOM 1359 N N . VAL A 1 174 ? -22.185 -3.916 -1.339 1.00 87.38 174 VAL A N 1
ATOM 1360 C CA . VAL A 1 174 ? -22.751 -4.291 -0.028 1.00 87.38 174 VAL A CA 1
ATOM 1361 C C . VAL A 1 174 ? -23.554 -3.132 0.575 1.00 87.38 174 VAL A C 1
ATOM 1363 O O . VAL A 1 174 ? -24.614 -3.346 1.157 1.00 87.38 174 VAL A O 1
ATOM 1366 N N . GLY A 1 175 ? -23.076 -1.895 0.410 1.00 87.25 175 GLY A N 1
ATOM 1367 C CA . GLY A 1 175 ? -23.806 -0.681 0.777 1.00 87.25 175 GLY A CA 1
ATOM 1368 C C . GLY A 1 175 ? -23.785 -0.321 2.269 1.00 87.25 175 GLY A C 1
ATOM 1369 O O . GLY A 1 175 ? -24.467 0.635 2.648 1.00 87.25 175 GLY A O 1
ATOM 1370 N N . ASP A 1 176 ? -23.009 -1.024 3.098 1.00 88.12 176 ASP A N 1
ATOM 1371 C CA . ASP A 1 176 ? -22.831 -0.782 4.541 1.00 88.12 176 ASP A CA 1
ATOM 1372 C C . ASP A 1 176 ? -21.485 -0.117 4.898 1.00 88.12 176 ASP A C 1
ATOM 1374 O O . ASP A 1 176 ? -21.177 0.034 6.079 1.00 88.12 176 ASP A O 1
ATOM 1378 N N . VAL A 1 177 ? -20.687 0.280 3.898 1.00 91.88 177 VAL A N 1
ATOM 1379 C CA . VAL A 1 177 ? -19.334 0.833 4.068 1.00 91.88 177 VAL A CA 1
ATOM 1380 C C . VAL A 1 177 ? -19.248 2.238 3.470 1.00 91.88 177 VAL A C 1
ATOM 1382 O O . VAL A 1 177 ? -19.342 2.399 2.254 1.00 91.88 177 VAL A O 1
ATOM 1385 N N . GLN A 1 178 ? -19.008 3.248 4.309 1.00 92.88 178 GLN A N 1
ATOM 1386 C CA . GLN A 1 178 ? -18.745 4.629 3.887 1.00 92.88 178 GLN A CA 1
ATOM 1387 C C . GLN A 1 178 ? -17.280 5.033 4.087 1.00 92.88 178 GLN A C 1
ATOM 1389 O O . GLN A 1 178 ? -16.730 5.766 3.259 1.00 92.88 178 GLN A O 1
ATOM 1394 N N . THR A 1 179 ? -16.646 4.549 5.157 1.00 94.38 179 THR A N 1
ATOM 1395 C CA . THR A 1 179 ? -15.255 4.856 5.511 1.00 94.38 179 THR A CA 1
ATOM 1396 C C . THR A 1 179 ? -14.414 3.589 5.498 1.00 94.38 179 THR A C 1
ATOM 1398 O O . THR A 1 179 ? -14.648 2.667 6.283 1.00 94.38 179 THR A O 1
ATOM 1401 N N . ILE A 1 180 ? -13.404 3.555 4.628 1.00 96.31 180 ILE A N 1
ATOM 1402 C CA . ILE A 1 180 ? -12.451 2.445 4.547 1.00 96.31 180 ILE A CA 1
ATOM 1403 C C . ILE A 1 180 ? -11.085 2.903 5.040 1.00 96.31 180 ILE A C 1
ATOM 1405 O O . ILE A 1 180 ? -10.569 3.932 4.601 1.00 96.31 180 ILE A O 1
ATOM 1409 N N . LEU A 1 181 ? -10.476 2.086 5.893 1.00 97.44 181 LEU A N 1
ATOM 1410 C CA . LEU A 1 181 ? -9.063 2.175 6.230 1.00 97.44 181 LEU A CA 1
ATOM 1411 C C . LEU A 1 181 ? -8.271 1.123 5.442 1.00 97.44 181 LEU A C 1
ATOM 1413 O O . LEU A 1 181 ? -8.660 -0.038 5.368 1.00 97.44 181 LEU A O 1
ATOM 1417 N N . ILE A 1 182 ? -7.134 1.521 4.889 1.00 98.31 182 ILE A N 1
ATOM 1418 C CA . ILE A 1 182 ? -6.177 0.663 4.201 1.00 98.31 182 ILE A CA 1
ATOM 1419 C C . ILE A 1 182 ? -4.860 0.711 4.964 1.00 98.31 182 ILE A C 1
ATOM 1421 O O . ILE A 1 182 ? -4.284 1.785 5.115 1.00 98.31 182 ILE A O 1
ATOM 1425 N N . VAL A 1 183 ? -4.356 -0.444 5.399 1.00 98.12 183 VAL A N 1
ATOM 1426 C CA . VAL A 1 183 ? -3.023 -0.566 6.012 1.00 98.12 183 VAL A CA 1
ATOM 1427 C C . VAL A 1 183 ? -2.114 -1.371 5.089 1.00 98.12 183 VAL A C 1
ATOM 1429 O O . VAL A 1 183 ? -2.393 -2.525 4.762 1.00 98.12 183 VAL A O 1
ATOM 1432 N N . THR A 1 184 ? -1.041 -0.744 4.611 1.00 97.38 184 THR A N 1
ATOM 1433 C CA . THR A 1 184 ? -0.176 -1.302 3.560 1.00 97.38 184 THR A CA 1
ATOM 1434 C C . THR A 1 184 ? 1.273 -0.802 3.689 1.00 97.38 184 THR A C 1
ATOM 1436 O O . THR A 1 184 ? 1.708 -0.372 4.757 1.00 97.38 184 THR A O 1
ATOM 1439 N N . HIS A 1 185 ? 2.047 -0.883 2.612 1.00 94.44 185 HIS A N 1
ATOM 1440 C CA . HIS A 1 185 ? 3.469 -0.566 2.535 1.00 94.44 185 HIS A CA 1
ATOM 1441 C C . HIS A 1 185 ? 3.707 0.734 1.788 1.00 94.44 185 HIS A C 1
ATOM 1443 O O . HIS A 1 185 ? 2.883 1.158 0.977 1.00 94.44 185 HIS A O 1
ATOM 1449 N N . ALA A 1 186 ? 4.863 1.355 2.013 1.00 93.31 186 ALA A N 1
ATOM 1450 C CA . ALA A 1 186 ? 5.159 2.651 1.416 1.00 93.31 186 ALA A CA 1
ATOM 1451 C C . ALA A 1 186 ? 5.028 2.701 -0.117 1.00 93.31 186 ALA A C 1
ATOM 1453 O O . ALA A 1 186 ? 4.382 3.632 -0.603 1.00 93.31 186 ALA A O 1
ATOM 1454 N N . PRO A 1 187 ? 5.558 1.734 -0.894 1.00 91.88 187 PRO A N 1
ATOM 1455 C CA . PRO A 1 187 ? 5.432 1.775 -2.350 1.00 91.88 187 PRO A CA 1
ATOM 1456 C C . PRO A 1 187 ? 3.970 1.754 -2.806 1.00 91.88 187 PRO A C 1
ATOM 1458 O O . PRO A 1 187 ? 3.604 2.429 -3.768 1.00 91.88 187 PRO A O 1
ATOM 1461 N N . VAL A 1 188 ? 3.117 1.021 -2.084 1.00 94.69 188 VAL A N 1
ATOM 1462 C CA . VAL A 1 188 ? 1.681 0.924 -2.366 1.00 94.69 188 VAL A CA 1
ATOM 1463 C C . VAL A 1 188 ? 0.960 2.214 -1.985 1.00 94.69 188 VAL A C 1
ATOM 1465 O O . VAL A 1 188 ? 0.155 2.685 -2.782 1.00 94.69 188 VAL A O 1
ATOM 1468 N N . VAL A 1 189 ? 1.278 2.829 -0.835 1.00 95.56 189 VAL A N 1
ATOM 1469 C CA . VAL A 1 189 ? 0.748 4.157 -0.460 1.00 95.56 189 VAL A CA 1
ATOM 1470 C C . VAL A 1 189 ? 1.030 5.160 -1.576 1.00 95.56 189 VAL A C 1
ATOM 1472 O O . VAL A 1 189 ? 0.112 5.803 -2.079 1.00 95.56 189 VAL A O 1
ATOM 1475 N N . LEU A 1 190 ? 2.285 5.248 -2.024 1.00 93.44 190 LEU A N 1
ATOM 1476 C CA . LEU A 1 190 ? 2.674 6.173 -3.086 1.00 93.44 190 LEU A CA 1
ATOM 1477 C C . LEU A 1 190 ? 1.978 5.848 -4.417 1.00 93.44 190 LEU A C 1
ATOM 1479 O O . LEU A 1 190 ? 1.499 6.758 -5.094 1.00 93.44 190 LEU A O 1
ATOM 1483 N N . ALA A 1 191 ? 1.877 4.570 -4.792 1.00 93.25 191 ALA A N 1
ATOM 1484 C CA . ALA A 1 191 ? 1.188 4.147 -6.009 1.00 93.25 191 ALA A CA 1
ATOM 1485 C C . ALA A 1 191 ? -0.316 4.475 -5.979 1.00 93.25 191 ALA A C 1
ATOM 1487 O O . ALA A 1 191 ? -0.852 4.981 -6.968 1.00 93.25 191 ALA A O 1
ATOM 1488 N N . LEU A 1 192 ? -0.989 4.249 -4.847 1.00 94.31 192 LEU A N 1
ATOM 1489 C CA . LEU A 1 192 ? -2.389 4.621 -4.642 1.00 94.31 192 LEU A CA 1
ATOM 1490 C C . LEU A 1 192 ? -2.570 6.134 -4.753 1.00 94.31 192 LEU A C 1
ATOM 1492 O O . LEU A 1 192 ? -3.376 6.587 -5.566 1.00 94.31 192 LEU A O 1
ATOM 1496 N N . SER A 1 193 ? -1.762 6.918 -4.034 1.00 92.62 193 SER A N 1
ATOM 1497 C CA . SER A 1 193 ? -1.808 8.383 -4.089 1.00 92.62 193 SER A CA 1
ATOM 1498 C C . SER A 1 193 ? -1.632 8.912 -5.506 1.00 92.62 193 SER A C 1
ATOM 1500 O O . SER A 1 193 ? -2.384 9.787 -5.944 1.00 92.62 193 SER A O 1
ATOM 1502 N N . ARG A 1 194 ? -0.716 8.322 -6.281 1.00 90.50 194 ARG A N 1
ATOM 1503 C CA . ARG A 1 194 ? -0.527 8.661 -7.695 1.00 90.50 194 ARG A CA 1
ATOM 1504 C C . ARG A 1 194 ? -1.760 8.389 -8.526 1.00 90.50 194 ARG A C 1
ATOM 1506 O O . ARG A 1 194 ? -2.198 9.279 -9.251 1.00 90.50 194 ARG A O 1
ATOM 1513 N N . MET A 1 195 ? -2.282 7.172 -8.450 1.00 90.69 195 MET A N 1
ATOM 1514 C CA . MET A 1 195 ? -3.376 6.725 -9.304 1.00 90.69 195 MET A CA 1
ATOM 1515 C C . MET A 1 195 ? -4.695 7.416 -8.956 1.00 90.69 195 MET A C 1
ATOM 1517 O O . MET A 1 195 ? -5.462 7.765 -9.850 1.00 90.69 195 MET A O 1
ATOM 1521 N N . MET A 1 196 ? -4.946 7.675 -7.676 1.00 89.50 196 MET A N 1
ATOM 1522 C CA . MET A 1 196 ? -6.187 8.300 -7.223 1.00 89.50 196 MET A CA 1
ATOM 1523 C C . MET A 1 196 ? -6.249 9.801 -7.515 1.00 89.50 196 MET A C 1
ATOM 1525 O O . MET A 1 196 ? -7.332 10.329 -7.752 1.00 89.50 196 MET A O 1
ATOM 1529 N N . THR A 1 197 ? -5.106 10.490 -7.560 1.00 86.19 197 THR A N 1
ATOM 1530 C CA . THR A 1 197 ? -5.053 11.941 -7.820 1.00 86.19 197 THR A CA 1
ATOM 1531 C C . THR A 1 197 ? -4.982 12.307 -9.309 1.00 86.19 197 THR A C 1
ATOM 1533 O O . THR A 1 197 ? -5.075 13.488 -9.663 1.00 86.19 197 THR A O 1
ATOM 1536 N N . GLN A 1 198 ? -4.862 11.334 -10.223 1.00 84.31 198 GLN A N 1
ATOM 1537 C CA . GLN A 1 198 ? -4.836 11.625 -11.660 1.00 84.31 198 GLN A CA 1
ATOM 1538 C C . GLN A 1 198 ? -6.215 12.025 -12.196 1.00 84.31 198 GLN A C 1
ATOM 1540 O O . GLN A 1 198 ? -7.096 11.193 -12.408 1.00 84.31 198 GLN A O 1
ATOM 1545 N N . ARG A 1 199 ? -6.358 13.297 -12.582 1.00 72.62 199 ARG A N 1
ATOM 1546 C CA . ARG A 1 199 ? -7.594 13.831 -13.190 1.00 72.62 199 ARG A CA 1
ATOM 1547 C C . ARG A 1 199 ? -8.022 13.132 -14.486 1.00 72.62 199 ARG A C 1
ATOM 1549 O O . ARG A 1 199 ? -9.200 13.166 -14.819 1.00 72.62 199 ARG A O 1
ATOM 1556 N N . LYS A 1 200 ? -7.070 12.578 -15.245 1.00 75.38 200 LYS A N 1
ATOM 1557 C CA . LYS A 1 200 ? -7.311 11.968 -16.566 1.00 75.38 200 LYS A CA 1
ATOM 1558 C C . LYS A 1 200 ? -7.623 10.474 -16.503 1.00 75.38 200 LYS A C 1
ATOM 1560 O O . LYS A 1 200 ? -7.937 9.896 -17.541 1.00 75.38 200 LYS A O 1
ATOM 1565 N N . LEU A 1 201 ? -7.510 9.851 -15.330 1.00 79.62 201 LEU A N 1
ATOM 1566 C CA . LEU A 1 201 ? -7.814 8.436 -15.190 1.00 79.62 201 LEU A CA 1
ATOM 1567 C C . LEU A 1 201 ? -9.321 8.229 -15.028 1.00 79.62 201 LEU A C 1
ATOM 1569 O O . LEU A 1 201 ? -9.932 8.883 -14.175 1.00 79.62 201 LEU A O 1
ATOM 1573 N N . PRO A 1 202 ? -9.929 7.325 -15.814 1.00 73.06 202 PRO A N 1
ATOM 1574 C CA . PRO A 1 202 ? -11.303 6.936 -15.574 1.00 73.06 202 PRO A CA 1
ATOM 1575 C C . PRO A 1 202 ? -11.417 6.267 -14.195 1.00 73.06 202 PRO A C 1
ATOM 1577 O O . PRO A 1 202 ? -10.516 5.564 -13.725 1.00 73.06 202 PRO A O 1
ATOM 1580 N N . GLN A 1 203 ? -12.543 6.492 -13.531 1.00 73.62 203 GLN A N 1
ATOM 1581 C CA . GLN A 1 203 ? -12.906 5.821 -12.283 1.00 73.62 203 GLN A CA 1
ATOM 1582 C C . GLN A 1 203 ? -13.842 4.664 -12.617 1.00 73.62 203 GLN A C 1
ATOM 1584 O O . GLN A 1 203 ? -14.615 4.792 -13.569 1.00 73.62 203 GLN A O 1
ATOM 1589 N N . VAL A 1 204 ? -13.754 3.558 -11.874 1.00 71.94 204 VAL A N 1
ATOM 1590 C CA . VAL A 1 204 ? -14.663 2.421 -12.062 1.00 71.94 204 VAL A CA 1
ATOM 1591 C C . VAL A 1 204 ? -16.107 2.901 -11.864 1.00 71.94 204 VAL A C 1
ATOM 1593 O O . VAL A 1 204 ? -16.401 3.580 -10.875 1.00 71.94 204 VAL A O 1
ATOM 1596 N N . GLN A 1 205 ? -16.972 2.661 -12.854 1.00 63.44 205 GLN A N 1
ATOM 1597 C CA . GLN A 1 205 ? -18.347 3.182 -12.864 1.00 63.44 205 GLN A CA 1
ATOM 1598 C C . GLN A 1 205 ? -19.336 2.101 -12.429 1.00 63.44 205 GLN A C 1
ATOM 1600 O O . GLN A 1 205 ? -19.891 2.212 -11.341 1.00 63.44 205 GLN A O 1
ATOM 1605 N N . ASP A 1 206 ? -19.469 1.038 -13.230 1.00 58.03 206 ASP A N 1
ATOM 1606 C CA . ASP A 1 206 ? -20.532 0.031 -13.061 1.00 58.03 206 ASP A CA 1
ATOM 1607 C C . ASP A 1 206 ? -20.019 -1.415 -13.119 1.00 58.03 206 ASP 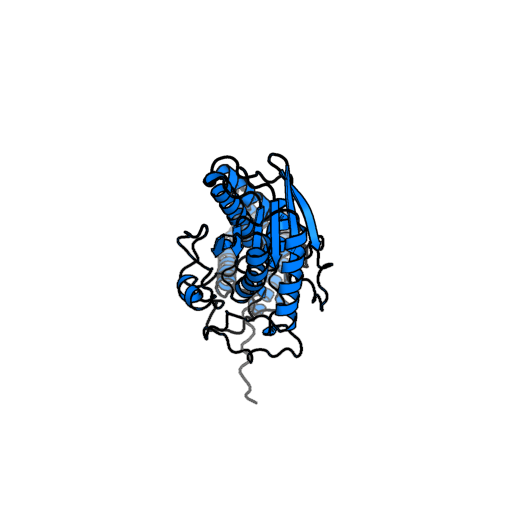A C 1
ATOM 1609 O O . ASP A 1 206 ? -20.622 -2.324 -12.546 1.00 58.03 206 ASP A O 1
ATOM 1613 N N . SER A 1 207 ? -18.887 -1.629 -13.793 1.00 63.94 207 SER A N 1
ATOM 1614 C CA . SER A 1 207 ? -18.220 -2.920 -13.893 1.00 63.94 207 SER A CA 1
ATOM 1615 C C . SER A 1 207 ? -16.717 -2.742 -13.802 1.00 63.94 207 SER A C 1
ATOM 1617 O O . SER A 1 207 ? -16.140 -1.781 -14.315 1.00 63.94 207 SER A O 1
ATOM 1619 N N . TYR A 1 208 ? -16.106 -3.703 -13.132 1.00 65.00 208 TYR A N 1
ATOM 1620 C CA . TYR A 1 208 ? -14.675 -3.827 -13.019 1.00 65.00 208 TYR A CA 1
ATOM 1621 C C . TYR A 1 208 ? -14.055 -4.550 -14.232 1.00 65.00 208 TYR A C 1
ATOM 1623 O O . TYR A 1 208 ? -12.863 -4.419 -14.460 1.00 65.00 208 TYR A O 1
ATOM 1631 N N . ASP A 1 209 ? -14.847 -5.245 -15.054 1.00 67.69 209 ASP A N 1
ATOM 1632 C CA . ASP A 1 209 ? -14.373 -6.083 -16.172 1.00 67.69 209 ASP A CA 1
ATOM 1633 C C . ASP A 1 209 ? -14.417 -5.369 -17.542 1.00 67.69 209 ASP A C 1
ATOM 1635 O O . ASP A 1 209 ? -14.516 -6.002 -18.590 1.00 67.69 209 ASP A O 1
ATOM 1639 N N . ASP A 1 210 ? -14.364 -4.037 -17.561 1.00 80.19 210 ASP A N 1
ATOM 1640 C CA . ASP A 1 210 ? -14.369 -3.243 -18.797 1.00 80.19 210 ASP A CA 1
ATOM 1641 C C . ASP A 1 210 ? -12.968 -3.223 -19.455 1.00 80.19 210 ASP A C 1
ATOM 1643 O O . ASP A 1 210 ? -12.013 -2.633 -18.944 1.00 80.19 210 ASP A O 1
ATOM 1647 N N . GLU A 1 211 ? -12.819 -3.876 -20.610 1.00 82.50 211 GLU A N 1
ATOM 1648 C CA . GLU A 1 211 ? -11.543 -3.939 -21.340 1.00 82.50 211 GLU A CA 1
ATOM 1649 C C . GLU A 1 211 ? -11.051 -2.564 -21.824 1.00 82.50 211 GLU A C 1
ATOM 1651 O O . GLU A 1 211 ? -9.849 -2.278 -21.776 1.00 82.50 211 GLU A O 1
ATOM 1656 N N . GLU A 1 212 ? -11.956 -1.683 -22.265 1.00 83.25 212 GLU A N 1
ATOM 1657 C CA . GLU A 1 212 ? -11.596 -0.344 -22.738 1.00 83.25 212 GLU A CA 1
ATOM 1658 C C . GLU A 1 212 ? -11.092 0.513 -21.572 1.00 83.25 212 GLU A C 1
ATOM 1660 O O . GLU A 1 212 ? -10.116 1.269 -21.696 1.00 83.25 212 GLU A O 1
ATOM 1665 N N . TYR A 1 213 ? -11.734 0.358 -20.415 1.00 85.12 213 TYR A N 1
ATOM 1666 C CA . TYR A 1 213 ? -11.282 0.935 -19.162 1.00 85.12 213 TYR A CA 1
ATOM 1667 C C . TYR A 1 213 ? -9.839 0.514 -18.852 1.00 85.12 213 TYR A C 1
ATOM 1669 O O . TYR A 1 213 ? -8.964 1.378 -18.707 1.00 85.12 213 TYR A O 1
ATOM 1677 N N . TRP A 1 214 ? -9.546 -0.790 -18.837 1.00 84.19 214 TRP A N 1
ATOM 1678 C CA . TRP A 1 214 ? -8.206 -1.294 -18.515 1.00 84.19 214 TRP A CA 1
ATOM 1679 C C . TRP A 1 214 ? -7.148 -0.916 -19.541 1.00 84.19 214 TRP A C 1
ATOM 1681 O O . TRP A 1 214 ? -6.026 -0.585 -19.152 1.00 84.19 214 TRP A O 1
ATOM 1691 N N . ALA A 1 215 ? -7.489 -0.869 -20.829 1.00 84.25 215 ALA A N 1
ATOM 1692 C CA . ALA A 1 215 ? -6.582 -0.392 -21.869 1.00 84.25 215 ALA A CA 1
ATOM 1693 C C . ALA A 1 215 ? -6.158 1.072 -21.628 1.00 84.25 215 ALA A C 1
ATOM 1695 O O . ALA A 1 215 ? -4.980 1.427 -21.775 1.00 84.25 215 ALA A O 1
ATOM 1696 N N . LYS A 1 216 ? -7.092 1.931 -21.192 1.00 85.25 216 LYS A N 1
ATOM 1697 C CA . LYS A 1 216 ? -6.802 3.330 -20.828 1.00 85.25 216 LYS A CA 1
ATOM 1698 C C . LYS A 1 216 ? -5.932 3.430 -19.576 1.00 85.25 216 LYS A C 1
ATOM 1700 O O . LYS A 1 216 ? -4.987 4.228 -19.581 1.00 85.25 216 LYS A O 1
ATOM 1705 N N . ILE A 1 217 ? -6.217 2.638 -18.535 1.00 87.44 217 ILE A N 1
ATOM 1706 C CA . ILE A 1 217 ? -5.385 2.590 -17.320 1.00 87.44 217 ILE A CA 1
ATOM 1707 C C . ILE A 1 217 ? -3.968 2.133 -17.678 1.00 87.44 217 ILE A C 1
ATOM 1709 O O . ILE A 1 217 ? -3.013 2.830 -17.342 1.00 87.44 217 ILE A O 1
ATOM 1713 N N . TRP A 1 218 ? -3.824 1.050 -18.446 1.00 85.00 218 TRP A N 1
ATOM 1714 C CA . TRP A 1 218 ? -2.532 0.512 -18.879 1.00 85.00 218 TRP A CA 1
ATOM 1715 C C . TRP A 1 218 ? -1.674 1.555 -19.597 1.00 85.00 218 TRP A C 1
ATOM 1717 O O . TRP A 1 218 ? -0.521 1.793 -19.224 1.00 85.00 218 TRP A O 1
ATOM 1727 N N . LYS A 1 219 ? -2.253 2.250 -20.585 1.00 84.56 219 LYS A N 1
ATOM 1728 C CA . LYS A 1 219 ? -1.569 3.328 -21.313 1.00 84.56 219 LYS A CA 1
ATOM 1729 C C . LYS A 1 219 ? -1.089 4.439 -20.374 1.00 84.56 219 LYS A C 1
ATOM 1731 O O . LYS A 1 219 ? 0.010 4.965 -20.555 1.00 84.56 219 LYS A O 1
ATOM 1736 N N . HIS A 1 220 ? -1.887 4.798 -19.369 1.00 85.56 220 HIS A N 1
ATOM 1737 C CA . HIS A 1 220 ? -1.490 5.798 -18.379 1.00 85.56 220 HIS A CA 1
ATOM 1738 C C . HIS A 1 220 ? -0.412 5.293 -17.423 1.00 85.56 220 HIS A C 1
ATOM 1740 O O . HIS A 1 220 ? 0.524 6.038 -17.150 1.00 85.56 220 HIS A O 1
ATOM 1746 N N . CYS A 1 221 ? -0.512 4.060 -16.924 1.00 86.25 221 CYS A N 1
ATOM 1747 C CA . CYS A 1 221 ? 0.482 3.477 -16.027 1.00 86.25 221 CYS A CA 1
ATOM 1748 C C . CYS A 1 221 ? 1.862 3.424 -16.681 1.00 86.25 221 CYS A C 1
ATOM 1750 O O . CYS A 1 221 ? 2.840 3.770 -16.021 1.00 86.25 221 CYS A O 1
ATOM 1752 N N . ASN A 1 222 ? 1.939 3.099 -17.978 1.00 79.75 222 ASN A N 1
ATOM 1753 C CA . ASN A 1 222 ? 3.188 3.190 -18.738 1.00 79.75 222 ASN A CA 1
ATOM 1754 C C . ASN A 1 222 ? 3.772 4.606 -18.664 1.00 79.75 222 ASN A C 1
ATOM 1756 O O . ASN A 1 222 ? 4.879 4.786 -18.163 1.00 79.75 222 ASN A O 1
ATOM 1760 N N . LYS A 1 223 ? 2.980 5.625 -19.014 1.00 81.00 223 LYS A N 1
ATOM 1761 C CA . LYS A 1 223 ? 3.419 7.027 -18.972 1.00 81.00 223 LYS A CA 1
ATOM 1762 C C . LYS A 1 223 ? 3.800 7.511 -17.564 1.00 81.00 223 LYS A C 1
ATOM 1764 O O . LYS A 1 223 ? 4.752 8.269 -17.397 1.00 81.00 223 LYS A O 1
ATOM 1769 N N . LEU A 1 224 ? 3.047 7.115 -16.537 1.00 81.25 224 LEU A N 1
ATOM 1770 C CA . LEU A 1 224 ? 3.311 7.502 -15.146 1.00 81.25 224 LEU A CA 1
ATOM 1771 C C . LEU A 1 224 ? 4.607 6.878 -14.621 1.00 81.25 224 LEU A C 1
ATOM 1773 O O . LEU A 1 224 ? 5.349 7.536 -13.890 1.00 81.25 224 LEU A O 1
ATOM 1777 N N . SER A 1 225 ? 4.872 5.628 -15.006 1.00 79.44 225 SER A N 1
ATOM 1778 C CA . SER A 1 225 ? 6.041 4.872 -14.557 1.00 79.44 225 SER A CA 1
ATOM 1779 C C . SER A 1 225 ? 7.373 5.416 -15.077 1.00 79.44 225 SER A C 1
ATOM 1781 O O . SER A 1 225 ? 8.399 5.155 -14.461 1.00 79.44 225 SER A O 1
ATOM 1783 N N . GLU A 1 226 ? 7.364 6.193 -16.164 1.00 70.88 226 GLU A N 1
ATOM 1784 C CA . GLU A 1 226 ? 8.583 6.744 -16.768 1.00 70.88 226 GLU A CA 1
ATOM 1785 C C . GLU A 1 226 ? 9.149 7.942 -15.993 1.00 70.88 226 GLU A C 1
ATOM 1787 O O . GLU A 1 226 ? 10.362 8.079 -15.882 1.00 70.88 226 GLU A O 1
ATOM 1792 N N . TYR A 1 227 ? 8.291 8.806 -15.435 1.00 67.56 227 TYR A N 1
ATOM 1793 C CA . TYR A 1 227 ? 8.744 10.085 -14.857 1.00 67.56 227 TYR A CA 1
ATOM 1794 C C . TYR A 1 227 ? 8.017 10.509 -13.588 1.00 67.56 227 TYR A C 1
ATOM 1796 O O . TYR A 1 227 ? 8.558 11.254 -12.773 1.00 67.56 227 TYR A O 1
ATOM 1804 N N . ILE A 1 228 ? 6.756 10.113 -13.436 1.00 71.31 228 ILE A N 1
ATOM 1805 C CA . ILE A 1 228 ? 5.893 10.699 -12.412 1.00 71.31 228 ILE A CA 1
ATOM 1806 C C . ILE A 1 228 ? 6.025 9.929 -11.106 1.00 71.31 228 ILE A C 1
ATOM 1808 O O . ILE A 1 228 ? 5.953 10.545 -10.052 1.00 71.31 228 ILE A O 1
ATOM 1812 N N . ILE A 1 229 ? 6.277 8.620 -11.148 1.00 75.62 229 ILE A N 1
ATOM 1813 C CA . ILE A 1 229 ? 6.321 7.801 -9.933 1.00 75.62 229 ILE A CA 1
ATOM 1814 C C . ILE A 1 229 ? 7.389 8.266 -8.916 1.00 75.62 229 ILE A C 1
ATOM 1816 O O . ILE A 1 229 ? 7.147 8.170 -7.718 1.00 75.62 229 ILE A O 1
ATOM 1820 N N . TYR A 1 230 ? 8.482 8.891 -9.371 1.00 73.75 230 TYR A N 1
ATOM 1821 C CA . TYR A 1 230 ? 9.601 9.359 -8.535 1.00 73.75 230 TYR A CA 1
ATOM 1822 C C . TYR A 1 230 ? 9.443 10.750 -7.914 1.00 73.75 230 TYR A C 1
ATOM 1824 O O . TYR A 1 230 ? 10.361 11.196 -7.231 1.00 73.75 230 TYR A O 1
ATOM 1832 N N . ARG A 1 231 ? 8.357 11.497 -8.169 1.00 78.06 231 ARG A N 1
ATOM 1833 C CA . ARG A 1 231 ? 8.264 12.848 -7.585 1.00 78.06 231 ARG A CA 1
ATOM 1834 C C . ARG A 1 231 ? 8.057 12.776 -6.072 1.00 78.06 231 ARG A C 1
ATOM 1836 O O . ARG A 1 231 ? 7.317 11.932 -5.573 1.00 78.06 231 ARG A O 1
ATOM 1843 N N . ASP A 1 232 ? 8.646 13.741 -5.381 1.00 75.00 232 ASP A N 1
ATOM 1844 C CA . ASP A 1 232 ? 8.626 13.876 -3.920 1.00 75.00 232 ASP A CA 1
ATOM 1845 C C . ASP A 1 232 ? 7.362 14.570 -3.375 1.00 75.00 232 ASP A C 1
ATOM 1847 O O . ASP A 1 232 ? 7.386 15.208 -2.326 1.00 75.00 232 ASP A O 1
ATOM 1851 N N . ASP A 1 233 ? 6.244 14.487 -4.088 1.00 81.88 233 ASP A N 1
ATOM 1852 C CA . ASP A 1 233 ? 4.985 15.142 -3.719 1.00 81.88 233 ASP A CA 1
ATOM 1853 C C . ASP A 1 233 ? 4.091 14.285 -2.815 1.00 81.88 233 ASP A C 1
ATOM 1855 O O . ASP A 1 233 ? 3.036 14.757 -2.402 1.00 81.88 233 ASP A O 1
ATOM 1859 N N . HIS A 1 234 ? 4.500 13.062 -2.472 1.00 86.69 234 HIS A N 1
ATOM 1860 C CA . HIS A 1 234 ? 3.772 12.187 -1.555 1.00 86.69 234 HIS A CA 1
ATOM 1861 C C . HIS A 1 234 ? 4.683 11.660 -0.448 1.00 86.69 234 HIS A C 1
ATOM 1863 O O . HIS A 1 234 ? 5.803 11.212 -0.705 1.00 86.69 234 HIS A O 1
ATOM 1869 N N . ASN A 1 235 ? 4.189 11.699 0.790 1.00 87.88 235 ASN A N 1
ATOM 1870 C CA . ASN A 1 235 ? 4.900 11.167 1.946 1.00 87.88 235 ASN A CA 1
ATOM 1871 C C . ASN A 1 235 ? 4.380 9.761 2.285 1.00 87.88 235 ASN A C 1
ATOM 1873 O O . ASN A 1 235 ? 3.179 9.547 2.396 1.00 87.88 235 ASN A O 1
ATOM 1877 N N . ALA A 1 236 ? 5.297 8.811 2.463 1.00 91.88 236 ALA A N 1
ATOM 1878 C CA . ALA A 1 236 ? 5.004 7.454 2.912 1.00 91.88 236 ALA A CA 1
ATOM 1879 C C . ALA A 1 236 ? 5.927 7.050 4.078 1.00 91.88 236 ALA A C 1
ATOM 1881 O O . ALA A 1 236 ? 6.635 6.038 4.037 1.00 91.88 236 ALA A O 1
ATOM 1882 N N . GLY A 1 237 ? 5.977 7.881 5.121 1.00 93.75 237 GLY A N 1
ATOM 1883 C CA . GLY A 1 237 ? 6.600 7.548 6.406 1.00 93.75 237 GLY A CA 1
ATOM 1884 C C . GLY A 1 237 ? 5.813 6.482 7.182 1.00 93.75 237 GLY A C 1
ATOM 1885 O O . GLY A 1 237 ? 4.667 6.184 6.844 1.00 93.75 237 GLY A O 1
ATOM 1886 N N . PHE A 1 238 ? 6.423 5.877 8.205 1.00 95.88 238 PHE A N 1
ATOM 1887 C CA . PHE A 1 238 ? 5.736 4.910 9.077 1.00 95.88 238 PHE A CA 1
ATOM 1888 C C . PHE A 1 238 ? 4.510 5.544 9.723 1.00 95.88 238 PHE A C 1
ATOM 1890 O O . PHE A 1 238 ? 4.590 6.689 10.176 1.00 95.88 238 PHE A O 1
ATOM 1897 N N . CYS A 1 239 ? 3.385 4.827 9.728 1.00 97.06 239 CYS A N 1
ATOM 1898 C CA . CYS A 1 239 ? 2.115 5.325 10.256 1.00 97.06 239 CYS A CA 1
ATOM 1899 C C . CYS A 1 239 ? 1.669 6.687 9.689 1.00 97.06 239 CYS A C 1
ATOM 1901 O O . CYS A 1 239 ? 0.887 7.402 10.312 1.00 97.06 239 CYS A O 1
ATOM 1903 N N . SER A 1 240 ? 2.172 7.070 8.513 1.00 96.00 240 SER A N 1
ATOM 1904 C CA . SER A 1 240 ? 1.726 8.291 7.852 1.00 96.00 240 SER A CA 1
ATOM 1905 C C . SER A 1 240 ? 0.298 8.121 7.339 1.00 96.00 240 SER A C 1
ATOM 1907 O O . SER A 1 240 ? -0.023 7.091 6.747 1.00 96.00 240 SER A O 1
ATOM 1909 N N . ILE A 1 241 ? -0.553 9.120 7.573 1.00 97.00 241 ILE A N 1
ATOM 1910 C CA . ILE A 1 241 ? -1.971 9.093 7.209 1.00 97.00 241 ILE A CA 1
ATOM 1911 C C . ILE A 1 241 ? -2.170 9.870 5.911 1.00 97.00 241 ILE A C 1
ATOM 1913 O O . ILE A 1 241 ? -1.869 11.062 5.820 1.00 97.00 241 ILE A O 1
ATOM 1917 N N . THR A 1 242 ? -2.709 9.191 4.904 1.00 97.12 242 THR A N 1
ATOM 1918 C CA . THR A 1 242 ? -3.155 9.801 3.650 1.00 97.12 242 THR A CA 1
ATOM 1919 C C . THR A 1 242 ? -4.665 9.644 3.539 1.00 97.12 242 THR A C 1
ATOM 1921 O O . THR A 1 242 ? -5.173 8.535 3.661 1.00 97.12 242 THR A O 1
ATOM 1924 N N . GLU A 1 243 ? -5.388 10.736 3.311 1.00 96.62 243 GLU A N 1
ATOM 1925 C CA . GLU A 1 243 ? -6.853 10.743 3.246 1.00 96.62 243 GLU A CA 1
ATOM 1926 C C . GLU A 1 243 ? -7.325 11.184 1.869 1.00 96.62 243 GLU A C 1
ATOM 1928 O O . GLU A 1 243 ? -6.784 12.125 1.279 1.00 96.62 243 GLU A O 1
ATOM 1933 N N . PHE A 1 244 ? -8.365 10.512 1.382 1.00 95.94 244 PHE A N 1
ATOM 1934 C CA . PHE A 1 244 ? -9.078 10.864 0.169 1.00 95.94 244 PHE A CA 1
ATOM 1935 C C . PHE A 1 244 ? -10.566 10.979 0.464 1.00 95.94 244 PHE A C 1
ATOM 1937 O O . PHE A 1 244 ? -11.182 10.043 0.977 1.00 95.94 244 PHE A O 1
ATOM 1944 N N . ASP A 1 245 ? -11.140 12.101 0.051 1.00 94.69 245 ASP A N 1
ATOM 1945 C CA . ASP A 1 245 ? -12.575 12.340 0.085 1.00 94.69 245 ASP A CA 1
ATOM 1946 C C . ASP A 1 245 ? -13.158 12.197 -1.319 1.00 94.69 245 ASP A C 1
ATOM 1948 O O . ASP A 1 245 ? -12.577 12.645 -2.320 1.00 94.69 245 ASP A O 1
ATOM 1952 N N . LYS A 1 246 ? -14.321 11.555 -1.401 1.00 91.56 246 LYS A N 1
ATOM 1953 C CA . LYS A 1 246 ? -15.056 11.374 -2.647 1.00 91.56 246 LYS A CA 1
ATOM 1954 C C . LYS A 1 246 ? -16.075 12.490 -2.816 1.00 91.56 246 LYS A C 1
ATOM 1956 O O . LYS A 1 246 ? -16.976 12.662 -2.002 1.00 91.56 246 LYS A O 1
ATOM 1961 N N . THR A 1 247 ? -15.995 13.210 -3.929 1.00 88.19 247 THR A N 1
ATOM 1962 C CA . THR A 1 247 ? -17.026 14.169 -4.344 1.00 88.19 247 THR A CA 1
ATOM 1963 C C . THR A 1 247 ? -17.590 13.734 -5.688 1.00 88.19 247 THR A C 1
ATOM 1965 O O . THR A 1 247 ? -16.925 13.809 -6.728 1.00 88.19 247 THR A O 1
ATOM 1968 N N . GLY A 1 248 ? -18.820 13.218 -5.665 1.00 85.06 248 GLY A N 1
ATOM 1969 C CA . GLY A 1 248 ? -19.433 12.566 -6.818 1.00 85.06 248 GLY A CA 1
ATOM 1970 C C . GLY A 1 248 ? -18.581 11.388 -7.297 1.00 85.06 248 GLY A C 1
ATOM 1971 O O . GLY A 1 248 ? -18.461 10.369 -6.622 1.00 85.06 248 GLY A O 1
ATOM 1972 N N . ARG A 1 249 ? -17.964 11.534 -8.473 1.00 79.88 249 ARG A N 1
ATOM 1973 C CA . ARG A 1 249 ? -17.117 10.498 -9.090 1.00 79.88 249 ARG A CA 1
ATOM 1974 C C . ARG A 1 249 ? -15.619 10.721 -8.894 1.00 79.88 249 ARG A C 1
ATOM 1976 O O . ARG A 1 249 ? -14.840 9.979 -9.472 1.00 79.88 249 ARG A O 1
ATOM 1983 N N . LYS A 1 250 ? -15.190 11.753 -8.167 1.00 85.12 250 LYS A N 1
ATOM 1984 C CA . LYS A 1 250 ? -13.771 12.128 -8.073 1.00 85.12 250 LYS A CA 1
ATOM 1985 C C . LYS A 1 250 ? -13.251 11.946 -6.657 1.00 85.12 250 LYS A C 1
ATOM 1987 O O . LYS A 1 250 ? -13.907 12.369 -5.711 1.00 85.12 250 LYS A O 1
ATOM 1992 N N . TRP A 1 251 ? -12.058 11.371 -6.550 1.00 91.12 251 TRP A N 1
ATOM 1993 C CA . TRP A 1 251 ? -11.273 11.360 -5.323 1.00 91.12 251 TRP A CA 1
ATOM 1994 C C . TRP A 1 251 ? -10.410 12.615 -5.259 1.00 91.12 251 TRP A C 1
ATOM 1996 O O . TRP A 1 251 ? -9.745 12.968 -6.236 1.00 91.12 251 TRP A O 1
ATOM 2006 N N . SER A 1 252 ? -10.419 13.276 -4.109 1.00 93.19 252 SER A N 1
ATOM 2007 C CA . SER A 1 252 ? -9.534 14.396 -3.803 1.00 93.19 252 SER A CA 1
ATOM 2008 C C . SER A 1 252 ? -8.730 14.043 -2.566 1.00 93.19 252 SER A C 1
ATOM 2010 O O . SER A 1 252 ? -9.303 13.672 -1.549 1.00 93.19 252 SER A O 1
ATOM 2012 N N . MET A 1 253 ? -7.406 14.133 -2.660 1.00 94.75 253 MET A N 1
ATOM 2013 C CA . MET A 1 253 ? -6.533 13.919 -1.509 1.00 94.75 253 MET A CA 1
ATOM 2014 C C . MET A 1 253 ? -6.635 15.127 -0.575 1.00 94.75 253 MET A C 1
ATOM 2016 O O . MET A 1 253 ? -6.364 16.249 -1.006 1.00 94.75 253 MET A O 1
ATOM 2020 N N . THR A 1 254 ? -7.026 14.900 0.674 1.00 95.25 254 THR A N 1
ATOM 2021 C CA . THR A 1 254 ? -7.215 15.944 1.695 1.00 95.25 254 THR A CA 1
ATOM 2022 C C . THR A 1 254 ? -6.144 15.912 2.780 1.00 95.25 254 THR A C 1
ATOM 2024 O O . THR A 1 254 ? -5.842 16.949 3.367 1.00 95.25 254 THR A O 1
ATOM 2027 N N . ARG A 1 255 ? -5.473 14.769 2.966 1.00 95.44 255 ARG A N 1
ATOM 2028 C CA . ARG A 1 255 ? -4.287 14.616 3.826 1.00 95.44 255 ARG A CA 1
ATOM 2029 C C . ARG A 1 255 ? -3.230 13.808 3.081 1.00 95.44 255 ARG A C 1
ATOM 2031 O O . ARG A 1 255 ? -3.571 12.827 2.427 1.00 95.44 255 ARG A O 1
ATOM 2038 N N . ASN A 1 256 ? -1.965 14.217 3.145 1.00 95.31 256 ASN A N 1
ATOM 2039 C CA . ASN A 1 256 ? -0.882 13.618 2.357 1.00 95.31 256 ASN A CA 1
ATOM 2040 C C . ASN A 1 256 ? 0.261 13.141 3.253 1.00 95.31 256 ASN A C 1
ATOM 2042 O O . ASN A 1 256 ? 1.165 13.915 3.570 1.00 95.31 256 ASN A O 1
ATOM 2046 N N . GLY A 1 257 ? 0.200 11.871 3.655 1.00 94.62 257 GLY A N 1
ATOM 2047 C CA . GLY A 1 257 ? 1.206 11.232 4.497 1.00 94.62 257 GLY A CA 1
ATOM 2048 C C . GLY A 1 257 ? 1.545 12.029 5.755 1.00 94.62 257 GLY A C 1
ATOM 2049 O O . GLY A 1 257 ? 2.721 12.232 6.063 1.00 94.62 257 GLY A O 1
ATOM 2050 N N . ASP A 1 258 ? 0.529 12.509 6.465 1.00 95.56 258 ASP A N 1
ATOM 2051 C CA . ASP A 1 258 ? 0.737 13.256 7.696 1.00 95.56 258 ASP A CA 1
ATOM 2052 C C . ASP A 1 258 ? 1.208 12.338 8.828 1.00 95.56 258 ASP A C 1
ATOM 2054 O O . ASP A 1 258 ? 0.760 11.204 8.968 1.00 95.56 258 ASP A O 1
ATOM 2058 N N . GLN A 1 259 ? 2.131 12.847 9.632 1.00 96.06 259 GLN A N 1
ATOM 2059 C CA . GLN A 1 259 ? 2.716 12.174 10.791 1.00 96.06 259 GLN A CA 1
ATOM 2060 C C . GLN A 1 259 ? 2.705 13.095 12.020 1.00 96.06 259 GLN A C 1
ATOM 2062 O O . GLN A 1 259 ? 3.452 12.864 12.973 1.00 96.06 259 GLN A O 1
ATOM 2067 N N . SER A 1 260 ? 1.933 14.187 11.978 1.00 95.44 260 SER A N 1
ATOM 2068 C CA . SER A 1 260 ? 1.845 15.178 13.053 1.00 95.44 260 SER A CA 1
ATOM 2069 C C . SER A 1 260 ? 1.353 14.580 14.373 1.00 95.44 260 SER A C 1
ATOM 2071 O O . SER A 1 260 ? 1.801 15.024 15.428 1.00 95.44 260 SER A O 1
ATOM 2073 N N . HIS A 1 261 ? 0.535 13.527 14.304 1.00 96.00 261 HIS A N 1
ATOM 2074 C CA . HIS A 1 261 ? -0.011 12.786 15.441 1.00 96.00 261 HIS A CA 1
ATOM 2075 C C . HIS A 1 261 ? 0.997 11.875 16.146 1.00 96.00 261 HIS A C 1
ATOM 2077 O O . HIS A 1 261 ? 0.762 11.463 17.278 1.00 96.00 261 HIS A O 1
ATOM 2083 N N . LEU A 1 262 ? 2.117 11.542 15.498 1.00 96.69 262 LEU A N 1
ATOM 2084 C CA . LEU A 1 262 ? 3.124 10.663 16.087 1.00 96.69 262 LEU A CA 1
ATOM 2085 C C . LEU A 1 262 ? 3.921 11.415 17.155 1.00 96.69 262 LEU A C 1
ATOM 2087 O O . LEU A 1 262 ? 4.609 12.397 16.852 1.00 96.69 262 LEU A O 1
ATOM 2091 N N . THR A 1 263 ? 3.871 10.903 18.383 1.00 95.38 263 THR A N 1
ATOM 2092 C CA . THR A 1 263 ? 4.630 11.409 19.539 1.00 95.38 263 THR A CA 1
ATOM 2093 C C . THR A 1 263 ? 6.073 10.905 19.551 1.00 95.38 263 THR A C 1
ATOM 2095 O O . THR A 1 263 ? 6.949 11.473 20.203 1.00 95.38 263 THR A O 1
ATOM 2098 N N . THR A 1 264 ? 6.330 9.837 18.799 1.00 92.50 264 THR A N 1
ATOM 2099 C CA . THR A 1 264 ? 7.613 9.146 18.728 1.00 92.50 264 THR A CA 1
ATOM 2100 C C . THR A 1 264 ? 8.393 9.482 17.454 1.00 92.50 264 THR A C 1
ATOM 2102 O O . THR A 1 264 ? 7.995 10.309 16.624 1.00 92.50 264 THR A O 1
ATOM 2105 N N . ARG A 1 265 ? 9.562 8.854 17.273 1.00 89.31 265 ARG A N 1
ATOM 2106 C CA . ARG A 1 265 ? 10.401 9.086 16.094 1.00 89.31 265 ARG A CA 1
ATOM 2107 C C . ARG A 1 265 ? 9.679 8.598 14.836 1.00 89.31 265 ARG A C 1
ATOM 2109 O O . ARG A 1 265 ? 9.349 7.425 14.726 1.00 89.31 265 ARG A O 1
ATOM 2116 N N . ARG A 1 266 ? 9.545 9.473 13.837 1.00 87.06 266 ARG A N 1
ATOM 2117 C CA . ARG A 1 266 ? 8.779 9.243 12.590 1.00 87.06 266 ARG A CA 1
ATOM 2118 C C . ARG A 1 266 ? 9.479 8.368 11.534 1.00 87.06 266 ARG A C 1
ATOM 2120 O O . ARG A 1 266 ? 8.834 7.896 10.599 1.00 87.06 266 ARG A O 1
ATOM 2127 N N . GLY A 1 267 ? 10.791 8.156 11.673 1.00 77.56 267 GLY A N 1
ATOM 2128 C CA . GLY A 1 267 ? 11.630 7.508 10.656 1.00 77.56 267 GLY A CA 1
ATOM 2129 C C . GLY A 1 267 ? 11.813 8.367 9.396 1.00 77.56 267 GLY A C 1
ATOM 2130 O O . GLY A 1 267 ? 11.271 9.467 9.291 1.00 77.56 267 GLY A O 1
ATOM 2131 N N . ARG A 1 268 ? 12.612 7.891 8.432 1.00 76.31 268 ARG A N 1
ATOM 2132 C CA . ARG A 1 268 ? 12.735 8.550 7.120 1.00 76.31 268 ARG A CA 1
ATOM 2133 C C . ARG A 1 268 ? 11.620 8.065 6.183 1.00 76.31 268 ARG A C 1
ATOM 2135 O O . ARG A 1 268 ? 11.326 6.867 6.179 1.00 76.31 268 ARG A O 1
ATOM 2142 N N . PRO A 1 269 ? 11.022 8.951 5.370 1.00 82.94 269 PRO A N 1
ATOM 2143 C CA . PRO A 1 269 ? 10.042 8.536 4.379 1.00 82.94 269 PRO A CA 1
ATOM 2144 C C . PRO A 1 269 ? 10.698 7.650 3.322 1.00 82.94 269 PRO A C 1
ATOM 2146 O O . PRO A 1 269 ? 11.839 7.884 2.913 1.00 82.94 269 PRO A O 1
ATOM 2149 N N . TRP A 1 270 ? 9.968 6.631 2.878 1.00 86.81 270 TRP A N 1
ATOM 2150 C CA . TRP A 1 270 ? 10.382 5.820 1.739 1.00 86.81 270 TRP A CA 1
ATOM 2151 C C . TRP A 1 270 ? 10.023 6.545 0.443 1.00 86.81 270 TRP A C 1
ATOM 2153 O O . TRP A 1 270 ? 9.017 7.255 0.380 1.00 86.81 270 TRP A O 1
ATOM 2163 N N . ARG A 1 271 ? 10.856 6.388 -0.583 1.00 83.25 271 ARG A N 1
ATOM 2164 C CA . ARG A 1 271 ? 10.684 7.024 -1.890 1.00 83.25 271 ARG A CA 1
ATOM 2165 C C . ARG A 1 271 ? 11.147 6.064 -2.969 1.00 83.25 271 ARG A C 1
ATOM 2167 O O . ARG A 1 271 ? 12.162 5.392 -2.775 1.00 83.25 271 ARG A O 1
ATOM 2174 N N . PHE A 1 272 ? 10.469 6.082 -4.114 1.00 79.19 272 PHE A N 1
ATOM 2175 C CA . PHE A 1 272 ? 11.016 5.466 -5.316 1.00 79.19 272 PHE A CA 1
ATOM 2176 C C . PHE A 1 272 ? 12.336 6.154 -5.634 1.00 79.19 272 PHE A C 1
ATOM 2178 O O . PHE A 1 272 ? 12.391 7.378 -5.766 1.00 79.19 272 PHE A O 1
ATOM 2185 N N . ARG A 1 273 ? 13.405 5.374 -5.750 1.00 69.50 273 ARG A N 1
ATOM 2186 C CA . ARG A 1 273 ? 14.679 5.895 -6.228 1.00 69.50 273 ARG A CA 1
ATOM 2187 C C . ARG A 1 273 ? 14.783 5.568 -7.708 1.00 69.50 273 ARG A C 1
ATOM 2189 O O . ARG A 1 273 ? 14.587 4.409 -8.066 1.00 69.50 273 ARG A O 1
ATOM 2196 N N . PRO A 1 274 ? 15.070 6.550 -8.575 1.00 59.47 274 PRO A N 1
ATOM 2197 C CA . PRO A 1 274 ? 15.442 6.228 -9.936 1.00 59.47 274 PRO A CA 1
ATOM 2198 C C . PRO A 1 274 ? 16.675 5.340 -9.878 1.00 59.47 274 PRO A C 1
ATOM 2200 O O . PRO A 1 274 ? 17.648 5.618 -9.168 1.00 59.47 274 PRO A O 1
ATOM 2203 N N . THR A 1 275 ? 16.611 4.242 -10.608 1.00 50.59 275 THR A N 1
ATOM 2204 C CA . THR A 1 275 ? 17.721 3.311 -10.690 1.00 50.59 275 THR A CA 1
ATOM 2205 C C . THR A 1 275 ? 18.876 4.026 -11.395 1.00 50.59 275 THR A C 1
ATOM 2207 O O . THR A 1 275 ? 18.691 5.027 -12.099 1.00 50.59 275 THR A O 1
ATOM 2210 N N . GLN A 1 276 ? 20.103 3.533 -11.231 1.00 40.78 276 GLN A N 1
ATOM 2211 C CA . GLN A 1 276 ? 21.283 4.104 -11.905 1.00 40.78 276 GLN A CA 1
ATOM 2212 C C . GLN A 1 276 ? 21.088 4.178 -13.437 1.00 40.78 276 GLN A C 1
ATOM 2214 O O . GLN A 1 276 ? 21.694 5.009 -14.113 1.00 40.78 276 GLN A O 1
ATOM 2219 N N . TRP A 1 277 ? 20.203 3.322 -13.958 1.00 38.22 277 TRP A N 1
ATOM 2220 C CA . TRP A 1 277 ? 19.777 3.227 -15.350 1.00 38.22 277 TRP A CA 1
ATOM 2221 C C . TRP A 1 277 ? 18.729 4.271 -15.763 1.00 38.22 277 TRP A C 1
ATOM 2223 O O . TRP A 1 277 ? 18.679 4.626 -16.933 1.00 38.22 277 TRP A O 1
ATOM 2233 N N . GLN A 1 278 ? 17.918 4.782 -14.831 1.00 40.81 278 GLN A N 1
ATOM 2234 C CA . GLN A 1 278 ? 16.849 5.764 -15.084 1.00 40.81 278 GLN A CA 1
ATOM 2235 C C . GLN A 1 278 ? 17.286 7.216 -14.850 1.00 40.81 278 GLN A C 1
ATOM 2237 O O . GLN A 1 278 ? 16.687 8.133 -15.403 1.00 40.81 278 GLN A O 1
ATOM 2242 N N . ASN A 1 279 ? 18.364 7.436 -14.089 1.00 36.03 279 ASN A N 1
ATOM 2243 C CA . ASN A 1 279 ? 18.988 8.759 -13.925 1.00 36.03 279 ASN A CA 1
ATOM 2244 C C . ASN A 1 279 ? 19.701 9.274 -15.185 1.00 36.03 279 ASN A C 1
ATOM 2246 O O . ASN A 1 279 ? 20.237 10.381 -15.192 1.00 36.03 279 ASN A O 1
ATOM 2250 N N . ARG A 1 280 ? 19.715 8.492 -16.265 1.00 37.00 280 ARG A N 1
ATOM 2251 C CA . ARG A 1 280 ? 20.067 8.984 -17.593 1.00 37.00 280 ARG A CA 1
ATOM 2252 C C . ARG A 1 280 ? 18.768 9.036 -18.377 1.00 37.00 280 ARG A C 1
ATOM 2254 O O . ARG A 1 280 ? 18.112 8.013 -18.523 1.00 37.00 280 ARG A O 1
ATOM 2261 N N . HIS A 1 281 ? 18.404 10.212 -18.878 1.00 35.69 281 HIS A N 1
ATOM 2262 C CA . HIS A 1 281 ? 17.274 10.458 -19.783 1.00 35.69 281 HIS A CA 1
ATOM 2263 C C . HIS A 1 281 ? 17.384 9.716 -21.134 1.00 35.69 281 HIS A C 1
ATOM 2265 O O . HIS A 1 281 ? 16.893 10.193 -22.151 1.00 35.69 281 HIS A O 1
ATOM 2271 N N . GLU A 1 282 ? 18.043 8.564 -21.177 1.00 38.75 282 GLU A N 1
ATOM 2272 C CA . GLU A 1 282 ? 18.318 7.826 -22.390 1.00 38.75 282 GLU A CA 1
ATOM 2273 C C . GLU A 1 282 ? 17.709 6.428 -22.272 1.00 38.75 282 GLU A C 1
ATOM 2275 O O . GLU A 1 282 ? 18.034 5.684 -21.340 1.00 38.75 282 GLU A O 1
ATOM 2280 N N . PRO A 1 283 ? 16.796 6.069 -23.188 1.00 40.56 283 PRO A N 1
ATOM 2281 C CA . PRO A 1 283 ? 16.136 4.779 -23.156 1.00 40.56 283 PRO A CA 1
ATOM 2282 C C . PRO A 1 283 ? 17.193 3.677 -23.272 1.00 40.56 283 PRO A C 1
ATOM 2284 O O . PRO A 1 283 ? 18.148 3.799 -24.045 1.00 40.56 283 PRO A O 1
ATOM 2287 N N . ASN A 1 284 ? 17.039 2.624 -22.457 1.00 45.84 284 ASN A N 1
ATOM 2288 C CA . ASN A 1 284 ? 17.961 1.491 -22.385 1.00 45.84 284 ASN A CA 1
ATOM 2289 C C . ASN A 1 284 ? 18.356 1.078 -23.813 1.00 45.84 284 ASN A C 1
ATOM 2291 O O . ASN A 1 284 ? 17.478 0.651 -24.557 1.00 45.84 284 ASN A O 1
ATOM 2295 N N . PRO A 1 285 ? 19.636 1.196 -24.210 1.00 47.19 285 PRO A N 1
ATOM 2296 C CA . PRO A 1 285 ? 20.032 1.088 -25.611 1.00 47.19 285 PRO A CA 1
ATOM 2297 C C . PRO A 1 285 ? 19.629 -0.252 -26.234 1.00 47.19 285 PRO A C 1
ATOM 2299 O O . PRO A 1 285 ? 19.336 -0.301 -27.422 1.00 47.19 285 PRO A O 1
ATOM 2302 N N . VAL A 1 286 ? 19.513 -1.320 -25.439 1.00 47.03 286 VAL A N 1
ATOM 2303 C CA . VAL A 1 286 ? 19.024 -2.626 -25.898 1.00 47.03 286 VAL A CA 1
ATOM 2304 C C . VAL A 1 286 ? 17.515 -2.599 -26.149 1.00 47.03 286 VAL A C 1
ATOM 2306 O O . VAL A 1 286 ? 17.069 -3.032 -27.205 1.00 47.03 286 VAL A O 1
ATOM 2309 N N . LEU A 1 287 ? 16.722 -2.053 -25.224 1.00 45.44 287 LEU A N 1
ATOM 2310 C CA . LEU A 1 287 ? 15.268 -1.912 -25.391 1.00 45.44 287 LEU A CA 1
ATOM 2311 C C . LEU A 1 287 ? 14.909 -0.923 -26.504 1.00 45.44 287 LEU A C 1
ATOM 2313 O O . LEU A 1 287 ? 13.998 -1.200 -27.274 1.00 45.44 287 LEU A O 1
ATOM 2317 N N . SER A 1 288 ? 15.648 0.179 -26.634 1.00 47.69 288 SER A N 1
ATOM 2318 C CA . SER A 1 288 ? 15.521 1.144 -27.732 1.00 47.69 288 SER A CA 1
ATOM 2319 C C . SER A 1 288 ? 15.796 0.486 -29.076 1.00 47.69 288 SER A C 1
ATOM 2321 O O . SER A 1 288 ? 15.034 0.672 -30.015 1.00 47.69 288 SER A O 1
ATOM 2323 N N . THR A 1 289 ? 16.841 -0.343 -29.149 1.00 48.62 289 THR A N 1
ATOM 2324 C CA . THR A 1 289 ? 17.183 -1.102 -30.357 1.00 48.62 289 THR A CA 1
ATOM 2325 C C . THR A 1 289 ? 16.095 -2.128 -30.687 1.00 48.62 289 THR A C 1
ATOM 2327 O O . THR A 1 289 ? 15.681 -2.232 -31.835 1.00 48.62 289 THR A O 1
ATOM 2330 N N . VAL A 1 290 ? 15.571 -2.855 -29.693 1.00 49.66 290 VAL A N 1
ATOM 2331 C CA . VAL A 1 290 ? 14.495 -3.846 -29.884 1.00 49.66 290 VAL A CA 1
ATOM 2332 C C . VAL A 1 290 ? 13.180 -3.191 -30.322 1.00 49.66 290 VAL A C 1
ATOM 2334 O O . VAL A 1 290 ? 12.528 -3.692 -31.236 1.00 49.66 290 VAL A O 1
ATOM 2337 N N . LEU A 1 291 ? 12.802 -2.061 -29.718 1.00 46.06 291 LEU A N 1
ATOM 2338 C CA . LEU A 1 291 ? 11.626 -1.283 -30.121 1.00 46.06 291 LEU A CA 1
ATOM 2339 C C . LEU A 1 291 ? 11.810 -0.676 -31.518 1.00 46.06 291 LEU A C 1
ATOM 2341 O O . LEU A 1 291 ? 10.895 -0.720 -32.330 1.00 46.06 291 LEU A O 1
ATOM 2345 N N . TRP A 1 292 ? 13.015 -0.211 -31.849 1.00 50.03 292 TRP A N 1
ATOM 2346 C CA . TRP A 1 292 ? 13.338 0.270 -33.190 1.00 50.03 292 TRP A CA 1
ATOM 2347 C C . TRP A 1 292 ? 13.246 -0.836 -34.252 1.00 50.03 292 TRP A C 1
ATOM 2349 O O . TRP A 1 292 ? 12.688 -0.605 -35.322 1.00 50.03 292 TRP A O 1
ATOM 2359 N N . PHE A 1 293 ? 13.712 -2.057 -33.960 1.00 46.75 293 PHE A N 1
ATOM 2360 C CA . PHE A 1 293 ? 13.517 -3.212 -34.849 1.00 46.75 293 PHE A CA 1
ATOM 2361 C C . PHE A 1 293 ? 12.039 -3.594 -34.991 1.00 46.75 293 PHE A C 1
ATOM 2363 O O . PHE A 1 293 ? 11.614 -3.958 -36.084 1.00 46.75 293 PHE A O 1
ATOM 2370 N N . SER A 1 294 ? 11.254 -3.489 -33.916 1.00 44.97 294 SER A N 1
ATOM 2371 C CA . SER A 1 294 ? 9.802 -3.707 -33.948 1.00 44.97 294 SER A CA 1
ATOM 2372 C C . SER A 1 294 ? 9.090 -2.697 -34.856 1.00 44.97 294 SER A C 1
ATOM 2374 O O . SER A 1 294 ? 8.222 -3.080 -35.640 1.00 44.97 294 SER A O 1
ATOM 2376 N N . ASP A 1 295 ? 9.490 -1.426 -34.795 1.00 43.12 295 ASP A N 1
ATOM 2377 C CA . ASP A 1 295 ? 8.780 -0.331 -35.462 1.00 43.12 295 ASP A CA 1
ATOM 2378 C C . ASP A 1 295 ? 9.290 -0.057 -36.891 1.00 43.12 295 ASP A C 1
ATOM 2380 O O . ASP A 1 295 ? 8.522 0.349 -37.764 1.00 43.12 295 ASP A O 1
ATOM 2384 N N . GLY A 1 296 ? 10.572 -0.312 -37.174 1.00 44.69 296 GLY A N 1
ATOM 2385 C CA . GLY A 1 296 ? 11.204 -0.034 -38.469 1.00 44.69 296 GLY A CA 1
ATOM 2386 C C . GLY A 1 296 ? 10.994 -1.112 -39.540 1.00 44.69 296 GLY A C 1
ATOM 2387 O O . GLY A 1 296 ? 11.064 -0.815 -40.734 1.00 44.69 296 GLY A O 1
ATOM 2388 N N . TYR A 1 297 ? 10.710 -2.359 -39.148 1.00 45.25 297 TYR A N 1
ATOM 2389 C CA . TYR A 1 297 ? 10.673 -3.492 -40.086 1.00 45.25 297 TYR A CA 1
ATOM 2390 C C . TYR A 1 297 ? 9.444 -3.492 -41.011 1.00 45.25 297 TYR A C 1
ATOM 2392 O O . TYR A 1 297 ? 9.471 -4.093 -42.083 1.00 45.25 297 TYR A O 1
ATOM 2400 N N . TRP A 1 298 ? 8.379 -2.775 -40.647 1.00 44.84 298 TRP A N 1
ATOM 2401 C CA . TRP A 1 298 ? 7.116 -2.783 -41.395 1.00 44.84 298 TRP A CA 1
ATOM 2402 C C . TRP A 1 298 ? 7.009 -1.700 -42.485 1.00 44.84 298 TRP A C 1
ATOM 2404 O O . TRP A 1 298 ? 6.019 -1.673 -43.214 1.00 44.84 298 TRP A O 1
ATOM 2414 N N . GLY A 1 299 ? 8.005 -0.813 -42.628 1.00 44.69 299 GLY A N 1
ATOM 2415 C CA . GLY A 1 299 ? 7.858 0.426 -43.409 1.00 44.69 299 GLY A CA 1
ATOM 2416 C C . GLY A 1 299 ? 8.650 0.576 -44.717 1.00 44.69 299 GLY A C 1
ATOM 2417 O O . GLY A 1 299 ? 8.369 1.512 -45.465 1.00 44.69 299 GLY A O 1
ATOM 2418 N N . LEU A 1 300 ? 9.636 -0.270 -45.038 1.00 43.94 300 LEU A N 1
ATOM 2419 C CA . LEU A 1 300 ? 10.598 0.045 -46.113 1.00 43.94 300 LEU A CA 1
ATOM 2420 C C . LEU A 1 300 ? 10.418 -0.818 -47.376 1.00 43.94 300 LEU A C 1
ATOM 2422 O O . LEU A 1 300 ? 10.666 -2.019 -47.389 1.00 43.94 300 LEU A O 1
ATOM 2426 N N . LYS A 1 301 ? 10.008 -0.157 -48.471 1.00 44.03 301 LYS A N 1
ATOM 2427 C CA . LYS A 1 301 ? 9.659 -0.737 -49.786 1.00 44.03 301 LYS A CA 1
ATOM 2428 C C . LYS A 1 301 ? 10.838 -1.054 -50.723 1.00 44.03 301 LYS A C 1
ATOM 2430 O O . LYS A 1 301 ? 10.600 -1.488 -51.846 1.00 44.03 301 LYS A O 1
ATOM 2435 N N . SER A 1 302 ? 12.096 -0.890 -50.312 1.00 52.03 302 SER A N 1
ATOM 2436 C CA . SER A 1 302 ? 13.222 -1.443 -51.080 1.00 52.03 302 SER A CA 1
ATOM 2437 C C . SER A 1 302 ? 14.305 -1.985 -50.152 1.00 52.03 302 SER A C 1
ATOM 2439 O O . SER A 1 302 ? 14.807 -1.302 -49.264 1.00 52.03 302 SER A O 1
ATOM 2441 N N . THR A 1 303 ? 14.618 -3.265 -50.323 1.00 55.16 303 THR A N 1
ATOM 2442 C CA . THR A 1 303 ? 15.370 -4.078 -49.362 1.00 55.16 303 THR A CA 1
ATOM 2443 C C . THR A 1 303 ? 16.872 -3.819 -49.360 1.00 55.16 303 THR A C 1
ATOM 2445 O O . THR A 1 303 ? 17.535 -4.234 -48.424 1.00 55.16 303 THR A O 1
ATOM 2448 N N . LYS A 1 304 ? 17.454 -3.144 -50.356 1.00 49.34 304 LYS A N 1
ATOM 2449 C CA . LYS A 1 304 ? 18.923 -3.041 -50.471 1.00 49.34 304 LYS A CA 1
ATOM 2450 C C . LYS A 1 304 ? 19.494 -1.809 -49.763 1.00 49.34 304 LYS A C 1
ATOM 2452 O O . LYS A 1 304 ? 20.345 -1.963 -48.889 1.00 49.34 304 LYS A O 1
ATOM 2457 N N . ASP A 1 305 ? 18.962 -0.620 -50.038 1.00 45.91 305 ASP A N 1
ATOM 2458 C CA . ASP A 1 305 ? 19.443 0.627 -49.418 1.00 45.91 305 ASP A CA 1
ATOM 2459 C C . ASP A 1 305 ? 18.951 0.782 -47.976 1.00 45.91 305 ASP A C 1
ATOM 2461 O O . ASP A 1 305 ? 19.663 1.308 -47.122 1.00 45.91 305 ASP A O 1
ATOM 2465 N N . ALA A 1 306 ? 17.768 0.236 -47.673 1.00 52.03 306 ALA A N 1
ATOM 2466 C CA . ALA A 1 306 ? 17.237 0.167 -46.317 1.00 52.03 306 ALA A CA 1
ATOM 2467 C C . ALA A 1 306 ? 18.106 -0.705 -45.407 1.00 52.03 306 ALA A C 1
ATOM 2469 O O . ALA A 1 306 ? 18.364 -0.314 -44.275 1.00 52.03 306 ALA A O 1
ATOM 2470 N N . ILE A 1 307 ? 18.591 -1.855 -45.897 1.00 53.16 307 ILE A N 1
ATOM 2471 C CA . ILE A 1 307 ? 19.449 -2.743 -45.105 1.00 53.16 307 ILE A CA 1
ATOM 2472 C C . ILE A 1 307 ? 20.797 -2.080 -44.849 1.00 53.16 307 ILE A C 1
ATOM 2474 O O . ILE A 1 307 ? 21.236 -2.077 -43.706 1.00 53.16 307 ILE A O 1
ATOM 2478 N N . VAL A 1 308 ? 21.428 -1.481 -45.866 1.00 53.47 308 VAL A N 1
ATOM 2479 C CA . VAL A 1 308 ? 22.735 -0.815 -45.718 1.00 53.47 308 VAL A CA 1
ATOM 2480 C C . VAL A 1 308 ? 22.627 0.447 -44.853 1.00 53.47 308 VAL A C 1
ATOM 2482 O O . VAL A 1 308 ? 23.459 0.653 -43.971 1.00 53.47 308 VAL A O 1
ATOM 2485 N N . GLY A 1 309 ? 21.587 1.263 -45.041 1.00 55.97 309 GLY A N 1
ATOM 2486 C CA . GLY A 1 309 ? 21.324 2.454 -44.229 1.00 55.97 309 GLY A CA 1
ATOM 2487 C C . GLY A 1 309 ? 20.996 2.123 -42.770 1.00 55.97 309 GLY A C 1
ATOM 2488 O O . GLY A 1 309 ? 21.586 2.709 -41.863 1.00 55.97 309 GLY A O 1
ATOM 2489 N N . ALA A 1 310 ? 20.132 1.128 -42.536 1.00 53.72 310 ALA A N 1
ATOM 2490 C CA . ALA A 1 310 ? 19.849 0.591 -41.202 1.00 53.72 310 ALA A CA 1
ATOM 2491 C C . ALA A 1 310 ? 21.115 0.044 -40.533 1.00 53.72 310 ALA A C 1
ATOM 2493 O O . ALA A 1 310 ? 21.327 0.249 -39.340 1.00 53.72 310 ALA A O 1
ATOM 2494 N N . TRP A 1 311 ? 21.986 -0.604 -41.309 1.00 58.81 311 TRP A N 1
ATOM 2495 C CA . TRP A 1 311 ? 23.258 -1.119 -40.819 1.00 58.81 311 TRP A CA 1
ATOM 2496 C C . TRP A 1 311 ? 24.224 -0.028 -40.385 1.00 58.81 311 TRP A C 1
ATOM 2498 O O . TRP A 1 311 ? 24.812 -0.110 -39.308 1.00 58.81 311 TRP A O 1
ATOM 2508 N N . LEU A 1 312 ? 24.395 1.001 -41.213 1.00 54.31 312 LEU A N 1
ATOM 2509 C CA . LEU A 1 312 ? 25.289 2.112 -40.904 1.00 54.31 312 LEU A CA 1
ATOM 2510 C C . LEU A 1 312 ? 24.795 2.897 -39.682 1.00 54.31 312 LEU A C 1
ATOM 2512 O O . LEU A 1 312 ? 25.613 3.267 -38.842 1.00 54.31 312 LEU A O 1
ATOM 2516 N N . ALA A 1 313 ? 23.477 3.068 -39.535 1.00 53.22 313 ALA A N 1
ATOM 2517 C CA . ALA A 1 313 ? 22.869 3.665 -38.347 1.00 53.22 313 ALA A CA 1
ATOM 2518 C C . ALA A 1 313 ? 23.092 2.803 -37.092 1.00 53.22 313 ALA A C 1
ATOM 2520 O O . ALA A 1 313 ? 23.558 3.311 -36.075 1.00 53.22 313 ALA A O 1
ATOM 2521 N N . PHE A 1 314 ? 22.875 1.486 -37.183 1.00 60.41 314 PHE A N 1
ATOM 2522 C CA . PHE A 1 314 ? 23.129 0.550 -36.083 1.00 60.41 314 PHE A CA 1
ATOM 2523 C C . PHE A 1 314 ? 24.600 0.559 -35.636 1.00 60.41 314 PHE A C 1
ATOM 2525 O O . PHE A 1 314 ? 24.889 0.617 -34.442 1.00 60.41 314 PHE A O 1
ATOM 2532 N N . VAL A 1 315 ? 25.548 0.546 -36.579 1.00 54.66 315 VAL A N 1
ATOM 2533 C CA . VAL A 1 315 ? 26.989 0.601 -36.276 1.00 54.66 315 VAL A CA 1
ATOM 2534 C C . VAL A 1 315 ? 27.383 1.947 -35.663 1.00 54.66 315 VAL A C 1
ATOM 2536 O O . VAL A 1 315 ? 28.211 1.983 -34.749 1.00 54.66 315 VAL A O 1
ATOM 2539 N N . TYR A 1 316 ? 26.791 3.047 -36.132 1.00 53.78 316 TYR A N 1
ATOM 2540 C CA . TYR A 1 316 ? 27.012 4.381 -35.578 1.00 53.78 316 TYR A CA 1
ATOM 2541 C C . TYR A 1 316 ? 26.513 4.484 -34.128 1.00 53.78 316 TYR A C 1
ATOM 2543 O O . TYR A 1 316 ? 27.266 4.919 -33.252 1.00 53.78 316 TYR A O 1
ATOM 2551 N N . ASP A 1 317 ? 25.314 3.975 -33.840 1.00 55.31 317 ASP A N 1
ATOM 2552 C CA . ASP A 1 317 ? 24.764 3.929 -32.482 1.00 55.31 317 ASP A CA 1
ATOM 2553 C C . ASP A 1 317 ? 25.567 2.996 -31.567 1.00 55.31 317 ASP A C 1
ATOM 2555 O O . ASP A 1 317 ? 25.908 3.364 -30.440 1.00 55.31 317 ASP A O 1
ATOM 2559 N N . CYS A 1 318 ? 25.989 1.827 -32.060 1.00 54.44 318 CYS A N 1
ATOM 2560 C CA . CYS A 1 318 ? 26.888 0.936 -31.320 1.00 54.44 318 CYS A CA 1
ATOM 2561 C C . CYS A 1 318 ? 28.225 1.619 -30.979 1.00 54.44 318 CYS A C 1
ATOM 2563 O O . CYS A 1 318 ? 28.775 1.410 -29.895 1.00 54.44 318 CYS A O 1
ATOM 2565 N N . ARG A 1 319 ? 28.752 2.472 -31.870 1.00 53.00 319 ARG A N 1
ATOM 2566 C CA . ARG A 1 319 ? 29.976 3.253 -31.630 1.00 53.00 319 ARG A CA 1
ATOM 2567 C C . ARG A 1 319 ? 29.766 4.321 -30.556 1.00 53.00 319 ARG A C 1
ATOM 2569 O O . ARG A 1 319 ? 30.644 4.475 -29.709 1.00 53.00 319 ARG A O 1
ATOM 2576 N N . ALA A 1 320 ? 28.624 5.009 -30.557 1.00 54.31 320 ALA A N 1
ATOM 2577 C CA . ALA A 1 320 ? 28.268 5.987 -29.525 1.00 54.31 320 ALA A CA 1
ATOM 2578 C C . ALA A 1 320 ? 28.086 5.336 -28.139 1.00 54.31 320 ALA A C 1
ATOM 2580 O O . ALA A 1 320 ? 28.393 5.944 -27.113 1.00 54.31 320 ALA A O 1
ATOM 2581 N N . GLN A 1 321 ? 27.653 4.072 -28.099 1.00 52.44 321 GLN A N 1
ATOM 2582 C CA . GLN A 1 321 ? 27.467 3.306 -26.859 1.00 52.44 321 GLN A CA 1
ATOM 2583 C C . GLN A 1 321 ? 28.717 2.507 -26.423 1.00 52.44 321 GLN A C 1
ATOM 2585 O O . GLN A 1 321 ? 28.771 2.016 -25.294 1.00 52.44 321 GLN A O 1
ATOM 2590 N N . ARG A 1 322 ? 29.763 2.425 -27.262 1.00 48.78 322 ARG A N 1
ATOM 2591 C CA . ARG A 1 322 ? 30.996 1.640 -27.037 1.00 48.78 322 ARG A CA 1
ATOM 2592 C C . ARG A 1 322 ? 31.663 1.911 -25.690 1.00 48.78 322 ARG A C 1
ATOM 2594 O O . ARG A 1 322 ? 32.006 0.979 -24.966 1.00 48.78 322 ARG A O 1
ATOM 2601 N N . ASP A 1 323 ? 31.859 3.180 -25.347 1.00 50.75 323 ASP A N 1
ATOM 2602 C CA . ASP A 1 323 ? 32.582 3.551 -24.125 1.00 50.75 323 ASP A CA 1
ATOM 2603 C C . ASP A 1 323 ? 31.736 3.302 -22.858 1.00 50.75 323 ASP A C 1
ATOM 2605 O O . ASP A 1 323 ? 32.276 3.183 -21.761 1.00 50.75 323 ASP A O 1
ATOM 2609 N N . ARG A 1 324 ? 30.419 3.105 -23.016 1.00 50.41 324 ARG A N 1
ATOM 2610 C CA . ARG A 1 324 ? 29.484 2.722 -21.946 1.00 50.41 324 ARG A CA 1
ATOM 2611 C C . ARG A 1 324 ? 29.399 1.208 -21.750 1.00 50.41 324 ARG A C 1
ATOM 2613 O O . ARG A 1 324 ? 29.185 0.762 -20.632 1.00 50.41 324 ARG A O 1
ATOM 2620 N N . TRP A 1 325 ? 29.605 0.409 -22.796 1.00 53.09 325 TRP A N 1
ATOM 2621 C CA . TRP A 1 325 ? 29.719 -1.053 -22.673 1.00 53.09 325 TRP A CA 1
ATOM 2622 C C . TRP A 1 325 ? 31.055 -1.486 -22.062 1.00 53.09 325 TRP A C 1
ATOM 2624 O O . TRP A 1 325 ? 31.114 -2.476 -21.334 1.00 53.09 325 TRP A O 1
ATOM 2634 N N . ARG A 1 326 ? 32.117 -0.699 -22.282 1.00 45.03 326 ARG A N 1
ATOM 2635 C CA . ARG A 1 326 ? 33.441 -0.909 -21.674 1.00 45.03 326 ARG A CA 1
ATOM 2636 C C . ARG A 1 326 ? 33.442 -0.846 -20.145 1.00 45.03 326 ARG A C 1
ATOM 2638 O O . ARG A 1 326 ? 34.327 -1.437 -19.538 1.00 45.03 326 ARG A O 1
ATOM 2645 N N . SER A 1 327 ? 32.479 -0.168 -19.519 1.00 47.75 327 SER A N 1
ATOM 2646 C CA . SER A 1 327 ? 32.434 -0.044 -18.058 1.00 47.75 327 SER A CA 1
ATOM 2647 C C . SER A 1 327 ? 31.785 -1.236 -17.345 1.00 47.75 327 SER A C 1
ATOM 2649 O O . SER A 1 327 ? 31.934 -1.337 -16.128 1.00 47.75 327 SER A O 1
ATOM 2651 N N . ASN A 1 328 ? 31.099 -2.153 -18.052 1.00 46.12 328 ASN A N 1
ATOM 2652 C CA . ASN A 1 328 ? 30.641 -3.413 -17.454 1.00 46.12 328 ASN A CA 1
ATOM 2653 C C . ASN A 1 328 ? 30.283 -4.512 -18.490 1.00 46.12 328 ASN A C 1
ATOM 2655 O O . ASN A 1 328 ? 29.123 -4.621 -18.898 1.00 46.12 328 ASN A O 1
ATOM 2659 N N . PRO A 1 329 ? 31.241 -5.367 -18.892 1.00 42.69 329 PRO A N 1
ATOM 2660 C CA . PRO A 1 329 ? 31.028 -6.404 -19.907 1.00 42.69 329 PRO A CA 1
ATOM 2661 C C . PRO A 1 329 ? 30.221 -7.631 -19.437 1.00 42.69 329 PRO A C 1
ATOM 2663 O O . PRO A 1 329 ? 29.934 -8.495 -20.255 1.00 42.69 329 PRO A O 1
ATOM 2666 N N . TYR A 1 330 ? 29.818 -7.724 -18.162 1.00 41.75 330 TYR A N 1
ATOM 2667 C CA . TYR A 1 330 ? 29.159 -8.917 -17.597 1.00 41.75 330 TYR A CA 1
ATOM 2668 C C . TYR A 1 330 ? 27.625 -8.818 -17.485 1.00 41.75 330 TYR A C 1
ATOM 2670 O O . TYR A 1 330 ? 27.004 -9.642 -16.819 1.00 41.75 330 TYR A O 1
ATOM 2678 N N . ARG A 1 331 ? 26.990 -7.801 -18.084 1.00 52.03 331 ARG A N 1
ATOM 2679 C CA . ARG A 1 331 ? 25.582 -7.449 -17.791 1.00 52.03 331 ARG A CA 1
ATOM 2680 C C . ARG A 1 331 ? 24.571 -7.651 -18.922 1.00 52.03 331 ARG A C 1
ATOM 2682 O O . ARG A 1 331 ? 23.401 -7.334 -18.718 1.00 52.03 331 ARG A O 1
ATOM 2689 N N . LEU A 1 332 ? 24.960 -8.188 -20.081 1.00 52.75 332 LEU A N 1
ATOM 2690 C CA . LEU A 1 332 ? 23.977 -8.634 -21.078 1.00 52.75 332 LEU A CA 1
ATOM 2691 C C . LEU A 1 332 ? 23.791 -10.159 -20.986 1.00 52.75 332 LEU A C 1
ATOM 2693 O O . LEU A 1 332 ? 24.758 -10.889 -20.778 1.00 52.75 332 LEU A O 1
ATOM 2697 N N . PRO A 1 333 ? 22.563 -10.680 -21.133 1.00 51.03 333 PRO A N 1
ATOM 2698 C CA . PRO A 1 333 ? 22.349 -12.117 -21.235 1.00 51.03 333 PRO A CA 1
ATOM 2699 C C . PRO A 1 333 ? 23.134 -12.719 -22.410 1.00 51.03 333 PRO A C 1
ATOM 2701 O O . PRO A 1 333 ? 23.174 -12.134 -23.492 1.00 51.03 333 PRO A O 1
ATOM 2704 N N . ALA A 1 334 ? 23.692 -13.922 -22.239 1.00 50.81 334 ALA A N 1
ATOM 2705 C CA . ALA A 1 334 ? 24.464 -14.631 -23.271 1.00 50.81 334 ALA A CA 1
ATOM 2706 C C . ALA A 1 334 ? 23.747 -14.722 -24.635 1.00 50.81 334 ALA A C 1
ATOM 2708 O O . ALA A 1 334 ? 24.381 -14.640 -25.684 1.00 50.81 334 ALA A O 1
ATOM 2709 N N . TRP A 1 335 ? 22.415 -14.830 -24.633 1.00 56.25 335 TRP A N 1
ATOM 2710 C CA . TRP A 1 335 ? 21.619 -14.882 -25.860 1.00 56.25 335 TRP A CA 1
ATOM 2711 C C . TRP A 1 335 ? 21.595 -13.551 -26.626 1.00 56.25 335 TRP A C 1
ATOM 2713 O O . TRP A 1 335 ? 21.490 -13.574 -27.848 1.00 56.25 335 TRP A O 1
ATOM 2723 N N . VAL A 1 336 ? 21.731 -12.403 -25.949 1.00 58.34 336 VAL A N 1
ATOM 2724 C CA . VAL A 1 336 ? 21.839 -11.087 -26.604 1.00 58.34 336 VAL A CA 1
ATOM 2725 C C . VAL A 1 336 ? 23.162 -11.004 -27.349 1.00 58.34 336 VAL A C 1
ATOM 2727 O O . VAL A 1 336 ? 23.187 -10.590 -28.505 1.00 58.34 336 VAL A O 1
ATOM 2730 N N . TYR A 1 337 ? 24.246 -11.470 -26.724 1.00 58.59 337 TYR A N 1
ATOM 2731 C CA . TYR A 1 337 ? 25.541 -11.577 -27.392 1.00 58.59 337 TYR A CA 1
ATOM 2732 C C . TYR A 1 337 ? 25.457 -12.501 -28.605 1.00 58.59 337 TYR A C 1
ATOM 2734 O O . TYR A 1 337 ? 25.820 -12.081 -29.697 1.00 58.59 337 TYR A O 1
ATOM 2742 N N . LEU A 1 338 ? 24.882 -13.698 -28.449 1.00 60.03 338 LEU A N 1
ATOM 2743 C CA . LEU A 1 338 ? 24.698 -14.654 -29.542 1.00 60.03 338 LEU A CA 1
ATOM 2744 C C . LEU A 1 338 ? 23.857 -14.078 -30.692 1.00 60.03 338 LEU A C 1
ATOM 2746 O O . LEU A 1 338 ? 24.215 -14.241 -31.856 1.00 60.03 338 LEU A O 1
ATOM 2750 N N . PHE A 1 339 ? 22.765 -13.376 -30.378 1.00 68.81 339 PHE A N 1
ATOM 2751 C CA . PHE A 1 339 ? 21.916 -12.717 -31.369 1.00 68.81 339 PHE A CA 1
ATOM 2752 C C . PHE A 1 339 ? 22.683 -11.629 -32.121 1.00 68.81 339 PHE A C 1
ATOM 2754 O O . PHE A 1 339 ? 22.662 -11.598 -33.349 1.00 68.81 339 PHE A O 1
ATOM 2761 N N . MET A 1 340 ? 23.432 -10.782 -31.409 1.00 65.38 340 MET A N 1
ATOM 2762 C CA . MET A 1 340 ? 24.308 -9.802 -32.046 1.00 65.38 340 MET A CA 1
ATOM 2763 C C . MET A 1 340 ? 25.367 -10.497 -32.916 1.00 65.38 340 MET A C 1
ATOM 2765 O O . MET A 1 340 ? 25.660 -10.005 -34.001 1.00 65.38 340 MET A O 1
ATOM 2769 N N . THR A 1 341 ? 25.925 -11.643 -32.494 1.00 66.44 341 THR A N 1
ATOM 2770 C CA . THR A 1 341 ? 26.951 -12.372 -33.263 1.00 66.44 341 THR A CA 1
ATOM 2771 C C . THR A 1 341 ? 26.369 -12.910 -34.550 1.00 66.44 341 THR A C 1
ATOM 2773 O O . THR A 1 341 ? 26.974 -12.774 -35.611 1.00 66.44 341 THR A O 1
ATOM 2776 N N . LEU A 1 342 ? 25.168 -13.471 -34.458 1.00 67.06 342 LEU A N 1
ATOM 2777 C CA . LEU A 1 342 ? 24.427 -13.972 -35.597 1.00 67.06 342 LEU A CA 1
ATOM 2778 C C . LEU A 1 342 ? 24.103 -12.834 -36.574 1.00 67.06 342 LEU A C 1
ATOM 2780 O O . LEU A 1 342 ? 24.379 -12.963 -37.762 1.00 67.06 342 LEU A O 1
ATOM 2784 N N . CYS A 1 343 ? 23.614 -11.693 -36.081 1.00 67.88 343 CYS A N 1
ATOM 2785 C CA . CYS A 1 343 ? 23.341 -10.511 -36.901 1.00 67.88 343 CYS A CA 1
ATOM 2786 C C . CYS A 1 343 ? 24.605 -9.986 -37.597 1.00 67.88 343 CYS A C 1
ATOM 2788 O O . CYS A 1 343 ? 24.567 -9.696 -38.793 1.00 67.88 343 CYS A O 1
ATOM 2790 N N . LEU A 1 344 ? 25.735 -9.907 -36.888 1.00 69.19 344 LEU A N 1
ATOM 2791 C CA . LEU A 1 344 ? 27.023 -9.513 -37.463 1.00 69.19 344 LEU A CA 1
ATOM 2792 C C . LEU A 1 344 ? 27.502 -10.507 -38.529 1.00 69.19 344 LEU A C 1
ATOM 2794 O O . LEU A 1 344 ? 27.918 -10.083 -39.605 1.00 69.19 344 LEU A O 1
ATOM 2798 N N . GLY A 1 345 ? 27.403 -11.811 -38.257 1.00 70.69 345 GLY A N 1
ATOM 2799 C CA . GLY A 1 345 ? 27.793 -12.874 -39.183 1.00 70.69 345 GLY A CA 1
ATOM 2800 C C . GLY A 1 345 ? 26.961 -12.861 -40.463 1.00 70.69 345 GLY A C 1
ATOM 2801 O O . GLY A 1 345 ? 27.518 -12.766 -41.553 1.00 70.69 345 GLY A O 1
ATOM 2802 N N . VAL A 1 346 ? 25.629 -12.851 -40.334 1.00 69.62 346 VAL A N 1
ATOM 2803 C CA . VAL A 1 346 ? 24.692 -12.767 -41.469 1.00 69.62 346 VAL A CA 1
ATOM 2804 C C . VAL A 1 346 ? 24.982 -11.538 -42.322 1.00 69.62 346 VAL A C 1
ATOM 2806 O O . VAL A 1 346 ? 24.992 -11.606 -43.548 1.00 69.62 346 VAL A O 1
ATOM 2809 N N . SER A 1 347 ? 25.270 -10.410 -41.686 1.00 65.62 347 SER A N 1
ATOM 2810 C CA . SER A 1 347 ? 25.483 -9.159 -42.402 1.00 65.62 347 SER A CA 1
ATOM 2811 C C . SER A 1 347 ? 26.841 -9.089 -43.083 1.00 65.62 347 SER A C 1
ATOM 2813 O O . SER A 1 347 ? 26.920 -8.587 -44.199 1.00 65.62 347 SER A O 1
ATOM 2815 N N . ALA A 1 348 ? 27.890 -9.652 -42.477 1.00 70.44 348 ALA A N 1
ATOM 2816 C CA . ALA A 1 348 ? 29.179 -9.829 -43.135 1.00 70.44 348 ALA A CA 1
ATOM 2817 C C . ALA A 1 348 ? 29.047 -10.732 -44.374 1.00 70.44 348 ALA A C 1
ATOM 2819 O O . ALA A 1 348 ? 29.587 -10.407 -45.431 1.00 70.44 348 ALA A O 1
ATOM 2820 N N . THR A 1 349 ? 28.267 -11.816 -44.282 1.00 71.12 349 THR A N 1
ATOM 2821 C CA . THR A 1 349 ? 27.963 -12.687 -45.426 1.00 71.12 349 THR A CA 1
ATOM 2822 C C . THR A 1 349 ? 27.183 -11.943 -46.513 1.00 71.12 349 THR A C 1
ATOM 2824 O O . THR A 1 349 ? 27.550 -12.016 -47.684 1.00 71.12 349 THR A O 1
ATOM 2827 N N . LEU A 1 350 ? 26.152 -11.174 -46.150 1.00 65.44 350 LEU A N 1
ATOM 2828 C CA . LEU A 1 350 ? 25.378 -10.376 -47.106 1.00 65.44 350 LEU A CA 1
ATOM 2829 C C . LEU A 1 350 ? 26.235 -9.298 -47.783 1.00 65.44 350 LEU A C 1
ATOM 2831 O O . LEU A 1 350 ? 26.167 -9.155 -49.001 1.00 65.44 350 LEU A O 1
ATOM 2835 N N . LEU A 1 351 ? 27.086 -8.590 -47.035 1.00 69.19 351 LEU A N 1
ATOM 2836 C CA . LEU A 1 351 ? 28.063 -7.643 -47.586 1.00 69.19 351 LEU A CA 1
ATOM 2837 C C . LEU A 1 351 ? 29.012 -8.341 -48.570 1.00 69.19 351 LEU A C 1
ATOM 2839 O O . LEU A 1 351 ? 29.193 -7.852 -49.683 1.00 69.19 351 LEU A O 1
ATOM 2843 N N . ALA A 1 352 ? 29.550 -9.511 -48.216 1.00 73.12 352 ALA A N 1
ATOM 2844 C CA . ALA A 1 352 ? 30.440 -10.279 -49.087 1.00 73.12 352 ALA A CA 1
ATOM 2845 C C . ALA A 1 352 ? 29.760 -10.757 -50.383 1.00 73.12 352 ALA A C 1
ATOM 2847 O O . ALA A 1 352 ? 30.426 -10.886 -51.407 1.00 73.12 352 ALA A O 1
ATOM 2848 N N . MET A 1 353 ? 28.444 -10.990 -50.372 1.00 71.44 353 MET A N 1
ATOM 2849 C CA . MET A 1 353 ? 27.688 -11.382 -51.567 1.00 71.44 353 MET A CA 1
ATOM 2850 C C . MET A 1 353 ? 27.246 -10.183 -52.418 1.00 71.44 353 MET A C 1
ATOM 2852 O O . MET A 1 353 ? 27.270 -10.250 -53.648 1.00 71.44 353 MET A O 1
ATOM 2856 N N . VAL A 1 354 ? 26.819 -9.090 -51.782 1.00 74.38 354 VAL A N 1
ATOM 2857 C CA . VAL A 1 354 ? 26.206 -7.936 -52.459 1.00 74.38 354 VAL A CA 1
ATOM 2858 C C . VAL A 1 354 ? 27.257 -6.966 -52.991 1.00 74.38 354 VAL A C 1
ATOM 2860 O O . VAL A 1 354 ? 27.111 -6.486 -54.114 1.00 74.38 354 VAL A O 1
ATOM 2863 N N . VAL A 1 355 ? 28.333 -6.708 -52.242 1.00 75.19 355 VAL A N 1
ATOM 2864 C CA . VAL A 1 355 ? 29.353 -5.716 -52.623 1.00 75.19 355 VAL A CA 1
ATOM 2865 C C . VAL A 1 355 ? 30.055 -6.071 -53.938 1.00 75.19 355 VAL A C 1
ATOM 2867 O O . VAL A 1 355 ? 30.120 -5.198 -54.801 1.00 75.19 355 VAL A O 1
ATOM 2870 N N . PRO A 1 356 ? 30.515 -7.314 -54.191 1.00 78.19 356 PRO A N 1
ATOM 2871 C CA . PRO A 1 356 ? 31.166 -7.641 -55.461 1.00 78.19 356 PRO A CA 1
ATOM 2872 C C . PRO A 1 356 ? 30.229 -7.505 -56.662 1.00 78.19 356 PRO A C 1
ATOM 2874 O O . PRO A 1 356 ? 30.657 -7.111 -57.746 1.00 78.19 356 PRO A O 1
ATOM 2877 N N . ARG A 1 357 ? 28.941 -7.821 -56.471 1.00 77.19 357 ARG A N 1
ATOM 2878 C CA . ARG A 1 357 ? 27.923 -7.685 -57.514 1.00 77.19 357 ARG A CA 1
ATOM 2879 C C . ARG A 1 357 ? 27.627 -6.218 -57.810 1.00 77.19 357 ARG A C 1
ATOM 2881 O O . ARG A 1 357 ? 27.624 -5.843 -58.975 1.00 77.19 357 ARG A O 1
ATOM 2888 N N . TYR A 1 358 ? 27.457 -5.406 -56.768 1.00 74.62 358 TYR A N 1
ATOM 2889 C CA . TYR A 1 358 ? 27.267 -3.965 -56.899 1.00 74.62 358 TYR A CA 1
ATOM 2890 C C . TYR A 1 358 ? 28.473 -3.309 -57.576 1.00 74.62 358 TYR A C 1
ATOM 2892 O O . TYR A 1 358 ? 28.302 -2.621 -58.568 1.00 74.62 358 TYR A O 1
ATOM 2900 N N . ILE A 1 359 ? 29.703 -3.604 -57.136 1.00 74.50 359 ILE A N 1
ATOM 2901 C CA . ILE A 1 359 ? 30.920 -3.085 -57.780 1.00 74.50 359 ILE A CA 1
ATOM 2902 C C . ILE A 1 359 ? 30.960 -3.481 -59.260 1.00 74.50 359 ILE A C 1
ATOM 2904 O O . ILE A 1 359 ? 31.247 -2.637 -60.099 1.00 74.50 359 ILE A O 1
ATOM 2908 N N . ARG A 1 360 ? 30.635 -4.733 -59.608 1.00 78.00 360 ARG A N 1
ATOM 2909 C CA . ARG A 1 360 ? 30.618 -5.184 -61.009 1.00 78.00 360 ARG A CA 1
ATOM 2910 C C . ARG A 1 360 ? 29.602 -4.412 -61.857 1.00 78.00 360 ARG A C 1
ATOM 2912 O O . ARG A 1 360 ? 29.939 -4.000 -62.962 1.00 78.00 360 ARG A O 1
ATOM 2919 N N . GLU A 1 361 ? 28.387 -4.220 -61.348 1.00 74.19 361 GLU A N 1
ATOM 2920 C CA . GLU A 1 361 ? 27.321 -3.466 -62.024 1.00 74.19 361 GLU A CA 1
ATOM 2921 C C . GLU A 1 361 ? 27.701 -1.977 -62.167 1.00 74.19 361 GLU A C 1
ATOM 2923 O O . GLU A 1 361 ? 27.575 -1.404 -63.246 1.00 74.19 361 GLU A O 1
ATOM 2928 N N . THR A 1 362 ? 28.266 -1.365 -61.125 1.00 71.94 362 THR A N 1
ATOM 2929 C CA . THR A 1 362 ? 28.668 0.050 -61.118 1.00 71.94 362 THR A CA 1
ATOM 2930 C C . THR A 1 362 ? 29.897 0.326 -61.994 1.00 71.94 362 THR A C 1
ATOM 2932 O O . THR A 1 362 ? 29.931 1.341 -62.688 1.00 71.94 362 THR A O 1
ATOM 2935 N N . VAL A 1 363 ? 30.876 -0.591 -62.043 1.00 77.94 363 VAL A N 1
ATOM 2936 C CA . VAL A 1 363 ? 32.014 -0.519 -62.984 1.00 77.94 363 VAL A CA 1
ATOM 2937 C C . VAL A 1 363 ? 31.515 -0.583 -64.424 1.00 77.94 363 VAL A C 1
ATOM 2939 O O . VAL A 1 363 ? 31.994 0.171 -65.266 1.00 77.94 363 VAL A O 1
ATOM 2942 N N . HIS A 1 364 ? 30.541 -1.451 -64.710 1.00 78.81 364 HIS A N 1
ATOM 2943 C CA . HIS A 1 364 ? 29.975 -1.559 -66.052 1.00 78.81 364 HIS A CA 1
ATOM 2944 C C . HIS A 1 364 ? 29.281 -0.263 -66.498 1.00 78.81 364 HIS A C 1
ATOM 2946 O O . HIS A 1 364 ? 29.352 0.094 -67.671 1.00 78.81 364 HIS A O 1
ATOM 2952 N N . ASN A 1 365 ? 28.689 0.468 -65.550 1.00 81.38 365 ASN A N 1
ATOM 2953 C CA . ASN A 1 365 ? 28.009 1.742 -65.785 1.00 81.38 365 ASN A CA 1
ATOM 2954 C C . ASN A 1 365 ? 28.945 2.970 -65.766 1.00 81.38 365 ASN A C 1
ATOM 2956 O O . ASN A 1 365 ? 28.476 4.084 -65.981 1.00 81.38 365 ASN A O 1
ATOM 2960 N N . GLY A 1 366 ? 30.247 2.796 -65.507 1.00 87.12 366 GLY A N 1
ATOM 2961 C CA . GLY A 1 366 ? 31.236 3.884 -65.506 1.00 87.12 366 GLY A CA 1
ATOM 2962 C C . GLY A 1 366 ? 31.159 4.850 -64.314 1.00 87.12 366 GLY A C 1
ATOM 2963 O O . GLY A 1 366 ? 31.796 5.902 -64.341 1.00 87.12 366 GLY A O 1
ATOM 2964 N N . ASP A 1 367 ? 30.413 4.519 -63.256 1.00 84.94 367 ASP A N 1
ATOM 2965 C CA . ASP A 1 367 ? 30.238 5.394 -62.087 1.00 84.94 367 ASP A CA 1
ATOM 2966 C C . ASP A 1 367 ? 31.317 5.137 -61.022 1.00 84.94 367 ASP A C 1
ATOM 2968 O O . ASP A 1 367 ? 31.117 4.511 -59.976 1.00 84.94 367 ASP A O 1
ATOM 2972 N N . HIS A 1 368 ? 32.523 5.619 -61.309 1.00 78.56 368 HIS A N 1
ATOM 2973 C CA . HIS A 1 368 ? 33.673 5.462 -60.419 1.00 78.56 368 HIS A CA 1
ATOM 2974 C C . HIS A 1 368 ? 33.527 6.225 -59.088 1.00 78.56 368 HIS A C 1
ATOM 2976 O O . HIS A 1 368 ? 34.158 5.844 -58.099 1.00 78.56 368 HIS A O 1
ATOM 2982 N N . ALA A 1 369 ? 32.681 7.260 -59.033 1.00 76.06 369 ALA A N 1
ATOM 2983 C CA . ALA A 1 369 ? 32.442 8.042 -57.821 1.00 76.06 369 ALA A CA 1
ATOM 2984 C C . ALA A 1 369 ? 31.635 7.244 -56.785 1.00 76.06 369 ALA A C 1
ATOM 2986 O O . ALA A 1 369 ? 32.000 7.221 -55.607 1.00 76.06 369 ALA A O 1
ATOM 2987 N N . ALA A 1 370 ? 30.606 6.512 -57.224 1.00 69.50 370 ALA A N 1
ATOM 2988 C CA . ALA A 1 370 ? 29.827 5.632 -56.353 1.00 69.50 370 ALA A CA 1
ATOM 2989 C C . ALA A 1 370 ? 30.668 4.484 -55.760 1.00 69.50 370 ALA A C 1
ATOM 2991 O O . ALA A 1 370 ? 30.482 4.096 -54.604 1.00 69.50 370 ALA A O 1
ATOM 2992 N N . ILE A 1 371 ? 31.643 3.963 -56.516 1.00 73.19 371 ILE A N 1
ATOM 2993 C CA . ILE A 1 371 ? 32.573 2.932 -56.024 1.00 73.19 371 ILE A CA 1
ATOM 2994 C C . ILE A 1 371 ? 33.491 3.502 -54.937 1.00 73.19 371 ILE A C 1
ATOM 2996 O O . ILE A 1 371 ? 33.681 2.862 -53.901 1.00 73.19 371 ILE A O 1
ATOM 3000 N N . ALA A 1 372 ? 34.047 4.698 -55.150 1.00 71.69 372 ALA A N 1
ATOM 3001 C CA . ALA A 1 372 ? 34.928 5.344 -54.181 1.00 71.69 372 ALA A CA 1
ATOM 3002 C C . ALA A 1 372 ? 34.205 5.652 -52.856 1.00 71.69 372 ALA A C 1
ATOM 3004 O O . ALA A 1 372 ? 34.748 5.381 -51.784 1.00 71.69 372 ALA A O 1
ATOM 3005 N N . ASP A 1 373 ? 32.962 6.137 -52.921 1.00 73.25 373 ASP A N 1
ATOM 3006 C CA . ASP A 1 373 ? 32.122 6.385 -51.743 1.00 73.25 373 ASP A CA 1
ATOM 3007 C C . ASP A 1 373 ? 31.803 5.088 -50.974 1.00 73.25 373 ASP A C 1
ATOM 3009 O O . ASP A 1 373 ? 31.968 5.022 -49.750 1.00 73.25 373 ASP A O 1
ATOM 3013 N N . LEU A 1 374 ? 31.436 4.010 -51.678 1.00 72.44 374 LEU A N 1
ATOM 3014 C CA . LEU A 1 374 ? 31.192 2.707 -51.053 1.00 72.44 374 LEU A CA 1
ATOM 3015 C C . LEU A 1 374 ? 32.448 2.155 -50.363 1.00 72.44 374 LEU A C 1
ATOM 3017 O O . LEU A 1 374 ? 32.374 1.687 -49.224 1.00 72.44 374 LEU A O 1
ATOM 3021 N N . LEU A 1 375 ? 33.606 2.220 -51.024 1.00 73.44 375 LEU A N 1
ATOM 3022 C CA . LEU A 1 375 ? 34.872 1.764 -50.448 1.00 73.44 375 LEU A CA 1
ATOM 3023 C C . LEU A 1 375 ? 35.275 2.602 -49.229 1.00 73.44 375 LEU A C 1
ATOM 3025 O O . LEU A 1 375 ? 35.740 2.035 -48.241 1.00 73.44 375 LEU A O 1
ATOM 3029 N N . GLY A 1 376 ? 35.026 3.915 -49.242 1.00 70.44 376 GLY A N 1
ATOM 3030 C CA . GLY A 1 376 ? 35.226 4.788 -48.081 1.00 70.44 376 GLY A CA 1
ATOM 3031 C C . GLY A 1 376 ? 34.348 4.397 -46.885 1.00 70.44 376 GLY A C 1
ATOM 3032 O O . GLY A 1 376 ? 34.822 4.330 -45.744 1.00 70.44 376 GLY A O 1
ATOM 3033 N N . LYS A 1 377 ? 33.082 4.047 -47.139 1.00 69.94 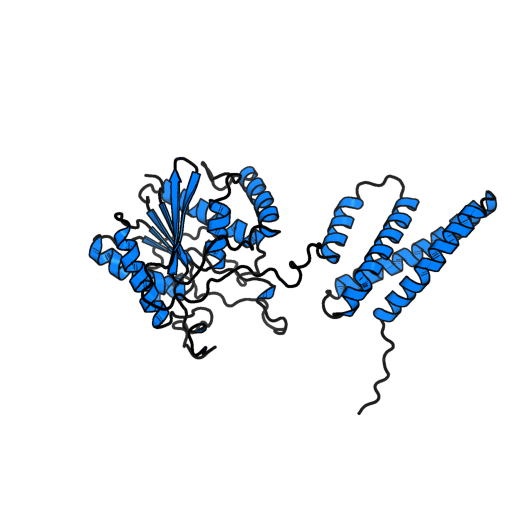377 LYS A N 1
ATOM 3034 C CA . LYS A 1 377 ? 32.152 3.549 -46.111 1.00 69.94 377 LYS A CA 1
ATOM 3035 C C . LYS A 1 377 ? 32.599 2.201 -45.540 1.00 69.94 377 LYS A C 1
ATOM 3037 O O . LYS A 1 377 ? 32.620 2.039 -44.319 1.00 69.94 377 LYS A O 1
ATOM 3042 N N . ILE A 1 378 ? 33.032 1.262 -46.387 1.00 68.88 378 ILE A N 1
ATOM 3043 C CA . ILE A 1 378 ? 33.565 -0.042 -45.951 1.00 68.88 378 ILE A CA 1
ATOM 3044 C C . ILE A 1 378 ? 34.849 0.140 -45.133 1.00 68.88 378 ILE A C 1
ATOM 3046 O O . ILE A 1 378 ? 34.962 -0.424 -44.044 1.00 68.88 378 ILE A O 1
ATOM 3050 N N . ALA A 1 379 ? 35.787 0.965 -45.604 1.00 69.50 379 ALA A N 1
ATOM 3051 C CA . ALA A 1 379 ? 37.043 1.246 -44.911 1.00 69.50 379 ALA A CA 1
ATOM 3052 C C . ALA A 1 379 ? 36.825 1.887 -43.531 1.00 69.50 379 ALA A C 1
ATOM 3054 O O . ALA A 1 379 ? 37.600 1.648 -42.610 1.00 69.50 379 ALA A O 1
ATOM 3055 N N . THR A 1 380 ? 35.741 2.648 -43.357 1.00 63.75 380 THR A N 1
ATOM 3056 C CA . THR A 1 380 ? 35.367 3.233 -42.060 1.00 63.75 380 THR A CA 1
ATOM 3057 C C . THR A 1 380 ? 34.692 2.216 -41.131 1.00 63.75 380 THR A C 1
ATOM 3059 O O . THR A 1 380 ? 34.866 2.272 -39.912 1.00 63.75 380 THR A O 1
ATOM 3062 N N . ALA A 1 381 ? 33.931 1.268 -41.685 1.00 58.59 381 ALA A N 1
ATOM 3063 C CA . ALA A 1 381 ? 33.203 0.253 -40.923 1.00 58.59 381 ALA A CA 1
ATOM 3064 C C . ALA A 1 381 ? 34.088 -0.928 -40.477 1.00 58.59 381 ALA A C 1
ATOM 3066 O O . ALA A 1 381 ? 33.896 -1.470 -39.386 1.00 58.59 381 ALA A O 1
ATOM 3067 N N . LEU A 1 382 ? 35.081 -1.314 -41.282 1.00 61.19 382 LEU A N 1
ATOM 3068 C CA . LEU A 1 382 ? 35.914 -2.496 -41.040 1.00 61.19 382 LEU A CA 1
ATOM 3069 C C . LEU A 1 382 ? 36.717 -2.431 -39.718 1.00 61.19 382 LEU A C 1
ATOM 3071 O O . LEU A 1 382 ? 36.684 -3.405 -38.964 1.00 61.19 382 LEU A O 1
ATOM 3075 N N . PRO A 1 383 ? 37.360 -1.305 -39.343 1.00 60.25 383 PRO A N 1
ATOM 3076 C CA . PRO A 1 383 ? 38.060 -1.192 -38.062 1.00 60.25 383 PRO A CA 1
ATOM 3077 C C . PRO A 1 383 ? 37.120 -1.292 -36.856 1.00 60.25 383 PRO A C 1
ATOM 3079 O O . PRO A 1 383 ? 37.508 -1.817 -35.811 1.00 60.25 383 PRO A O 1
ATOM 3082 N N . LEU A 1 384 ? 35.873 -0.823 -36.989 1.00 55.84 384 LEU A N 1
ATOM 3083 C CA . LEU A 1 384 ? 34.853 -0.957 -35.945 1.00 55.84 384 LEU A CA 1
ATOM 3084 C C . LEU A 1 384 ? 34.445 -2.419 -35.773 1.00 55.84 384 LEU A C 1
ATOM 3086 O O . LEU A 1 384 ? 34.362 -2.889 -34.642 1.00 55.84 384 LEU A O 1
ATOM 3090 N N . PHE A 1 385 ? 34.277 -3.148 -36.878 1.00 58.03 385 PHE A N 1
ATOM 3091 C CA . PHE A 1 385 ? 33.967 -4.575 -36.859 1.00 58.03 385 PHE A CA 1
ATOM 3092 C C . PHE A 1 385 ? 35.084 -5.406 -36.211 1.00 58.03 385 PHE A C 1
ATOM 3094 O O . PHE A 1 385 ? 34.806 -6.239 -35.349 1.00 58.03 385 PHE A O 1
ATOM 3101 N N . VAL A 1 386 ? 36.346 -5.132 -36.561 1.00 60.47 386 VAL A N 1
ATOM 3102 C CA . VAL A 1 386 ? 37.529 -5.788 -35.972 1.00 60.47 386 VAL A CA 1
ATOM 3103 C C . VAL A 1 386 ? 37.657 -5.463 -34.481 1.00 60.47 386 VAL A C 1
ATOM 3105 O O . VAL A 1 386 ? 37.883 -6.350 -33.663 1.00 60.47 386 VAL A O 1
ATOM 3108 N N . THR A 1 387 ? 37.442 -4.204 -34.092 1.00 56.03 387 THR A N 1
ATOM 3109 C CA . THR A 1 387 ? 37.471 -3.806 -32.673 1.00 56.03 387 THR A CA 1
ATOM 3110 C C . THR A 1 387 ? 36.356 -4.488 -31.879 1.00 56.03 387 THR A C 1
ATOM 3112 O O . THR A 1 387 ? 36.557 -4.871 -30.728 1.00 56.03 387 THR A O 1
ATOM 3115 N N . PHE A 1 388 ? 35.183 -4.658 -32.489 1.00 56.94 388 PHE A N 1
ATOM 3116 C CA . PHE A 1 388 ? 34.036 -5.312 -31.868 1.00 56.94 388 PHE A CA 1
ATOM 3117 C C . PHE A 1 388 ? 34.256 -6.824 -31.692 1.00 56.94 388 PHE A C 1
ATOM 3119 O O . PHE A 1 388 ? 33.959 -7.364 -30.630 1.00 56.94 388 PHE A O 1
ATOM 3126 N N . THR A 1 389 ? 34.859 -7.503 -32.675 1.00 55.31 389 THR A N 1
ATOM 3127 C CA . THR A 1 389 ? 35.220 -8.930 -32.558 1.00 55.31 389 THR A CA 1
ATOM 3128 C C . THR A 1 389 ? 36.344 -9.171 -31.546 1.00 55.31 389 THR A C 1
ATOM 3130 O O . THR A 1 389 ? 36.239 -10.098 -30.745 1.00 55.31 389 THR A O 1
ATOM 3133 N N . LEU A 1 390 ? 37.365 -8.307 -31.495 1.00 53.50 390 LEU A N 1
ATOM 3134 C CA . LEU A 1 390 ? 38.440 -8.381 -30.490 1.00 53.50 390 LEU A CA 1
ATOM 3135 C C . LEU A 1 390 ? 37.953 -8.118 -29.053 1.00 53.50 390 LEU A C 1
ATOM 3137 O O . LEU A 1 390 ? 38.563 -8.597 -28.101 1.00 53.50 390 LEU A O 1
ATOM 3141 N N . PHE A 1 391 ? 36.854 -7.379 -28.881 1.00 54.75 391 PHE A N 1
ATOM 3142 C CA . PHE A 1 391 ? 36.217 -7.172 -27.576 1.00 54.75 391 PHE A CA 1
ATOM 3143 C C . PHE A 1 391 ? 35.437 -8.409 -27.094 1.00 54.75 391 PHE A C 1
ATOM 3145 O O . PHE A 1 391 ? 35.331 -8.636 -25.892 1.00 54.75 391 PHE A O 1
ATOM 3152 N N . TRP A 1 392 ? 34.901 -9.215 -28.014 1.00 51.94 392 TRP A N 1
ATOM 3153 C CA . TRP A 1 392 ? 34.150 -10.438 -27.699 1.00 51.94 392 TRP A CA 1
ATOM 3154 C C . TRP A 1 392 ? 35.010 -11.671 -27.471 1.00 51.94 392 TRP A C 1
ATOM 3156 O O . TRP A 1 392 ? 34.636 -12.538 -26.686 1.00 51.94 392 TRP A O 1
ATOM 3166 N N . PHE A 1 393 ? 36.157 -11.737 -28.138 1.00 51.50 393 PHE A N 1
ATOM 3167 C CA . PHE A 1 393 ? 37.145 -12.787 -27.951 1.00 51.50 393 PHE A CA 1
ATOM 3168 C C . PHE A 1 393 ? 38.445 -12.127 -27.497 1.00 51.50 393 PHE A C 1
ATOM 3170 O O . PHE A 1 393 ? 39.363 -11.984 -28.310 1.00 51.50 393 PHE A O 1
ATOM 3177 N N . PRO A 1 394 ? 38.538 -11.671 -26.229 1.00 45.44 394 PRO A N 1
ATOM 3178 C CA . PRO A 1 394 ? 39.824 -11.239 -25.713 1.00 45.44 394 PRO A CA 1
ATOM 3179 C C . PRO A 1 394 ? 40.810 -12.392 -25.941 1.00 45.44 394 PRO A C 1
ATOM 3181 O O . PRO A 1 394 ? 40.433 -13.551 -25.730 1.00 45.44 394 PRO A O 1
ATOM 3184 N N . PRO A 1 395 ? 42.035 -12.117 -26.425 1.00 42.41 395 PRO A N 1
ATOM 3185 C CA . PRO A 1 395 ? 43.012 -13.169 -26.649 1.00 42.41 395 PRO A CA 1
ATOM 3186 C C . PRO A 1 395 ? 43.120 -13.967 -25.357 1.00 42.41 395 PRO A C 1
ATOM 3188 O O . PRO A 1 395 ? 43.349 -13.381 -24.297 1.00 42.41 395 PRO A O 1
ATOM 3191 N N . ILE A 1 396 ? 42.876 -15.279 -25.442 1.00 41.56 396 ILE A N 1
ATOM 3192 C CA . ILE A 1 396 ? 43.016 -16.193 -24.311 1.00 41.56 396 ILE A CA 1
ATOM 3193 C C . ILE A 1 396 ? 44.441 -15.985 -23.811 1.00 41.56 396 ILE A C 1
ATOM 3195 O O . ILE A 1 396 ? 45.397 -16.422 -24.452 1.00 41.56 396 ILE A O 1
ATOM 3199 N N . GLN A 1 397 ? 44.599 -15.253 -22.709 1.00 43.06 397 GLN A N 1
ATOM 3200 C CA . GLN A 1 397 ? 45.886 -15.159 -22.050 1.00 43.06 397 GLN A CA 1
ATOM 3201 C C . GLN A 1 397 ? 46.163 -16.569 -21.551 1.00 43.06 397 GLN A C 1
ATOM 3203 O O . GLN A 1 397 ? 45.520 -17.039 -20.613 1.00 43.06 397 GLN A O 1
ATOM 3208 N N . ALA A 1 398 ? 47.055 -17.276 -22.248 1.00 40.69 398 ALA A N 1
ATOM 3209 C CA . ALA A 1 398 ? 47.568 -18.558 -21.806 1.00 40.69 398 ALA A CA 1
ATOM 3210 C C . ALA A 1 398 ? 48.075 -18.354 -20.376 1.00 40.69 398 ALA A C 1
ATOM 3212 O O . ALA A 1 398 ? 49.027 -17.607 -20.150 1.00 40.69 398 ALA A O 1
ATOM 3213 N N . GLY A 1 399 ? 47.343 -18.918 -19.415 1.00 38.12 399 GLY A N 1
ATOM 3214 C CA . GLY A 1 399 ? 47.514 -18.634 -18.001 1.00 38.12 399 GLY A CA 1
ATOM 3215 C C . GLY A 1 399 ? 48.924 -18.974 -17.542 1.00 38.12 399 GLY A C 1
ATOM 3216 O O . GLY A 1 399 ? 49.243 -20.136 -17.296 1.00 38.12 399 GLY A O 1
ATOM 3217 N N . GLY A 1 400 ? 49.755 -17.948 -17.379 1.00 39.12 400 GLY A N 1
ATOM 3218 C CA . GLY A 1 400 ? 50.917 -18.024 -16.512 1.00 39.12 400 GLY A CA 1
ATOM 3219 C C . GLY A 1 400 ? 50.410 -18.118 -15.080 1.00 39.12 400 GLY A C 1
ATOM 3220 O O . GLY A 1 400 ? 49.993 -17.115 -14.509 1.00 39.12 400 GLY A O 1
ATOM 3221 N N . ARG A 1 401 ? 50.402 -19.333 -14.521 1.00 41.31 401 ARG A N 1
ATOM 3222 C CA . ARG A 1 401 ? 50.165 -19.554 -13.090 1.00 41.31 401 ARG A CA 1
ATOM 3223 C C . ARG A 1 401 ? 51.177 -18.731 -12.284 1.00 41.31 401 ARG A C 1
ATOM 3225 O O . ARG A 1 401 ? 52.382 -18.926 -12.449 1.00 41.31 401 ARG A O 1
ATOM 3232 N N . ARG A 1 402 ? 50.683 -17.869 -11.400 1.00 38.41 402 ARG A N 1
ATOM 3233 C CA . ARG A 1 402 ? 51.354 -17.474 -10.160 1.00 38.41 402 ARG A CA 1
ATOM 3234 C C . ARG A 1 402 ? 50.340 -17.488 -9.039 1.00 38.41 402 ARG A C 1
ATOM 3236 O O . ARG A 1 402 ? 49.209 -17.020 -9.295 1.00 38.41 402 ARG A O 1
#

InterPro domains:
  IPR013078 Histidine phosphatase superfamily, clade-1 [PF00300] (6-200)
  IPR013078 Histidine phosphatase superfamily, clade-1 [SM00855] (5-192)
  IPR013078 Histidine phosphatase superfamily, clade-1 [cd07067] (5-99)
  IPR029033 Histidine phosphatase superfamily [G3DSA:3.40.50.1240] (1-284)
  IPR029033 Histidine phosphatase superfamily [SSF53254] (5-272)
  IPR051710 Phosphatase and SH3 domain-containing protein [PTHR16469] (5-279)

Organism: NCBI:txid1314788

Foldseek 3Di:
DAAFKEKEWEFFAFQCPDPVNDPPPDQQPVNFPQQTAHDPLSLLLLLLLLVVVVVVVDAAQAEEFELHNSLLSSVVSNQVNSCVPVVDRHQYEYENLQADAAAPVVDPPPPPDDQADGDRDDQVVCCVVRVSGDDPDDHQDDQDPPHDHHAAQLRLLLSLLLRVLSVSQVCVVVPRGHYYYYYHHQLSLLSNVVNQPDPPQAHDDHDSPDPVNSVRSSVVSVVCRLPPQQDPPAFRWHRFIWMWGDDPRHTDIPGGRDSVSRPGDRDDTDGDDQDPQSVDPDPDLVVVVVVCCVVVPPDDPDDPVSVVVVVLVVLVVCVVCVVVCVVDVPPDPPVVVVVVVVVLVVVVVVCVVVVVVVVVVCVVVVPVVVVVVVVVSCVVRVVSSVVVVCVVCVPPPPDPDD

Radius of gyration: 28.67 Å; chains: 1; bounding box: 76×36×89 Å